Protein AF-A0A838I528-F1 (afdb_monomer_lite)

Sequence (674 aa):
MKCHPDISERGFSVDWLVEEWTGPGVLPQIETSTITGFEDCVAADIVSLEPGLARIKLVVSDEAGTPVLKHQFLSIWMSLNTPAIDEVGQADPTGNTRLGDPPGDGIFDAGDLNGRIQVKVTGSFPHPLGPGGSFTLPTAWPDLAAALADDSDSNPDNNAARWDIHDDTTKVEGHPLGSACPTEKKSTTQDAVDNCTGGGDGGGFSRIFGDVVPFPVRGPFDPLQTSTLLADGRLNADDAPMPAARVDVSIAANKGGTDLGGVGSLEKADKTSVYSRNTLGTQLAHNYYAPFYATYIPATTRGPFTSGIDGPAQGNNFRGFLVNGLYDYWDIAEVLRTAVPVDTTCLRRKDETPQYRQTPDGWQSVVVYTDEHGEAQVEYNPGTGAYYNSLGIRNANGGCDLEDVDVLGTSDITATARYPYQPVSDTAKVSPSLIKTVKSLFTKYLVIYPKGPGDANSNARIVVAHAQDVDGSAFVNERVCFNVDSKADGVFGYSGQLTPTFSVNGTPAPPKGRNDVCQYTDSNGNAAVEVLNSDPEKINVIADFDPEGLLRSIDVDFGVAAPVPPTPPLPGKSPTPTDASTEAPPVQAAGDSKKKTIKVKASIRTAKLVKRGGKVYLVVRVNWKGHRYATLRAKLLGSRGRKLSTLTKKVRTNRTVKLRVSKKVKQARISLVR

Foldseek 3Di:
DDFDQVQQPADKDKDKDFPDKQWPDDDWDWPVVQFDDDHRDTDTDTDDLTWIKTWMWMFMAHPVRHTPDIDTDIDTDFFKDFKAKFWDACPDQLRDPQAQHNVRQQEHFAQGTWIKMKIFIKTKGADCQDDVRIDIALACLLVVLQVPQDDPDPDPDDSSLVLQFFFDLHAFPWQDAPWQQPPDDTGRRFAQWFLRQFDALQGFITAPDDHTQDTGQADDDWPLRPSNRHGRSDRGSLSQQDAWWKKKKFWDDAPDALAFGQAFAKAFDQPLLSQFPVSHSGRHGRGHHGGGQKHAVVNCLVDDRTDGHDDDCCDPPDRFFLDGTIDGARPFSDQPDWDDWDFDLAFPFVPDPTDGAIAHGYGGITMGIADRSSMHMIITNRHRHTNVVSVVAADPLSHGDCAVFFWRHKIWMKMWIDHRGDDHPNDIHIHHTDMHTYTFLWDWAKDKAQPDDDDVSLQKIKIKIAGAGRQLFAPFQFKKKKDKPPQWPDKEWDWADRDPPDTWHWAFDDHPDPRIGITTGHRQNMTIMMIGDPDQAWMKMWIQSPGRRDIYIDTDGSVDDGDHDDHDDGRRDRDDDDDPDDDDDDDDDDDDDDDDDPQFDKDWPDWDWDDDPNWIKTKTAIADPPDQKFWKKKQFAAPVRHTPDIDIDIDGHPDIDIHTDDPRGDDIDMDTDD

Structure (mmCIF, N/CA/C/O backbone):
data_AF-A0A838I528-F1
#
_entry.id   AF-A0A838I528-F1
#
loop_
_atom_site.group_PDB
_atom_site.id
_atom_site.type_symbol
_atom_site.label_atom_id
_atom_site.label_alt_id
_atom_site.label_comp_id
_atom_site.label_asym_id
_atom_site.label_entity_id
_atom_site.label_seq_id
_atom_site.pdbx_PDB_ins_code
_atom_site.Cartn_x
_atom_site.Cartn_y
_atom_site.Cartn_z
_atom_site.occupancy
_atom_site.B_iso_or_equiv
_atom_site.auth_seq_id
_atom_site.auth_comp_id
_atom_site.auth_asym_id
_atom_site.auth_atom_id
_atom_site.pdbx_PDB_model_num
ATOM 1 N N . MET A 1 1 ? 13.485 -4.015 -33.662 1.00 85.69 1 MET A N 1
ATOM 2 C CA . MET A 1 1 ? 12.807 -3.946 -34.979 1.00 85.69 1 MET A CA 1
ATOM 3 C C . MET A 1 1 ? 13.165 -2.647 -35.685 1.00 85.69 1 MET A C 1
ATOM 5 O O . MET A 1 1 ? 13.414 -1.658 -35.005 1.00 85.69 1 MET A O 1
ATOM 9 N N . LYS A 1 2 ? 13.194 -2.637 -37.022 1.00 87.12 2 LYS A N 1
ATOM 10 C CA . LYS A 1 2 ? 13.292 -1.425 -37.847 1.00 87.12 2 LYS A CA 1
ATOM 11 C C . LYS A 1 2 ? 12.429 -1.559 -39.099 1.00 87.12 2 LYS A C 1
ATOM 13 O O . LYS A 1 2 ? 12.439 -2.619 -39.715 1.00 87.12 2 LYS A O 1
ATOM 18 N N . CYS A 1 3 ? 11.763 -0.473 -39.479 1.00 84.50 3 CYS A N 1
ATOM 19 C CA . CYS A 1 3 ? 11.007 -0.367 -40.724 1.00 84.50 3 CYS A CA 1
ATOM 20 C C . CYS A 1 3 ? 11.653 0.648 -41.668 1.00 84.50 3 CYS A C 1
ATOM 22 O O . CYS A 1 3 ? 12.234 1.641 -41.208 1.00 84.50 3 CYS A O 1
ATOM 24 N N . HIS A 1 4 ? 11.597 0.370 -42.967 1.00 84.06 4 HIS A N 1
ATOM 25 C CA . HIS A 1 4 ? 12.105 1.219 -44.033 1.00 84.06 4 HIS A CA 1
ATOM 26 C C . HIS A 1 4 ? 11.440 0.849 -45.371 1.00 84.06 4 HIS A C 1
ATOM 28 O O . HIS A 1 4 ? 11.494 -0.325 -45.737 1.00 84.06 4 HIS A O 1
ATOM 34 N N . PRO A 1 5 ? 10.915 1.815 -46.152 1.00 82.06 5 PRO A N 1
ATOM 35 C CA . PRO A 1 5 ? 10.196 1.540 -47.402 1.00 82.06 5 PRO A CA 1
ATOM 36 C C . PRO A 1 5 ? 10.934 0.595 -48.365 1.00 82.06 5 PRO A C 1
ATOM 38 O O . PRO A 1 5 ? 10.334 -0.335 -48.902 1.00 82.06 5 PRO A O 1
ATOM 41 N N . ASP A 1 6 ? 12.253 0.768 -48.497 1.00 79.88 6 ASP A N 1
ATOM 42 C CA . ASP A 1 6 ? 13.116 -0.044 -49.372 1.00 79.88 6 ASP A CA 1
ATOM 43 C C . ASP A 1 6 ? 13.181 -1.544 -49.008 1.00 79.88 6 ASP A C 1
ATOM 45 O O . ASP A 1 6 ? 13.686 -2.341 -49.798 1.00 79.88 6 ASP A O 1
ATOM 49 N N . ILE A 1 7 ? 12.677 -1.957 -47.837 1.00 79.50 7 ILE A N 1
ATOM 50 C CA . ILE A 1 7 ? 12.571 -3.372 -47.437 1.00 79.50 7 ILE A CA 1
ATOM 51 C C . ILE A 1 7 ? 11.446 -4.081 -48.214 1.00 79.50 7 ILE A C 1
ATOM 53 O O . ILE A 1 7 ? 11.559 -5.265 -48.516 1.00 79.50 7 ILE A O 1
ATOM 57 N N . SER A 1 8 ? 10.379 -3.365 -48.583 1.00 67.44 8 SER A N 1
ATOM 58 C CA . SER A 1 8 ? 9.148 -3.958 -49.134 1.00 67.44 8 SER A CA 1
ATOM 59 C C . SER A 1 8 ? 9.204 -4.338 -50.621 1.00 67.44 8 SER A C 1
ATOM 61 O O . SER A 1 8 ? 8.317 -5.036 -51.115 1.00 67.44 8 SER A O 1
ATOM 63 N N . GLU A 1 9 ? 10.229 -3.900 -51.358 1.00 60.03 9 GLU A N 1
ATOM 64 C CA . GLU A 1 9 ? 10.220 -3.953 -52.826 1.00 60.03 9 GLU A CA 1
ATOM 65 C C . GLU A 1 9 ? 10.927 -5.182 -53.442 1.00 60.03 9 GLU A C 1
ATOM 67 O O . GLU A 1 9 ? 10.837 -5.371 -54.659 1.00 60.03 9 GLU A O 1
ATOM 72 N N . ARG A 1 10 ? 11.656 -6.013 -52.670 1.00 57.47 10 ARG A N 1
ATOM 73 C CA . ARG A 1 10 ? 12.548 -7.079 -53.203 1.00 57.47 10 ARG A CA 1
ATOM 74 C C . ARG A 1 10 ? 12.736 -8.262 -52.245 1.00 57.47 10 ARG A C 1
ATOM 76 O O . ARG A 1 10 ? 12.453 -8.144 -51.060 1.00 57.47 10 ARG A O 1
ATOM 83 N N . GLY A 1 11 ? 13.274 -9.390 -52.727 1.00 71.25 11 GLY A N 1
ATOM 84 C CA . GLY A 1 11 ? 13.908 -10.364 -51.837 1.00 71.25 11 GLY A CA 1
ATOM 85 C C . GLY A 1 11 ? 15.082 -9.707 -51.104 1.00 71.25 11 GLY A C 1
ATOM 86 O O . GLY A 1 11 ? 15.917 -9.050 -51.727 1.00 71.25 11 GLY A O 1
ATOM 87 N N . PHE A 1 12 ? 15.141 -9.841 -49.781 1.00 81.69 12 PHE A N 1
ATOM 88 C CA . PHE A 1 12 ? 16.189 -9.226 -48.968 1.00 81.69 12 PHE A CA 1
ATOM 89 C C . PHE A 1 12 ? 16.847 -10.242 -48.037 1.00 81.69 12 PHE A C 1
ATOM 91 O O . PHE A 1 12 ? 16.226 -11.214 -47.604 1.00 81.69 12 PHE A O 1
ATOM 98 N N . SER A 1 13 ? 18.116 -10.001 -47.713 1.00 88.00 13 SER A N 1
ATOM 99 C CA . SER A 1 13 ? 18.818 -10.688 -46.629 1.00 88.00 13 SER A CA 1
ATOM 100 C C . SER A 1 13 ? 18.965 -9.752 -45.436 1.00 88.00 13 SER A C 1
ATOM 102 O O . SER A 1 13 ? 19.269 -8.569 -45.606 1.00 88.00 13 SER A O 1
ATOM 104 N N . VAL A 1 14 ? 18.769 -10.283 -44.230 1.00 89.19 14 VAL A N 1
ATOM 105 C CA . VAL A 1 14 ? 18.858 -9.527 -42.977 1.00 89.19 14 VAL A CA 1
ATOM 106 C C . VAL A 1 14 ? 19.983 -10.096 -42.132 1.00 89.19 14 VAL A C 1
ATOM 108 O O . VAL A 1 14 ? 19.934 -11.264 -41.755 1.00 89.19 14 VAL A O 1
ATOM 111 N N . ASP A 1 15 ? 20.942 -9.247 -41.784 1.00 91.75 15 ASP A N 1
ATOM 112 C CA . ASP A 1 15 ? 22.019 -9.574 -40.861 1.00 91.75 15 ASP A CA 1
ATOM 113 C C . ASP A 1 15 ? 21.902 -8.720 -39.598 1.00 91.75 15 ASP A C 1
ATOM 115 O O . ASP A 1 15 ? 21.806 -7.491 -39.651 1.00 91.75 15 ASP A O 1
ATOM 119 N N . TRP A 1 16 ? 21.955 -9.389 -38.450 1.00 92.69 16 TRP A N 1
ATOM 120 C CA . TRP A 1 16 ? 22.055 -8.769 -37.134 1.00 92.69 16 TRP A CA 1
ATOM 121 C C . TRP A 1 16 ? 23.432 -9.087 -36.554 1.00 92.69 16 TRP A C 1
ATOM 123 O O . TRP A 1 16 ? 23.874 -10.235 -36.573 1.00 92.69 16 TRP A O 1
ATOM 133 N N . LEU A 1 17 ? 24.128 -8.069 -36.055 1.00 93.75 17 LEU A N 1
ATOM 134 C CA . LEU A 1 17 ? 25.502 -8.176 -35.574 1.00 93.75 17 LEU A CA 1
ATOM 135 C C . LEU A 1 17 ? 25.638 -7.455 -34.236 1.00 93.75 17 LEU A C 1
ATOM 137 O O . LEU A 1 17 ? 25.233 -6.304 -34.110 1.00 93.75 17 LEU A O 1
ATOM 141 N N . VAL A 1 18 ? 26.259 -8.099 -33.252 1.00 94.25 18 VAL A N 1
ATOM 142 C CA . VAL A 1 18 ? 26.712 -7.421 -32.030 1.00 94.25 18 VAL A CA 1
ATOM 143 C C . VAL A 1 18 ? 28.105 -6.859 -32.306 1.00 94.25 18 VAL A C 1
ATOM 145 O O . VAL A 1 18 ? 29.051 -7.622 -32.487 1.00 94.25 18 VAL A O 1
ATOM 148 N N . GLU A 1 19 ? 28.228 -5.535 -32.389 1.00 93.50 19 GLU A N 1
ATOM 149 C CA . GLU A 1 19 ? 29.495 -4.864 -32.715 1.00 93.50 19 GLU A CA 1
ATOM 150 C C . GLU A 1 19 ? 30.356 -4.630 -31.481 1.00 93.50 19 GLU A C 1
ATOM 152 O O . GLU A 1 19 ? 31.573 -4.796 -31.513 1.00 93.50 19 GLU A O 1
ATOM 157 N N . GLU A 1 20 ? 29.703 -4.235 -30.393 1.00 92.69 20 GLU A N 1
ATOM 158 C CA . GLU A 1 20 ? 30.331 -3.890 -29.127 1.00 92.69 20 GLU A CA 1
ATOM 159 C C . GLU A 1 20 ? 29.500 -4.487 -27.995 1.00 92.69 20 GLU A C 1
ATOM 161 O O . GLU A 1 20 ? 28.270 -4.516 -28.071 1.00 92.69 20 GLU A O 1
ATOM 166 N N . TRP A 1 21 ? 30.179 -4.955 -26.949 1.00 95.44 21 TRP A N 1
ATOM 167 C CA . TRP A 1 21 ? 29.567 -5.514 -25.748 1.00 95.44 21 TRP A CA 1
ATOM 168 C C . TRP A 1 21 ? 30.375 -5.105 -24.525 1.00 95.44 21 TRP A C 1
ATOM 170 O O . TRP A 1 21 ? 31.595 -5.276 -24.500 1.00 95.44 21 TRP A O 1
ATOM 180 N N . THR A 1 22 ? 29.698 -4.568 -23.513 1.00 95.19 22 THR A N 1
ATOM 181 C CA . THR A 1 22 ? 30.344 -4.166 -22.253 1.00 95.19 22 THR A CA 1
ATOM 182 C C . THR A 1 22 ? 30.137 -5.151 -21.115 1.00 95.19 22 THR A C 1
ATOM 184 O O . THR A 1 22 ? 30.763 -5.002 -20.064 1.00 95.19 22 THR A O 1
ATOM 187 N N . GLY A 1 23 ? 29.260 -6.137 -21.300 1.00 90.56 23 GLY A N 1
ATOM 188 C CA . GLY A 1 23 ? 29.041 -7.171 -20.305 1.00 90.56 23 GLY A CA 1
ATOM 189 C C . GLY A 1 23 ? 30.208 -8.149 -20.202 1.00 90.56 23 GLY A C 1
ATOM 190 O O . GLY A 1 23 ? 31.109 -8.173 -21.048 1.00 90.56 23 GLY A O 1
ATOM 191 N N . PRO A 1 24 ? 30.213 -8.967 -19.144 1.00 86.25 24 PRO A N 1
ATOM 192 C CA . PRO A 1 24 ? 31.158 -10.055 -19.043 1.00 86.25 24 PRO A CA 1
ATOM 193 C C . PRO A 1 24 ? 30.837 -11.145 -20.086 1.00 86.25 24 PRO A C 1
ATOM 195 O O . PRO A 1 24 ? 29.828 -11.105 -20.795 1.00 86.25 24 PRO A O 1
ATOM 198 N N . GLY A 1 25 ? 31.755 -12.105 -20.208 1.00 86.31 25 GLY A N 1
ATOM 199 C CA . GLY A 1 25 ? 31.441 -13.417 -20.766 1.00 86.31 25 GLY A CA 1
ATOM 200 C C . GLY A 1 25 ? 30.911 -13.430 -22.203 1.00 86.31 25 GLY A C 1
ATOM 201 O O . GLY A 1 25 ? 31.607 -13.047 -23.146 1.00 86.31 25 GLY A O 1
ATOM 202 N N . VAL A 1 26 ? 29.727 -14.023 -22.363 1.00 86.50 26 VAL A N 1
ATOM 203 C CA . VAL A 1 26 ? 29.138 -14.391 -23.659 1.00 86.50 26 VAL A CA 1
ATOM 204 C C . VAL A 1 26 ? 28.408 -13.199 -24.273 1.00 86.50 26 VAL A C 1
ATOM 206 O O . VAL A 1 26 ? 27.596 -12.556 -23.616 1.00 86.50 26 VAL A O 1
ATOM 209 N N . LEU A 1 27 ? 28.667 -12.939 -25.559 1.00 92.75 27 LEU A N 1
ATOM 210 C CA . LEU A 1 27 ? 27.949 -11.917 -26.322 1.00 92.75 27 LEU A CA 1
ATOM 211 C C . LEU A 1 27 ? 26.439 -12.219 -26.362 1.00 92.75 27 LEU A C 1
ATOM 213 O O . LEU A 1 27 ? 26.073 -13.396 -26.492 1.00 92.75 27 LEU A O 1
ATOM 217 N N . PRO A 1 28 ? 25.573 -11.188 -26.348 1.00 94.38 28 PRO A N 1
ATOM 218 C CA . PRO A 1 28 ? 24.152 -11.352 -26.619 1.00 94.38 28 PRO A CA 1
ATOM 219 C C . PRO A 1 28 ? 23.913 -12.181 -27.882 1.00 94.38 28 PRO A C 1
ATOM 221 O O . PRO A 1 28 ? 24.623 -12.051 -28.882 1.00 94.38 28 PRO A O 1
ATOM 224 N N . GLN A 1 29 ? 22.927 -13.066 -27.815 1.00 93.19 29 GLN A N 1
ATOM 225 C CA . GLN A 1 29 ? 22.591 -13.999 -28.879 1.00 93.19 29 GLN A CA 1
ATOM 226 C C . GLN A 1 29 ? 21.348 -13.507 -29.608 1.00 93.19 29 GLN A C 1
ATOM 228 O O . GLN A 1 29 ? 20.358 -13.135 -28.980 1.00 93.19 29 GLN A O 1
ATOM 233 N N . ILE A 1 30 ? 21.396 -13.539 -30.936 1.00 91.44 30 ILE A N 1
ATOM 234 C CA . ILE A 1 30 ? 20.212 -13.340 -31.770 1.00 91.44 30 ILE A CA 1
ATOM 235 C C . ILE A 1 30 ? 19.473 -14.670 -31.831 1.00 91.44 30 ILE A C 1
ATOM 237 O O . ILE A 1 30 ? 20.043 -15.690 -32.234 1.00 91.44 30 ILE A O 1
ATOM 241 N N . GLU A 1 31 ? 18.199 -14.670 -31.467 1.00 89.38 31 GLU A N 1
ATOM 242 C CA . GLU A 1 31 ? 17.355 -15.842 -31.636 1.00 89.38 31 GLU A CA 1
ATOM 243 C C . GLU A 1 31 ? 16.974 -15.962 -33.112 1.00 89.38 31 GLU A C 1
ATOM 245 O O . GLU A 1 31 ? 15.981 -15.427 -33.574 1.00 89.38 31 GLU A O 1
ATOM 250 N N . THR A 1 32 ? 17.797 -16.646 -33.905 1.00 85.81 32 THR A N 1
ATOM 251 C CA . THR A 1 32 ? 17.633 -16.685 -35.376 1.00 85.81 32 THR A CA 1
ATOM 252 C C . THR A 1 32 ? 16.236 -17.102 -35.862 1.00 85.81 32 THR A C 1
ATOM 254 O O . THR A 1 32 ? 15.811 -16.669 -36.929 1.00 85.81 32 THR A O 1
ATOM 257 N N . SER A 1 33 ? 15.496 -17.896 -35.081 1.00 83.62 33 SER A N 1
ATOM 258 C CA . SER A 1 33 ? 14.114 -18.293 -35.376 1.00 83.62 33 SER A CA 1
ATOM 259 C C . SER A 1 33 ? 13.075 -17.182 -35.199 1.00 83.62 33 SER A C 1
ATOM 261 O O . SER A 1 33 ? 11.949 -17.350 -35.657 1.00 83.62 33 SER A O 1
ATOM 263 N N . THR A 1 34 ? 13.421 -16.083 -34.530 1.00 82.31 34 THR A N 1
ATOM 264 C CA . THR A 1 34 ? 12.554 -14.914 -34.317 1.00 82.31 34 THR A CA 1
ATOM 265 C C . THR A 1 34 ? 12.844 -13.799 -35.320 1.00 82.31 34 THR A C 1
ATOM 267 O O . THR A 1 34 ? 12.177 -12.768 -35.307 1.00 82.31 34 THR A O 1
ATOM 270 N N . ILE A 1 35 ? 13.805 -14.002 -36.236 1.00 83.69 35 ILE A N 1
ATOM 271 C CA . ILE A 1 35 ? 14.028 -13.075 -37.343 1.00 83.69 35 ILE A CA 1
ATOM 272 C C . ILE A 1 35 ? 12.815 -13.139 -38.270 1.00 83.69 35 ILE A C 1
ATOM 274 O O . ILE A 1 35 ? 12.599 -14.123 -38.979 1.00 83.69 35 ILE A O 1
ATOM 278 N N . THR A 1 36 ? 12.039 -12.063 -38.286 1.00 79.25 36 THR A N 1
ATOM 279 C CA . THR A 1 36 ? 10.861 -11.935 -39.143 1.00 79.25 36 THR A CA 1
ATOM 280 C C . THR A 1 36 ? 10.977 -10.695 -40.010 1.00 79.25 36 THR A C 1
ATOM 282 O O . THR A 1 36 ? 11.292 -9.613 -39.511 1.00 79.25 36 THR A O 1
ATOM 285 N N . GLY A 1 37 ? 10.680 -10.857 -41.298 1.00 74.38 37 GLY A N 1
ATOM 286 C CA . GLY A 1 37 ? 10.384 -9.760 -42.208 1.00 74.38 37 GLY A CA 1
ATOM 287 C C . GLY A 1 37 ? 8.887 -9.733 -42.496 1.00 74.38 37 GLY A C 1
ATOM 288 O O . GLY A 1 37 ? 8.319 -10.763 -42.859 1.00 74.38 37 GLY A O 1
ATOM 289 N N . PHE A 1 38 ? 8.245 -8.587 -42.320 1.00 72.56 38 PHE A N 1
ATOM 290 C CA . PHE A 1 38 ? 6.850 -8.380 -42.704 1.00 72.56 38 PHE A CA 1
ATOM 291 C C . PHE A 1 38 ? 6.709 -6.966 -43.257 1.00 72.56 38 PHE A C 1
ATOM 293 O O . PHE A 1 38 ? 7.245 -6.022 -42.686 1.00 72.56 38 PHE A O 1
ATOM 300 N N . GLU A 1 39 ? 6.007 -6.844 -44.382 1.00 76.25 39 GLU A N 1
ATOM 301 C CA . GLU A 1 39 ? 5.843 -5.574 -45.098 1.00 76.25 39 GLU A CA 1
ATOM 302 C C . GLU A 1 39 ? 7.197 -4.888 -45.368 1.00 76.25 39 GLU A C 1
ATOM 304 O O . GLU A 1 39 ? 8.024 -5.427 -46.102 1.00 76.25 39 GLU A O 1
ATOM 309 N N . ASP A 1 40 ? 7.427 -3.720 -44.777 1.00 84.25 40 ASP A N 1
ATOM 310 C CA . ASP A 1 40 ? 8.632 -2.905 -44.874 1.00 84.25 40 ASP A CA 1
ATOM 311 C C . ASP A 1 40 ? 9.484 -2.961 -43.589 1.00 84.25 40 ASP A C 1
ATOM 313 O O . ASP A 1 40 ? 10.322 -2.090 -43.360 1.00 84.25 40 ASP A O 1
ATOM 317 N N . CYS A 1 41 ? 9.298 -3.978 -42.741 1.00 85.00 41 CYS A N 1
ATOM 318 C CA . CYS A 1 41 ? 9.949 -4.102 -41.439 1.00 85.00 41 CYS A CA 1
ATOM 319 C C . CYS A 1 41 ? 10.735 -5.396 -41.260 1.00 85.00 41 CYS A C 1
ATOM 321 O O . CYS A 1 41 ? 10.387 -6.461 -41.771 1.00 85.00 41 CYS A O 1
ATOM 323 N N . VAL A 1 42 ? 11.770 -5.305 -40.426 1.00 88.44 42 VAL A N 1
ATOM 324 C CA . VAL A 1 42 ? 12.545 -6.439 -39.926 1.00 88.44 42 VAL A CA 1
ATOM 325 C C . VAL A 1 42 ? 12.627 -6.399 -38.401 1.00 88.44 42 VAL A C 1
ATOM 327 O O . VAL A 1 42 ? 12.906 -5.361 -37.787 1.00 88.44 42 VAL A O 1
ATOM 330 N N . ALA A 1 43 ? 12.392 -7.542 -37.770 1.00 88.50 43 ALA A N 1
ATOM 331 C CA . ALA A 1 43 ? 12.456 -7.732 -36.325 1.00 88.50 43 ALA A CA 1
ATOM 332 C C . ALA A 1 43 ? 13.285 -8.971 -35.981 1.00 88.50 43 ALA A C 1
ATOM 334 O O . ALA A 1 43 ? 13.450 -9.856 -36.818 1.00 88.50 43 ALA A O 1
ATOM 335 N N . ALA A 1 44 ? 13.831 -8.987 -34.769 1.00 89.81 44 ALA A N 1
ATOM 336 C CA . ALA A 1 44 ? 14.534 -10.115 -34.181 1.00 89.81 44 ALA A CA 1
ATOM 337 C C . ALA A 1 44 ? 14.544 -9.943 -32.660 1.00 89.81 44 ALA A C 1
ATOM 339 O O . ALA A 1 44 ? 14.677 -8.811 -32.179 1.00 89.81 44 ALA A O 1
ATOM 340 N N . ASP A 1 45 ? 14.483 -11.060 -31.942 1.00 89.69 45 ASP A N 1
ATOM 341 C CA . ASP A 1 45 ? 14.723 -11.100 -30.504 1.00 89.69 45 ASP A CA 1
ATOM 342 C C . ASP A 1 45 ? 16.207 -11.306 -30.233 1.00 89.69 45 ASP A C 1
ATOM 344 O O . ASP A 1 45 ? 16.889 -12.124 -30.862 1.00 89.69 45 ASP A O 1
ATOM 348 N N . ILE A 1 46 ? 16.717 -10.528 -29.283 1.00 91.75 46 ILE A N 1
ATOM 349 C CA . ILE A 1 46 ? 18.111 -10.581 -28.862 1.00 91.75 46 ILE A CA 1
ATOM 350 C C . ILE A 1 46 ? 18.122 -10.766 -27.355 1.00 91.75 46 ILE A C 1
ATOM 352 O O . ILE A 1 46 ? 17.539 -9.980 -26.606 1.00 91.75 46 ILE A O 1
ATOM 356 N N . VAL A 1 47 ? 18.801 -11.815 -26.911 1.00 90.62 47 VAL A N 1
ATOM 357 C CA . VAL A 1 47 ? 18.827 -12.227 -25.512 1.00 90.62 47 VAL A CA 1
ATOM 358 C C . VAL A 1 47 ? 20.242 -12.167 -24.963 1.00 90.62 47 VAL A C 1
ATOM 360 O O . VAL A 1 47 ? 21.214 -12.491 -25.644 1.00 90.62 47 VAL A O 1
ATOM 363 N N . SER A 1 48 ? 20.359 -11.782 -23.697 1.00 90.75 48 SER A N 1
ATOM 364 C CA . SER A 1 48 ? 21.605 -11.874 -22.945 1.00 90.75 48 SER A CA 1
ATOM 365 C C . SER A 1 48 ? 21.357 -12.583 -21.621 1.00 90.75 48 SER A C 1
ATOM 367 O O . SER A 1 48 ? 20.343 -12.353 -20.962 1.00 90.75 48 SER A O 1
ATOM 369 N N . LEU A 1 49 ? 22.303 -13.436 -21.227 1.00 87.69 49 LEU A N 1
ATOM 370 C CA . LEU A 1 49 ? 22.329 -14.069 -19.904 1.00 87.69 49 LEU A CA 1
ATOM 371 C C . LEU A 1 49 ? 23.115 -13.246 -18.878 1.00 87.69 49 LEU A C 1
ATOM 373 O O . LEU A 1 49 ? 23.122 -13.587 -17.695 1.00 87.69 49 LEU A O 1
ATOM 377 N N . GLU A 1 50 ? 23.795 -12.193 -19.329 1.00 90.31 50 GLU A N 1
ATOM 378 C CA . GLU A 1 50 ? 24.650 -11.345 -18.508 1.00 90.31 50 GLU A CA 1
ATOM 379 C C . GLU A 1 50 ? 24.285 -9.864 -18.696 1.00 90.31 50 GLU A C 1
ATOM 381 O O . GLU A 1 50 ? 23.879 -9.460 -19.793 1.00 90.31 50 GLU A O 1
ATOM 386 N N . PRO A 1 51 ? 24.407 -9.034 -17.646 1.00 93.38 51 PRO A N 1
ATOM 387 C CA . PRO A 1 51 ? 24.148 -7.608 -17.761 1.00 93.38 51 PRO A CA 1
ATOM 388 C C . PRO A 1 51 ? 25.238 -6.922 -18.590 1.00 93.38 51 PRO A C 1
ATOM 390 O O . PRO A 1 51 ? 26.419 -7.261 -18.498 1.00 93.38 51 PRO A O 1
ATOM 393 N N . GLY A 1 52 ? 24.858 -5.901 -19.345 1.00 95.38 52 GLY A N 1
ATOM 394 C CA . GLY A 1 52 ? 25.764 -5.113 -20.172 1.00 95.38 52 GLY A CA 1
ATOM 395 C C . GLY A 1 52 ? 25.012 -4.284 -21.202 1.00 95.38 52 GLY A C 1
ATOM 396 O O . GLY A 1 52 ? 23.792 -4.382 -21.340 1.00 95.38 52 GLY A O 1
ATOM 397 N N . LEU A 1 53 ? 25.765 -3.475 -21.934 1.00 96.06 53 LEU A N 1
ATOM 398 C CA . LEU A 1 53 ? 25.282 -2.682 -23.052 1.00 96.06 53 LEU A CA 1
ATOM 399 C C . LEU A 1 53 ? 25.872 -3.236 -24.346 1.00 96.06 53 LEU A C 1
ATOM 401 O O . LEU A 1 53 ? 27.076 -3.496 -24.426 1.00 96.06 53 LEU A O 1
ATOM 405 N N . ALA A 1 54 ? 25.020 -3.406 -25.355 1.00 95.69 54 ALA A N 1
ATOM 406 C CA . ALA A 1 54 ? 25.423 -3.807 -26.693 1.00 95.69 54 ALA A CA 1
ATOM 407 C C . ALA A 1 54 ? 25.115 -2.718 -27.720 1.00 95.69 54 ALA A C 1
ATOM 409 O O . ALA A 1 54 ? 24.021 -2.147 -27.718 1.00 95.69 54 ALA A O 1
ATOM 410 N N . ARG A 1 55 ? 26.051 -2.515 -28.653 1.00 94.31 55 ARG A N 1
ATOM 411 C CA . ARG A 1 55 ? 25.773 -1.851 -29.930 1.00 94.31 55 ARG A CA 1
ATOM 412 C C . ARG A 1 55 ? 25.429 -2.926 -30.951 1.00 94.31 55 ARG A C 1
ATOM 414 O O . ARG A 1 55 ? 26.286 -3.726 -31.327 1.00 94.31 55 ARG A O 1
ATOM 421 N N . ILE A 1 56 ? 24.175 -2.959 -31.382 1.00 94.81 56 ILE A N 1
ATOM 422 C CA . ILE A 1 56 ? 23.676 -3.954 -32.333 1.00 94.81 56 ILE A CA 1
ATOM 423 C C . ILE A 1 56 ? 23.496 -3.295 -33.689 1.00 94.81 56 ILE A C 1
ATOM 425 O O . ILE A 1 56 ? 22.753 -2.325 -33.817 1.00 94.81 56 ILE A O 1
ATOM 429 N N . LYS A 1 57 ? 24.134 -3.842 -34.716 1.00 94.88 57 LYS A N 1
ATOM 430 C CA . LYS A 1 57 ? 23.983 -3.407 -36.098 1.00 94.88 57 LYS A CA 1
ATOM 431 C C . LYS A 1 57 ? 23.014 -4.313 -36.843 1.00 94.88 57 LYS A C 1
ATOM 433 O O . LYS A 1 57 ? 23.179 -5.527 -36.868 1.00 94.88 57 LYS A O 1
ATOM 438 N N . LEU A 1 58 ? 22.048 -3.685 -37.493 1.00 93.56 58 LEU A N 1
ATOM 439 C CA . LEU A 1 58 ? 21.198 -4.272 -38.514 1.00 93.56 58 LEU A CA 1
ATOM 440 C C . LEU A 1 58 ? 21.741 -3.888 -39.889 1.00 93.56 58 LEU A C 1
ATOM 442 O O . LEU A 1 58 ? 22.010 -2.710 -40.142 1.00 93.56 58 LEU A O 1
ATOM 446 N N . VAL A 1 59 ? 21.859 -4.869 -40.778 1.00 93.88 59 VAL A N 1
ATOM 447 C CA . VAL A 1 59 ? 22.129 -4.674 -42.202 1.00 93.88 59 VAL A CA 1
ATOM 448 C C . VAL A 1 59 ? 21.040 -5.386 -42.990 1.00 93.88 59 VAL A C 1
ATOM 450 O O . VAL A 1 59 ? 20.837 -6.585 -42.823 1.00 93.88 59 VAL A O 1
ATOM 453 N N . VAL A 1 60 ? 20.344 -4.649 -43.849 1.00 91.19 60 VAL A N 1
ATOM 454 C CA . VAL A 1 60 ? 19.442 -5.237 -44.843 1.00 91.19 60 VAL A CA 1
ATOM 455 C C . VAL A 1 60 ? 20.079 -5.047 -46.206 1.00 91.19 60 VAL A C 1
ATOM 457 O O . VAL A 1 60 ? 20.478 -3.929 -46.544 1.00 91.19 60 VAL A O 1
ATOM 460 N N . SER A 1 61 ? 20.177 -6.128 -46.970 1.00 90.88 61 SER A N 1
ATOM 461 C CA . SER A 1 61 ? 20.737 -6.124 -48.320 1.00 90.88 61 SER A CA 1
ATOM 462 C C . SER A 1 61 ? 19.711 -6.618 -49.330 1.00 90.88 61 SER A C 1
ATOM 464 O O . SER A 1 61 ? 18.880 -7.466 -49.007 1.00 90.88 61 SER A O 1
ATOM 466 N N . ASP A 1 62 ? 19.775 -6.092 -50.550 1.00 87.75 62 ASP A N 1
ATOM 467 C CA . ASP A 1 62 ? 18.965 -6.579 -51.668 1.00 87.75 62 ASP A CA 1
ATOM 468 C C . ASP A 1 62 ? 19.446 -7.952 -52.183 1.00 87.75 62 ASP A C 1
ATOM 470 O O . ASP A 1 62 ? 20.449 -8.497 -51.720 1.00 87.75 62 ASP A O 1
ATOM 474 N N . GLU A 1 63 ? 18.750 -8.520 -53.174 1.00 85.69 63 GLU A N 1
ATOM 475 C CA . GLU A 1 63 ? 19.107 -9.814 -53.787 1.00 85.69 63 GLU A CA 1
ATOM 476 C C . GLU A 1 63 ? 20.529 -9.854 -54.376 1.00 85.69 63 GLU A C 1
ATOM 478 O O . GLU A 1 63 ? 21.117 -10.930 -54.502 1.00 85.69 63 GLU A O 1
ATOM 483 N N . ALA A 1 64 ? 21.098 -8.698 -54.734 1.00 87.94 64 ALA A N 1
ATOM 484 C CA . ALA A 1 64 ? 22.469 -8.589 -55.228 1.00 87.94 64 ALA A CA 1
ATOM 485 C C . ALA A 1 64 ? 23.508 -8.535 -54.090 1.00 87.94 64 ALA A C 1
ATOM 487 O O . ALA A 1 64 ? 24.709 -8.464 -54.360 1.00 87.94 64 ALA A O 1
ATOM 488 N N . GLY A 1 65 ? 23.067 -8.569 -52.828 1.00 87.62 65 GLY A N 1
ATOM 489 C CA . GLY A 1 65 ? 23.908 -8.435 -51.642 1.00 87.62 65 GLY A CA 1
ATOM 490 C C . GLY A 1 65 ? 24.344 -6.996 -51.363 1.00 87.62 65 GLY A C 1
ATOM 491 O O . GLY A 1 65 ? 25.281 -6.783 -50.592 1.00 87.62 65 GLY A O 1
ATOM 492 N N . THR A 1 66 ? 23.704 -6.000 -51.983 1.00 89.56 66 THR A N 1
ATOM 493 C CA . THR A 1 66 ? 24.012 -4.584 -51.755 1.00 89.56 66 THR A CA 1
ATOM 494 C C . THR A 1 66 ? 23.260 -4.095 -50.519 1.00 89.56 66 THR A C 1
ATOM 496 O O . THR A 1 66 ? 22.034 -4.196 -50.502 1.00 89.56 66 THR A O 1
ATOM 499 N N . PRO A 1 67 ? 23.937 -3.534 -49.497 1.00 90.06 67 PRO A N 1
ATOM 500 C CA . PRO A 1 67 ? 23.253 -2.984 -48.332 1.00 90.06 67 PRO A CA 1
ATOM 501 C C . PRO A 1 67 ? 22.330 -1.826 -48.726 1.00 90.06 67 PRO A C 1
ATOM 503 O O . PRO A 1 67 ? 22.806 -0.803 -49.219 1.00 90.06 67 PRO A O 1
ATOM 506 N N . VAL A 1 68 ? 21.034 -1.980 -48.470 1.00 88.38 68 VAL A N 1
ATOM 507 C CA . VAL A 1 68 ? 19.998 -0.956 -48.686 1.00 88.38 68 VAL A CA 1
ATOM 508 C C . VAL A 1 68 ? 19.634 -0.228 -47.392 1.00 88.38 68 VAL A C 1
ATOM 510 O O . VAL A 1 68 ? 19.252 0.934 -47.426 1.00 88.38 68 VAL A O 1
ATOM 513 N N . LEU A 1 69 ? 19.833 -0.867 -46.233 1.00 89.94 69 LEU A N 1
ATOM 514 C CA . LEU A 1 69 ? 19.637 -0.254 -44.920 1.00 89.94 69 LEU A CA 1
ATOM 515 C C . LEU A 1 69 ? 20.749 -0.674 -43.962 1.00 89.94 69 LEU A C 1
ATOM 517 O O . LEU A 1 69 ? 21.109 -1.849 -43.876 1.00 89.94 69 LEU A O 1
ATOM 521 N N . LYS A 1 70 ? 21.249 0.287 -43.183 1.00 91.38 70 LYS A N 1
ATOM 522 C CA . LYS A 1 70 ? 22.046 0.026 -41.982 1.00 91.38 70 LYS A CA 1
ATOM 523 C C . LYS A 1 70 ? 21.479 0.809 -40.813 1.00 91.38 70 LYS A C 1
ATOM 525 O O . LYS A 1 70 ? 21.173 1.989 -40.951 1.00 91.38 70 LYS A O 1
ATOM 530 N N . HIS A 1 71 ? 21.370 0.163 -39.663 1.00 89.88 71 HIS A N 1
ATOM 531 C CA . HIS A 1 71 ? 20.912 0.809 -38.439 1.00 89.88 71 HIS A CA 1
ATOM 532 C C . HIS A 1 71 ? 21.698 0.291 -37.237 1.00 89.88 71 HIS A C 1
ATOM 534 O O . HIS A 1 71 ? 22.077 -0.878 -37.214 1.00 89.88 71 HIS A O 1
ATOM 540 N N . GLN A 1 72 ? 21.955 1.154 -36.257 1.00 90.56 72 GLN A N 1
ATOM 541 C CA . GLN A 1 72 ? 22.589 0.785 -34.994 1.00 90.56 72 GLN A CA 1
ATOM 542 C C . GLN A 1 72 ? 21.603 1.010 -33.851 1.00 90.56 72 GLN A C 1
ATOM 544 O O . GLN A 1 72 ? 21.031 2.089 -33.731 1.00 90.56 72 GLN A O 1
ATOM 549 N N . PHE A 1 73 ? 21.437 -0.006 -33.014 1.00 90.69 73 PHE A N 1
ATOM 550 C CA . PHE A 1 73 ? 20.674 0.045 -31.777 1.00 90.69 73 PHE A CA 1
ATOM 551 C C . PHE A 1 73 ? 21.629 0.049 -30.589 1.00 90.69 73 PHE A C 1
ATOM 553 O O . PHE A 1 73 ? 22.662 -0.627 -30.613 1.00 90.69 73 PHE A O 1
ATOM 560 N N . LEU A 1 74 ? 21.234 0.744 -29.527 1.00 91.25 74 LEU A N 1
ATOM 561 C CA . LEU A 1 74 ? 21.779 0.531 -28.194 1.00 91.25 74 LEU A CA 1
ATOM 562 C C . LEU A 1 74 ? 20.768 -0.297 -27.407 1.00 91.25 74 LEU A C 1
ATOM 564 O O . LEU A 1 74 ? 19.593 0.055 -27.349 1.00 91.25 74 LEU A O 1
ATOM 568 N N . SER A 1 75 ? 21.222 -1.407 -26.832 1.00 92.12 75 SER A N 1
ATOM 569 C CA . SER A 1 75 ? 20.393 -2.273 -25.993 1.00 92.12 75 SER A CA 1
ATOM 570 C C . SER A 1 75 ? 21.105 -2.556 -24.682 1.00 92.12 75 SER A C 1
ATOM 572 O O . SER A 1 75 ? 22.309 -2.820 -24.671 1.00 92.12 75 SER A O 1
ATOM 574 N N . ILE A 1 76 ? 20.358 -2.498 -23.583 1.00 93.50 76 ILE A N 1
ATOM 575 C CA . ILE A 1 76 ? 20.874 -2.669 -22.229 1.00 93.50 76 ILE A CA 1
ATOM 576 C C . ILE A 1 76 ? 20.160 -3.851 -21.581 1.00 93.50 76 ILE A C 1
ATOM 578 O O . ILE A 1 76 ? 18.935 -3.891 -21.511 1.00 93.50 76 ILE A O 1
ATOM 582 N N . TRP A 1 77 ? 20.943 -4.782 -21.043 1.00 93.00 77 TRP A N 1
ATOM 583 C CA . TRP A 1 77 ? 20.476 -5.804 -20.112 1.00 93.00 77 TRP A CA 1
ATOM 584 C C . TRP A 1 77 ? 21.023 -5.461 -18.732 1.00 93.00 77 TRP A C 1
ATOM 586 O O . TRP A 1 77 ? 22.215 -5.194 -18.579 1.00 93.00 77 TRP A O 1
ATOM 596 N N . MET A 1 78 ? 20.160 -5.449 -17.722 1.00 93.19 78 MET A N 1
ATOM 597 C CA . MET A 1 78 ? 20.511 -4.986 -16.380 1.00 93.19 78 MET A CA 1
ATOM 598 C C . MET A 1 78 ? 20.254 -6.069 -15.358 1.00 93.19 78 MET A C 1
ATOM 600 O O . MET A 1 78 ? 19.153 -6.601 -15.325 1.00 93.19 78 MET A O 1
ATOM 604 N N . SER A 1 79 ? 21.195 -6.303 -14.449 1.00 93.94 79 SER A N 1
ATOM 605 C CA . SER A 1 79 ? 20.893 -7.067 -13.241 1.00 93.94 79 SER A CA 1
ATOM 606 C C . SER A 1 79 ? 19.975 -6.247 -12.350 1.00 93.94 79 SER A C 1
ATOM 608 O O . SER A 1 79 ? 20.229 -5.059 -12.130 1.00 93.94 79 SER A O 1
ATOM 610 N N . LEU A 1 80 ? 18.933 -6.880 -11.814 1.00 95.00 80 LEU A N 1
ATOM 611 C CA . LEU A 1 80 ? 18.036 -6.204 -10.886 1.00 95.00 80 LEU A CA 1
ATOM 612 C C . LEU A 1 80 ? 18.765 -5.974 -9.563 1.00 95.00 80 LEU A C 1
ATOM 614 O O . LEU A 1 80 ? 19.434 -6.867 -9.033 1.00 95.00 80 LEU A O 1
ATOM 618 N N . ASN A 1 81 ? 18.606 -4.785 -9.000 1.00 96.94 81 ASN A N 1
ATOM 619 C CA . ASN A 1 81 ? 19.067 -4.487 -7.653 1.00 96.94 81 ASN A CA 1
ATOM 620 C C . ASN A 1 81 ? 18.014 -4.881 -6.616 1.00 96.94 81 ASN A C 1
ATOM 622 O O . ASN A 1 81 ? 16.865 -5.195 -6.934 1.00 96.94 81 ASN A O 1
ATOM 626 N N . THR A 1 82 ? 18.412 -4.866 -5.344 1.00 97.81 82 THR A N 1
ATOM 627 C CA . THR A 1 82 ? 17.467 -5.037 -4.237 1.00 97.81 82 THR A CA 1
ATOM 628 C C . THR A 1 82 ? 16.399 -3.945 -4.296 1.00 97.81 82 THR A C 1
ATOM 630 O O . THR A 1 82 ? 16.769 -2.771 -4.218 1.00 97.81 82 THR A O 1
ATOM 633 N N . PRO A 1 83 ? 15.105 -4.302 -4.408 1.00 98.19 83 PRO A N 1
ATOM 634 C CA . PRO A 1 83 ? 14.047 -3.308 -4.446 1.00 98.19 83 PRO A CA 1
ATOM 635 C C . PRO A 1 83 ? 13.985 -2.539 -3.126 1.00 98.19 83 PRO A C 1
ATOM 637 O O . PRO A 1 83 ? 14.108 -3.127 -2.043 1.00 98.19 83 PRO A O 1
ATOM 640 N N . ALA A 1 84 ? 13.778 -1.230 -3.226 1.00 98.00 84 ALA A N 1
ATOM 641 C CA . ALA A 1 84 ? 13.370 -0.411 -2.093 1.00 98.00 84 ALA A CA 1
ATOM 642 C C . ALA A 1 84 ? 11.859 -0.567 -1.894 1.00 98.00 84 ALA A C 1
ATOM 644 O O . ALA A 1 84 ? 11.122 -0.713 -2.869 1.00 98.00 84 ALA A O 1
ATOM 645 N N . ILE A 1 85 ? 11.419 -0.577 -0.639 1.00 97.88 85 ILE A N 1
ATOM 646 C CA . ILE A 1 85 ? 10.008 -0.661 -0.270 1.00 97.88 85 ILE A CA 1
ATOM 647 C C . ILE A 1 85 ? 9.749 0.327 0.858 1.00 97.88 85 ILE A C 1
ATOM 649 O O . ILE A 1 85 ? 10.440 0.291 1.876 1.00 97.88 85 ILE A O 1
ATOM 653 N N . ASP A 1 86 ? 8.747 1.176 0.682 1.00 95.38 86 ASP A N 1
ATOM 654 C CA . ASP A 1 86 ? 8.427 2.248 1.616 1.00 95.38 86 ASP A CA 1
ATOM 655 C C . ASP A 1 86 ? 6.907 2.418 1.742 1.00 95.38 86 ASP A C 1
ATOM 657 O O . ASP A 1 86 ? 6.144 2.055 0.843 1.00 95.38 86 ASP A O 1
ATOM 661 N N . GLU A 1 87 ? 6.462 2.949 2.885 1.00 94.88 87 GLU A N 1
ATOM 662 C CA . GLU A 1 87 ? 5.092 3.448 3.013 1.00 94.88 87 GLU A CA 1
ATOM 663 C C . GLU A 1 87 ? 5.030 4.889 2.551 1.00 94.88 87 GLU A C 1
ATOM 665 O O . GLU A 1 87 ? 5.813 5.734 2.995 1.00 94.88 87 GLU A O 1
ATOM 670 N N . VAL A 1 88 ? 4.059 5.175 1.697 1.00 91.88 88 VAL A N 1
ATOM 671 C CA . VAL A 1 88 ? 3.879 6.517 1.185 1.00 91.88 88 VAL A CA 1
ATOM 672 C C . VAL A 1 88 ? 3.076 7.352 2.176 1.00 91.88 88 VAL A C 1
ATOM 674 O O . VAL A 1 88 ? 1.907 7.081 2.426 1.00 91.88 88 VAL A O 1
ATOM 677 N N . GLY A 1 89 ? 3.711 8.390 2.721 1.00 89.50 89 GLY A N 1
ATOM 678 C CA . GLY A 1 89 ? 3.059 9.394 3.564 1.00 89.50 89 GLY A CA 1
ATOM 679 C C . GLY A 1 89 ? 2.589 10.623 2.778 1.00 89.50 89 GLY A C 1
ATOM 680 O O . GLY A 1 89 ? 2.890 10.806 1.604 1.00 89.50 89 GLY A O 1
ATOM 681 N N . GLN A 1 90 ? 1.911 11.549 3.453 1.00 83.56 90 GLN A N 1
ATOM 682 C CA . GLN A 1 90 ? 1.375 12.787 2.869 1.00 83.56 90 GLN A CA 1
ATOM 683 C C . GLN A 1 90 ? 2.460 13.751 2.353 1.00 83.56 90 GLN A C 1
ATOM 685 O O . GLN A 1 90 ? 2.173 14.633 1.546 1.00 83.56 90 GLN A O 1
ATOM 690 N N . ALA A 1 91 ? 3.700 13.611 2.832 1.00 77.69 91 ALA A N 1
ATOM 691 C CA . ALA A 1 91 ? 4.841 14.384 2.340 1.00 77.69 91 ALA A CA 1
ATOM 692 C C . ALA A 1 91 ? 5.298 13.956 0.934 1.00 77.69 91 ALA A C 1
ATOM 694 O O . ALA A 1 91 ? 6.127 14.639 0.336 1.00 77.69 91 ALA A O 1
ATOM 695 N N . ASP A 1 92 ? 4.781 12.839 0.426 1.00 80.94 92 ASP A N 1
ATOM 696 C CA . ASP A 1 92 ? 5.077 12.357 -0.910 1.00 80.94 92 ASP A CA 1
ATOM 697 C C . ASP A 1 92 ? 4.510 13.296 -1.993 1.00 80.94 92 ASP A C 1
ATOM 699 O O . ASP A 1 92 ? 3.365 13.756 -1.878 1.00 80.94 92 ASP A O 1
ATOM 703 N N . PRO A 1 93 ? 5.283 13.596 -3.054 1.00 67.75 93 PRO A N 1
ATOM 704 C CA . PRO A 1 93 ? 4.886 14.547 -4.092 1.00 67.75 93 PRO A CA 1
ATOM 705 C C . PRO A 1 93 ? 3.613 14.140 -4.847 1.00 67.75 93 PRO A C 1
ATOM 707 O O . PRO A 1 93 ? 2.877 15.018 -5.312 1.00 67.75 93 PRO A O 1
ATOM 710 N N . THR A 1 94 ? 3.269 12.848 -4.895 1.00 68.25 94 THR A N 1
ATOM 711 C CA . THR A 1 94 ? 2.011 12.378 -5.500 1.00 68.25 94 THR A CA 1
ATOM 712 C C . THR A 1 94 ? 0.781 12.826 -4.697 1.00 68.25 94 THR A C 1
ATOM 714 O O . THR A 1 94 ? -0.316 12.937 -5.239 1.00 68.25 94 THR A O 1
ATOM 717 N N . GLY A 1 95 ? 0.954 13.266 -3.440 1.00 53.91 95 GLY A N 1
ATOM 718 C CA . GLY A 1 95 ? 0.029 14.129 -2.694 1.00 53.91 95 GLY A CA 1
ATOM 719 C C . GLY A 1 95 ? -1.402 13.611 -2.532 1.00 53.91 95 GLY A C 1
ATOM 720 O O . GLY A 1 95 ? -2.329 14.422 -2.471 1.00 53.91 95 GLY A O 1
ATOM 721 N N . ASN A 1 96 ? -1.601 12.292 -2.457 1.00 62.97 96 ASN A N 1
ATOM 722 C CA . ASN A 1 96 ? -2.903 11.745 -2.085 1.00 62.97 96 ASN A CA 1
ATOM 723 C C . ASN A 1 96 ? -3.231 12.137 -0.635 1.00 62.97 96 ASN A C 1
ATOM 725 O O . ASN A 1 96 ? -2.500 11.808 0.296 1.00 62.97 96 ASN A O 1
ATOM 729 N N . THR A 1 97 ? -4.332 12.861 -0.440 1.00 59.09 97 THR A N 1
ATOM 730 C CA . THR A 1 97 ? -4.785 13.293 0.895 1.00 59.09 97 THR A CA 1
ATOM 731 C C . THR A 1 97 ? -5.634 12.242 1.609 1.00 59.09 97 THR A C 1
ATOM 733 O O . THR A 1 97 ? -5.917 12.395 2.794 1.00 59.09 97 THR A O 1
ATOM 736 N N . ARG A 1 98 ? -6.032 11.173 0.912 1.00 71.31 98 ARG A N 1
ATOM 737 C CA . ARG A 1 98 ? -6.834 10.058 1.430 1.00 71.31 98 ARG A CA 1
ATOM 738 C C . ARG A 1 98 ? -5.974 8.824 1.701 1.00 71.31 98 ARG A C 1
ATOM 740 O O . ARG A 1 98 ? -6.327 7.722 1.303 1.00 71.31 98 ARG A O 1
ATOM 747 N N . LEU A 1 99 ? -4.837 9.029 2.354 1.00 84.38 99 LEU A N 1
ATOM 748 C CA . LEU A 1 99 ? -3.986 7.946 2.837 1.00 84.38 99 LEU A CA 1
ATOM 749 C C . LEU A 1 99 ? -4.458 7.494 4.221 1.00 84.38 99 LEU A C 1
ATOM 751 O O . LEU A 1 99 ? -4.743 8.334 5.075 1.00 84.38 99 LEU A O 1
ATOM 755 N N . GLY A 1 100 ? -4.493 6.182 4.442 1.00 88.69 100 GLY A N 1
ATOM 756 C CA . GLY A 1 100 ? -4.690 5.575 5.761 1.00 88.69 100 GLY A CA 1
ATOM 757 C C . GLY A 1 100 ? -3.564 5.852 6.750 1.00 88.69 100 GLY A C 1
ATOM 758 O O . GLY A 1 100 ? -3.779 5.781 7.951 1.00 88.69 100 GLY A O 1
ATOM 759 N N . ASP A 1 101 ? -2.388 6.232 6.251 1.00 91.38 101 ASP A N 1
ATOM 760 C CA . ASP A 1 101 ? -1.225 6.597 7.058 1.00 91.38 101 ASP A CA 1
ATOM 761 C C . ASP A 1 101 ? -0.582 7.892 6.531 1.00 91.38 101 ASP A C 1
ATOM 763 O O . ASP A 1 101 ? 0.437 7.873 5.839 1.00 91.38 101 ASP A O 1
ATOM 767 N N . PRO A 1 102 ? -1.172 9.067 6.828 1.00 90.31 102 PRO A N 1
ATOM 768 C CA . PRO A 1 102 ? -0.594 10.346 6.424 1.00 90.31 102 PRO A CA 1
ATOM 769 C C . PRO A 1 102 ? 0.849 10.578 6.924 1.00 90.31 102 PRO A C 1
ATOM 771 O O . PRO A 1 102 ? 1.623 11.204 6.198 1.00 90.31 102 PRO A O 1
ATOM 774 N N . PRO A 1 103 ? 1.259 10.121 8.127 1.00 91.12 103 PRO A N 1
ATOM 775 C CA . PRO A 1 103 ? 2.660 10.174 8.549 1.00 91.12 103 PRO A CA 1
ATOM 776 C C . PRO A 1 103 ? 3.623 9.304 7.726 1.00 91.12 103 PRO A C 1
ATOM 778 O O . PRO A 1 103 ? 4.806 9.647 7.663 1.00 91.12 103 PRO A O 1
ATOM 781 N N . GLY A 1 104 ? 3.146 8.213 7.125 1.00 91.62 104 GLY A N 1
ATOM 782 C CA . GLY A 1 104 ? 3.966 7.205 6.449 1.00 91.62 104 GLY A CA 1
ATOM 783 C C . GLY A 1 104 ? 4.815 6.372 7.417 1.00 91.62 104 GLY A C 1
ATOM 784 O O . GLY A 1 104 ? 5.929 5.974 7.078 1.00 91.62 104 GLY A O 1
ATOM 785 N N . ASP A 1 105 ? 4.359 6.174 8.659 1.00 93.50 105 ASP A N 1
ATOM 786 C CA . ASP A 1 105 ? 5.119 5.477 9.709 1.00 93.50 105 ASP A CA 1
ATOM 787 C C . ASP A 1 105 ? 4.758 3.988 9.878 1.00 93.50 105 ASP A C 1
ATOM 789 O O . ASP A 1 105 ? 5.358 3.279 10.695 1.00 93.50 105 ASP A O 1
ATOM 793 N N . GLY A 1 106 ? 3.826 3.494 9.065 1.00 95.06 106 GLY A N 1
ATOM 794 C CA . GLY A 1 106 ? 3.320 2.132 9.055 1.00 95.06 106 GLY A CA 1
ATOM 795 C C . GLY A 1 106 ? 2.304 1.836 10.158 1.00 95.06 106 GLY A C 1
ATOM 796 O O . GLY A 1 106 ? 2.060 0.655 10.421 1.00 95.06 106 GLY A O 1
ATOM 797 N N . ILE A 1 107 ? 1.743 2.840 10.836 1.00 96.69 107 ILE A N 1
ATOM 798 C CA . ILE A 1 107 ? 0.803 2.657 11.948 1.00 96.69 107 ILE A CA 1
ATOM 799 C C . ILE A 1 107 ? -0.615 3.042 11.520 1.00 96.69 107 ILE A C 1
ATOM 801 O O . ILE A 1 107 ? -0.884 4.186 11.183 1.00 96.69 107 ILE A O 1
ATOM 805 N N . PHE A 1 108 ? -1.531 2.085 11.640 1.00 96.81 108 PHE A N 1
ATOM 806 C CA . PHE A 1 108 ? -2.938 2.210 11.263 1.00 96.81 108 PHE A CA 1
ATOM 807 C C . PHE A 1 108 ? -3.820 1.896 12.463 1.00 96.81 108 PHE A C 1
ATOM 809 O O . PHE A 1 108 ? -3.463 1.029 13.270 1.00 96.81 108 PHE A O 1
ATOM 816 N N . ASP A 1 109 ? -4.983 2.522 12.560 1.00 95.81 109 ASP A N 1
ATOM 817 C CA . ASP A 1 109 ? -6.080 1.991 13.358 1.00 95.81 109 ASP A CA 1
ATOM 818 C C . ASP A 1 109 ? -6.842 0.932 12.531 1.00 95.81 109 ASP A C 1
ATOM 820 O O . ASP A 1 109 ? -6.799 0.902 11.297 1.00 95.81 109 ASP A O 1
ATOM 824 N N . ALA A 1 110 ? -7.485 -0.030 13.197 1.00 96.38 110 ALA A N 1
ATOM 825 C CA . ALA A 1 110 ? -8.293 -1.028 12.496 1.00 96.38 110 ALA A CA 1
ATOM 826 C C . ALA A 1 110 ? -9.417 -0.340 11.701 1.00 96.38 110 ALA A C 1
ATOM 828 O O . ALA A 1 110 ? -10.046 0.591 12.185 1.00 96.38 110 ALA A O 1
ATOM 829 N N . GLY A 1 111 ? -9.688 -0.816 10.488 1.00 93.56 111 GLY A N 1
ATOM 830 C CA . GLY A 1 111 ? -10.730 -0.255 9.623 1.00 93.56 111 GLY A CA 1
ATOM 831 C C . GLY A 1 111 ? -10.440 1.145 9.066 1.00 93.56 111 GLY A C 1
ATOM 832 O O . GLY A 1 111 ? -11.331 1.714 8.435 1.00 93.56 111 GLY A O 1
ATOM 833 N N . ASP A 1 112 ? -9.232 1.686 9.266 1.00 92.25 112 ASP A N 1
ATOM 834 C CA . ASP A 1 112 ? -8.789 2.908 8.594 1.00 92.25 112 ASP A CA 1
ATOM 835 C C . ASP A 1 112 ? -8.795 2.757 7.065 1.00 92.25 112 ASP A C 1
ATOM 837 O O . ASP A 1 112 ? -8.912 1.661 6.509 1.00 92.25 112 ASP A O 1
ATOM 841 N N . LEU A 1 113 ? -8.640 3.893 6.379 1.00 93.44 113 LEU A N 1
ATOM 842 C CA . LEU A 1 113 ? -8.384 3.916 4.941 1.00 93.44 113 LEU A CA 1
ATOM 843 C C . LEU A 1 113 ? -7.130 3.100 4.590 1.00 93.44 113 LEU A C 1
ATOM 845 O O . LEU A 1 113 ? -6.273 2.826 5.432 1.00 93.44 113 LEU A O 1
ATOM 849 N N . ASN A 1 114 ? -6.999 2.759 3.314 1.00 94.88 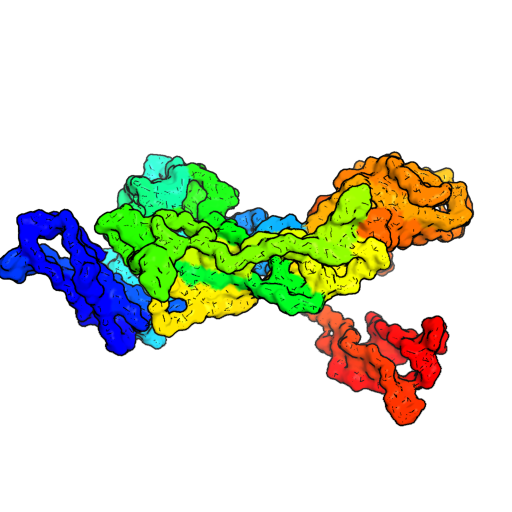114 ASN A N 1
ATOM 850 C CA . ASN A 1 114 ? -5.846 2.017 2.837 1.00 94.88 114 ASN A CA 1
ATOM 851 C C . ASN A 1 114 ? -4.560 2.854 2.938 1.00 94.88 114 ASN A C 1
ATOM 853 O O . ASN A 1 114 ? -4.520 4.036 2.584 1.00 94.88 114 ASN A O 1
ATOM 857 N N . GLY A 1 115 ? -3.494 2.219 3.417 1.00 94.69 115 GLY A N 1
ATOM 858 C CA . GLY A 1 115 ? -2.122 2.675 3.220 1.00 94.69 115 GLY A CA 1
ATOM 859 C C . GLY A 1 115 ? -1.655 2.402 1.797 1.00 94.69 115 GLY A C 1
ATOM 860 O O . GLY A 1 115 ? -2.317 1.683 1.043 1.00 94.69 115 GLY A O 1
ATOM 861 N N . ARG A 1 116 ? -0.495 2.937 1.429 1.00 93.94 116 ARG A N 1
ATOM 862 C CA . ARG A 1 116 ? 0.053 2.767 0.085 1.00 93.94 116 ARG A CA 1
ATOM 863 C C . ARG A 1 116 ? 1.525 2.407 0.124 1.00 93.94 116 ARG A C 1
ATOM 865 O O . ARG A 1 116 ? 2.362 3.177 0.583 1.00 93.94 116 ARG A O 1
ATOM 872 N N . ILE A 1 117 ? 1.826 1.237 -0.419 1.00 96.75 117 ILE A N 1
ATOM 873 C CA . ILE A 1 117 ? 3.163 0.664 -0.459 1.00 96.75 117 ILE A CA 1
ATOM 874 C C . ILE A 1 117 ? 3.768 0.981 -1.819 1.00 96.75 117 ILE A C 1
ATOM 876 O O . ILE A 1 117 ? 3.244 0.538 -2.842 1.00 96.75 117 ILE A O 1
ATOM 880 N N . GLN A 1 118 ? 4.890 1.694 -1.821 1.00 95.94 118 GLN A N 1
ATOM 881 C CA . GLN A 1 118 ? 5.678 1.958 -3.020 1.00 95.94 118 GLN A CA 1
ATOM 882 C C . GLN A 1 118 ? 6.884 1.024 -3.062 1.00 95.94 118 GLN A C 1
ATOM 884 O O . GLN A 1 118 ? 7.587 0.840 -2.066 1.00 95.94 118 GLN A O 1
ATOM 889 N N . VAL A 1 119 ? 7.125 0.442 -4.232 1.00 98.00 119 VAL A N 1
ATOM 890 C CA . VAL A 1 119 ? 8.288 -0.389 -4.527 1.00 98.00 119 VAL A CA 1
ATOM 891 C C . VAL A 1 119 ? 9.065 0.251 -5.667 1.00 98.00 119 VAL A C 1
ATOM 893 O O . VAL A 1 119 ? 8.516 0.455 -6.745 1.00 98.00 119 VAL A O 1
ATOM 896 N N . LYS A 1 120 ? 10.357 0.516 -5.453 1.00 96.94 120 LYS A N 1
ATOM 897 C CA . LYS A 1 120 ? 11.262 1.008 -6.503 1.00 96.94 120 LYS A CA 1
ATOM 898 C C . LYS A 1 120 ? 12.286 -0.053 -6.871 1.00 96.94 120 LYS A C 1
ATOM 900 O O . LYS A 1 120 ? 13.031 -0.540 -6.014 1.00 96.94 120 LYS A O 1
ATOM 905 N N . VAL A 1 121 ? 12.331 -0.401 -8.152 1.00 97.50 121 VAL A N 1
ATOM 906 C CA . VAL A 1 121 ? 13.254 -1.377 -8.731 1.00 97.50 121 VAL A CA 1
ATOM 907 C C . VAL A 1 121 ? 14.253 -0.640 -9.612 1.00 97.50 121 VAL A C 1
ATOM 909 O O . VAL A 1 121 ? 13.885 0.038 -10.563 1.00 97.50 121 VAL A O 1
ATOM 912 N N . THR A 1 122 ? 15.537 -0.802 -9.308 1.00 97.56 122 THR A N 1
ATOM 913 C CA . THR A 1 122 ? 16.629 -0.267 -10.129 1.00 97.56 122 THR A CA 1
ATOM 914 C C . THR A 1 122 ? 17.398 -1.401 -10.789 1.00 97.56 122 THR A C 1
ATOM 916 O O . THR A 1 122 ? 17.351 -2.550 -10.336 1.00 97.56 122 THR A O 1
ATOM 919 N N . GLY A 1 123 ? 18.118 -1.078 -11.858 1.00 96.12 123 GLY A N 1
ATOM 920 C CA . GLY A 1 123 ? 18.954 -2.029 -12.582 1.00 96.12 123 GLY A CA 1
ATOM 921 C C . GLY A 1 123 ? 20.368 -1.501 -12.757 1.00 96.12 123 GLY A C 1
ATOM 922 O O . GLY A 1 123 ? 20.565 -0.301 -12.938 1.00 96.12 123 GLY A O 1
ATOM 923 N N . SER A 1 124 ? 21.358 -2.390 -12.717 1.00 96.12 124 SER A N 1
ATOM 924 C CA . SER A 1 124 ? 22.757 -2.031 -12.960 1.00 96.12 124 SER A CA 1
ATOM 925 C C . SER A 1 124 ? 23.366 -2.867 -14.077 1.00 96.12 124 SER A C 1
ATOM 927 O O . SER A 1 124 ? 23.053 -4.050 -14.238 1.00 96.12 124 SER A O 1
ATOM 929 N N . PHE A 1 125 ? 24.274 -2.255 -14.833 1.00 95.94 125 PHE A N 1
ATOM 930 C CA . PHE A 1 125 ? 25.028 -2.925 -15.887 1.00 95.94 125 PHE A CA 1
ATOM 931 C C . PHE A 1 125 ? 26.465 -2.386 -15.983 1.00 95.94 125 PHE A C 1
ATOM 933 O O . PHE A 1 125 ? 26.697 -1.193 -15.747 1.00 95.94 125 PHE A O 1
ATOM 940 N N . PRO A 1 126 ? 27.445 -3.243 -16.323 1.00 95.94 126 PRO A N 1
ATOM 941 C CA . PRO A 1 126 ? 28.839 -2.840 -16.456 1.00 95.94 126 PRO A CA 1
ATOM 942 C C . PRO A 1 126 ? 29.063 -1.971 -17.698 1.00 95.94 126 PRO A C 1
ATOM 944 O O . PRO A 1 126 ? 28.564 -2.267 -18.786 1.00 95.94 126 PRO A O 1
ATOM 947 N N . HIS A 1 127 ? 29.862 -0.915 -17.547 1.00 95.62 127 HIS A N 1
ATOM 948 C CA . HIS A 1 127 ? 30.310 -0.065 -18.647 1.00 95.62 127 HIS A CA 1
ATOM 949 C C . HIS A 1 127 ? 31.601 0.685 -18.261 1.00 95.62 127 HIS A C 1
ATOM 951 O O . HIS A 1 127 ? 31.639 1.283 -17.184 1.00 95.62 127 HIS A O 1
ATOM 957 N N . PRO A 1 128 ? 32.643 0.741 -19.118 1.00 93.56 128 PRO A N 1
ATOM 958 C CA . PRO A 1 128 ? 33.917 1.394 -18.782 1.00 93.56 128 PRO A CA 1
ATOM 959 C C . PRO A 1 128 ? 33.809 2.884 -18.426 1.00 93.56 128 PRO A C 1
ATOM 961 O O . PRO A 1 128 ? 34.607 3.385 -17.640 1.00 93.56 128 PRO A O 1
ATOM 964 N N . LEU A 1 129 ? 32.828 3.582 -19.006 1.00 93.50 129 LEU A N 1
ATOM 965 C CA . LEU A 1 129 ? 32.556 5.002 -18.734 1.00 93.50 129 LEU A CA 1
ATOM 966 C C . LEU A 1 129 ? 31.691 5.236 -17.484 1.00 93.50 129 LEU A C 1
ATOM 968 O O . LEU A 1 129 ? 31.530 6.377 -17.064 1.00 93.50 129 LEU A O 1
ATOM 972 N N . GLY A 1 130 ? 31.127 4.178 -16.896 1.00 92.19 130 GLY A N 1
ATOM 973 C CA . GLY A 1 130 ? 30.279 4.290 -15.716 1.00 92.19 130 GLY A CA 1
ATOM 974 C C . GLY A 1 130 ? 31.087 4.554 -14.440 1.00 92.19 130 GLY A C 1
ATOM 975 O O . GLY A 1 130 ? 32.221 4.072 -14.315 1.00 92.19 130 GLY A O 1
ATOM 976 N N . PRO A 1 131 ? 30.527 5.265 -13.446 1.00 88.75 131 PRO A N 1
ATOM 977 C CA . PRO A 1 131 ? 31.146 5.403 -12.132 1.00 88.75 131 PRO A CA 1
ATOM 978 C C . PRO A 1 131 ? 31.463 4.034 -11.512 1.00 88.75 131 PRO A C 1
ATOM 980 O O . PRO A 1 131 ? 30.589 3.193 -11.323 1.00 88.75 131 PRO A O 1
ATOM 983 N N . GLY A 1 132 ? 32.739 3.777 -11.208 1.00 90.75 132 GLY A N 1
ATOM 984 C CA . GLY A 1 132 ? 33.166 2.466 -10.701 1.00 90.75 132 GLY A CA 1
ATOM 985 C C . GLY A 1 132 ? 33.043 1.321 -11.718 1.00 90.75 132 GLY A C 1
ATOM 986 O O . GLY A 1 132 ? 33.051 0.160 -11.316 1.00 90.75 132 GLY A O 1
ATOM 987 N N . GLY A 1 133 ? 32.941 1.633 -13.015 1.00 94.88 133 GLY A N 1
ATOM 988 C CA . GLY A 1 133 ? 32.812 0.659 -14.100 1.00 94.88 133 GLY A CA 1
ATOM 989 C C . GLY A 1 133 ? 31.388 0.145 -14.328 1.00 94.88 133 GLY A C 1
ATOM 990 O O . GLY A 1 133 ? 31.219 -0.894 -14.964 1.00 94.88 133 GLY A O 1
ATOM 991 N N . SER A 1 134 ? 30.366 0.827 -13.803 1.00 96.31 134 SER A N 1
ATOM 992 C CA . SER A 1 134 ? 28.959 0.434 -13.932 1.00 96.31 134 SER A CA 1
ATOM 993 C C . SER A 1 134 ? 28.049 1.657 -13.973 1.00 96.31 134 SER A C 1
ATOM 995 O O . SER A 1 134 ? 28.333 2.669 -13.338 1.00 96.31 134 SER A O 1
ATOM 997 N N . PHE A 1 135 ? 26.917 1.542 -14.661 1.00 97.56 135 PHE A N 1
ATOM 998 C CA . PHE A 1 135 ? 25.790 2.465 -14.522 1.00 97.56 135 PHE A CA 1
ATOM 999 C C . PHE A 1 135 ? 24.668 1.810 -13.715 1.00 97.56 135 PHE A C 1
ATOM 1001 O O . PHE A 1 135 ? 24.577 0.581 -13.655 1.00 97.56 135 PHE A O 1
ATOM 1008 N N . THR A 1 136 ? 23.839 2.632 -13.069 1.00 97.31 136 THR A N 1
ATOM 1009 C CA . THR A 1 136 ? 22.623 2.199 -12.364 1.00 97.31 136 THR A CA 1
ATOM 1010 C C . THR A 1 136 ? 21.462 3.084 -12.790 1.00 97.31 136 THR A C 1
ATOM 1012 O O . THR A 1 136 ? 21.506 4.293 -12.572 1.00 97.31 136 THR A O 1
ATOM 1015 N N . LEU A 1 137 ? 20.445 2.489 -13.405 1.00 96.38 137 LEU A N 1
ATOM 1016 C CA . LEU A 1 137 ? 19.253 3.180 -13.891 1.00 96.38 137 LEU A CA 1
ATOM 1017 C C . LEU A 1 137 ? 18.110 3.069 -12.869 1.00 96.38 137 LEU A C 1
ATOM 1019 O O . LEU A 1 137 ? 18.026 2.049 -12.171 1.00 96.38 137 LEU A O 1
ATOM 1023 N N . PRO A 1 138 ? 17.258 4.103 -12.745 1.00 95.44 138 PRO A N 1
ATOM 1024 C CA . PRO A 1 138 ? 17.170 5.284 -13.622 1.00 95.44 138 PRO A CA 1
ATOM 1025 C C . PRO A 1 138 ? 18.211 6.391 -13.355 1.00 95.44 138 PRO A C 1
ATOM 1027 O O . PRO A 1 138 ? 18.576 7.138 -14.253 1.00 95.44 138 PRO A O 1
ATOM 1030 N N . THR A 1 139 ? 18.770 6.472 -12.144 1.00 95.38 139 THR A N 1
ATOM 1031 C CA . THR A 1 139 ? 19.543 7.643 -11.674 1.00 95.38 139 THR A CA 1
ATOM 1032 C C . THR A 1 139 ? 20.715 8.067 -12.565 1.00 95.38 139 THR A C 1
ATOM 1034 O O . THR A 1 139 ? 21.002 9.256 -12.660 1.00 95.38 139 THR A O 1
ATOM 1037 N N . ALA A 1 140 ? 21.413 7.123 -13.197 1.00 96.50 140 ALA A N 1
ATOM 1038 C CA . ALA A 1 140 ? 22.582 7.424 -14.020 1.00 96.50 140 ALA A CA 1
ATOM 1039 C C . ALA A 1 140 ? 22.258 7.701 -15.501 1.00 96.50 140 ALA A C 1
ATOM 1041 O O . ALA A 1 140 ? 23.177 7.756 -16.317 1.00 96.50 140 ALA A O 1
ATOM 1042 N N . TRP A 1 141 ? 20.980 7.851 -15.863 1.00 95.50 141 TRP A N 1
ATOM 1043 C CA . TRP A 1 141 ? 20.561 8.104 -17.242 1.00 95.50 141 TRP A CA 1
ATOM 1044 C C . TRP A 1 141 ? 21.188 9.363 -17.863 1.00 95.50 141 TRP A C 1
ATOM 1046 O O . TRP A 1 141 ? 21.747 9.242 -18.956 1.00 95.50 141 TRP A O 1
ATOM 1056 N N . PRO A 1 142 ? 21.248 10.525 -17.179 1.00 94.44 142 PRO A N 1
ATOM 1057 C CA . PRO A 1 142 ? 21.891 11.711 -17.749 1.00 94.44 142 PRO A CA 1
ATOM 1058 C C . PRO A 1 142 ? 23.387 11.516 -18.018 1.00 94.44 142 PRO A C 1
ATOM 1060 O O . PRO A 1 142 ? 23.898 11.954 -19.048 1.00 94.44 142 PRO A O 1
ATOM 1063 N N . ASP A 1 143 ? 24.089 10.815 -17.121 1.00 94.88 143 ASP A N 1
ATOM 1064 C CA . ASP A 1 143 ? 25.515 10.511 -17.282 1.00 94.88 143 ASP A CA 1
ATOM 1065 C C . ASP A 1 143 ? 25.750 9.541 -18.449 1.00 94.88 143 ASP A C 1
ATOM 1067 O O . ASP A 1 143 ? 26.715 9.683 -19.202 1.00 94.88 143 ASP A O 1
ATOM 1071 N N . LEU A 1 144 ? 24.857 8.562 -18.619 1.00 95.19 144 LEU A N 1
ATOM 1072 C CA . LEU A 1 144 ? 24.890 7.620 -19.735 1.00 95.19 144 LEU A CA 1
ATOM 1073 C C . LEU A 1 144 ? 24.663 8.336 -21.072 1.00 95.19 144 LEU A C 1
ATOM 1075 O O . LEU A 1 144 ? 25.434 8.130 -22.010 1.00 95.19 144 LEU A O 1
ATOM 1079 N N . ALA A 1 145 ? 23.652 9.202 -21.144 1.00 93.69 145 ALA A N 1
ATOM 1080 C CA . ALA A 1 145 ? 23.359 10.014 -22.318 1.00 93.69 145 ALA A CA 1
ATOM 1081 C C . ALA A 1 145 ? 24.535 10.940 -22.660 1.00 93.69 145 ALA A C 1
ATOM 1083 O O . ALA A 1 145 ? 24.977 10.976 -23.804 1.00 93.69 145 ALA A O 1
ATOM 1084 N N . ALA A 1 146 ? 25.123 11.622 -21.673 1.00 91.56 146 ALA A N 1
ATOM 1085 C CA . ALA A 1 146 ? 26.309 12.455 -21.881 1.00 91.56 146 ALA A CA 1
ATOM 1086 C C . ALA A 1 146 ? 27.521 11.664 -22.403 1.00 91.56 146 ALA A C 1
ATOM 1088 O O . ALA A 1 146 ? 28.351 12.211 -23.129 1.00 91.56 146 ALA A O 1
ATOM 1089 N N . ALA A 1 147 ? 27.635 10.387 -22.032 1.00 90.75 147 ALA A N 1
ATOM 1090 C CA . ALA A 1 147 ? 28.735 9.526 -22.444 1.00 90.75 147 ALA A CA 1
ATOM 1091 C C . ALA A 1 147 ? 28.547 8.905 -23.838 1.00 90.75 147 ALA A C 1
ATOM 1093 O O . ALA A 1 147 ? 29.547 8.640 -24.507 1.00 90.75 147 ALA A O 1
ATOM 1094 N N . LEU A 1 148 ? 27.305 8.624 -24.251 1.00 90.75 148 LEU A N 1
ATOM 1095 C CA . LEU A 1 148 ? 27.009 7.795 -25.428 1.00 90.75 148 LEU A CA 1
ATOM 1096 C C . LEU A 1 148 ? 26.194 8.483 -26.525 1.00 90.75 148 LEU A C 1
ATOM 1098 O O . LEU A 1 148 ? 26.132 7.944 -27.631 1.00 90.75 148 LEU A O 1
ATOM 1102 N N . ALA A 1 149 ? 25.556 9.623 -26.250 1.00 88.94 149 ALA A N 1
ATOM 1103 C CA . ALA A 1 149 ? 24.778 10.328 -27.257 1.00 88.94 149 ALA A CA 1
ATOM 1104 C C . ALA A 1 149 ? 25.706 10.914 -28.328 1.00 88.94 149 ALA A C 1
ATOM 1106 O O . ALA A 1 149 ? 26.414 11.897 -28.104 1.00 88.94 149 ALA A O 1
ATOM 1107 N N . ASP A 1 150 ? 25.673 10.301 -29.505 1.00 82.06 150 ASP A N 1
ATOM 1108 C CA . ASP A 1 150 ? 26.449 10.695 -30.673 1.00 82.06 150 ASP A CA 1
ATOM 1109 C C . ASP A 1 150 ? 25.511 10.897 -31.868 1.00 82.06 150 ASP A C 1
ATOM 1111 O O . ASP A 1 150 ? 24.521 10.176 -32.022 1.00 82.06 150 ASP A O 1
ATOM 1115 N N . ASP A 1 151 ? 25.813 11.892 -32.695 1.00 73.75 151 ASP A N 1
ATOM 1116 C CA . ASP A 1 151 ? 25.074 12.210 -33.915 1.00 73.75 151 ASP A CA 1
ATOM 1117 C C . ASP A 1 151 ? 26.078 12.587 -35.005 1.00 73.75 151 ASP A C 1
ATOM 1119 O O . ASP A 1 151 ? 26.984 13.393 -34.792 1.00 73.75 151 ASP A O 1
ATOM 1123 N N . SER A 1 152 ? 25.923 11.979 -36.179 1.00 69.00 152 SER A N 1
ATOM 1124 C CA . SER A 1 152 ? 26.745 12.271 -37.349 1.00 69.00 152 SER A CA 1
ATOM 1125 C C . SER A 1 152 ? 26.375 13.589 -38.031 1.00 69.00 152 SER A C 1
ATOM 1127 O O . SER A 1 152 ? 27.162 14.086 -38.842 1.00 69.00 152 SER A O 1
ATOM 1129 N N . ASP A 1 153 ? 25.200 14.147 -37.736 1.00 68.00 153 ASP A N 1
ATOM 1130 C CA . ASP A 1 153 ? 24.767 15.426 -38.283 1.00 68.00 153 ASP A CA 1
ATOM 1131 C C . ASP A 1 153 ? 25.423 16.596 -37.537 1.00 68.00 153 ASP A C 1
ATOM 1133 O O . ASP A 1 153 ? 25.586 16.588 -36.317 1.00 68.00 153 ASP A O 1
ATOM 1137 N N . SER A 1 154 ? 25.803 17.646 -38.275 1.00 55.84 154 SER A N 1
ATOM 1138 C CA . SER A 1 154 ? 26.352 18.875 -37.696 1.00 55.84 154 SER A CA 1
ATOM 1139 C C . SER A 1 154 ? 25.255 19.639 -36.949 1.00 55.84 154 SER A C 1
ATOM 1141 O O . SER A 1 154 ? 24.671 20.583 -37.486 1.00 55.84 154 SER A O 1
ATOM 1143 N N . ASN A 1 155 ? 24.945 19.213 -35.731 1.00 57.59 155 ASN A N 1
ATOM 1144 C CA . ASN A 1 155 ? 23.952 19.851 -34.886 1.00 57.59 155 ASN A CA 1
ATOM 1145 C C . ASN A 1 155 ? 24.634 20.820 -33.900 1.00 57.59 155 ASN A C 1
ATOM 1147 O O . ASN A 1 155 ? 25.562 20.411 -33.202 1.00 57.59 155 ASN A O 1
ATOM 1151 N N . PRO A 1 156 ? 24.216 22.097 -33.816 1.00 55.69 156 PRO A N 1
ATOM 1152 C CA . PRO A 1 156 ? 24.716 23.023 -32.796 1.00 55.69 156 PRO A CA 1
ATOM 1153 C C . PRO A 1 156 ? 24.264 22.696 -31.358 1.00 55.69 156 PRO A C 1
ATOM 1155 O O . PRO A 1 156 ? 24.788 23.311 -30.427 1.00 55.69 156 PRO A O 1
ATOM 1158 N N . ASP A 1 157 ? 23.324 21.765 -31.164 1.00 63.88 157 ASP A N 1
ATOM 1159 C CA . ASP A 1 157 ? 22.727 21.463 -29.855 1.00 63.88 157 ASP A CA 1
ATOM 1160 C C . ASP A 1 157 ? 23.381 20.276 -29.117 1.00 63.88 157 ASP A C 1
ATOM 1162 O O . ASP A 1 157 ? 24.105 19.462 -29.686 1.00 63.88 157 ASP A O 1
ATOM 1166 N N . ASN A 1 158 ? 23.101 20.164 -27.813 1.00 79.69 158 ASN A N 1
ATOM 1167 C CA . ASN A 1 158 ? 23.586 19.084 -26.950 1.00 79.69 158 ASN A CA 1
ATOM 1168 C C . ASN A 1 158 ? 22.935 17.733 -27.316 1.00 79.69 158 ASN A C 1
ATOM 1170 O O . ASN A 1 158 ? 21.771 17.511 -26.987 1.00 79.69 158 ASN A O 1
ATOM 1174 N N . ASN A 1 159 ? 23.689 16.811 -27.928 1.00 85.56 159 ASN A N 1
ATOM 1175 C CA . ASN A 1 159 ? 23.202 15.477 -28.317 1.00 85.56 159 ASN A CA 1
ATOM 1176 C C . ASN A 1 159 ? 22.569 14.688 -27.160 1.00 85.56 159 ASN A C 1
ATOM 1178 O O . ASN A 1 159 ? 21.585 13.983 -27.378 1.00 85.56 159 ASN A O 1
ATOM 1182 N N . ALA A 1 160 ? 23.076 14.839 -25.931 1.00 89.25 160 ALA A N 1
ATOM 1183 C CA . ALA A 1 160 ? 22.520 14.162 -24.760 1.00 89.25 160 ALA A CA 1
ATOM 1184 C C . ALA A 1 160 ? 21.077 14.595 -24.469 1.00 89.25 160 ALA A C 1
ATOM 1186 O O . ALA A 1 160 ? 20.266 13.776 -24.057 1.00 89.25 160 ALA A O 1
ATOM 1187 N N . ALA A 1 161 ? 20.721 15.851 -24.755 1.00 86.44 161 ALA A N 1
ATOM 1188 C CA . ALA A 1 161 ? 19.365 16.356 -24.547 1.00 86.44 161 ALA A CA 1
ATOM 1189 C C . ALA A 1 161 ? 18.322 15.693 -25.466 1.00 86.44 161 ALA A C 1
ATOM 1191 O O . ALA A 1 161 ? 17.136 15.889 -25.265 1.00 86.44 161 ALA A O 1
ATOM 1192 N N . ARG A 1 162 ? 18.728 14.890 -26.459 1.00 84.81 162 ARG A N 1
ATOM 1193 C CA . ARG A 1 162 ? 17.799 14.071 -27.257 1.00 84.81 162 ARG A CA 1
ATOM 1194 C C . ARG A 1 162 ? 17.381 12.769 -26.567 1.00 84.81 162 ARG A C 1
ATOM 1196 O O . ARG A 1 162 ? 16.586 12.023 -27.128 1.00 84.81 162 ARG A O 1
ATOM 1203 N N . TRP A 1 163 ? 17.970 12.467 -25.411 1.00 89.69 163 TRP A N 1
ATOM 1204 C CA . TRP A 1 163 ? 17.597 11.339 -24.553 1.00 89.69 163 TRP A CA 1
ATOM 1205 C C . TRP A 1 163 ? 16.618 11.754 -23.445 1.00 89.69 163 TRP A C 1
ATOM 1207 O O . TRP A 1 163 ? 16.294 10.930 -22.597 1.00 89.69 163 TRP A O 1
ATOM 1217 N N . ASP A 1 164 ? 16.167 13.009 -23.469 1.00 89.38 164 ASP A N 1
ATOM 1218 C CA . ASP A 1 164 ? 14.945 13.468 -22.811 1.00 89.38 164 ASP A CA 1
ATOM 1219 C C . ASP A 1 164 ? 13.763 12.893 -23.604 1.00 89.38 164 ASP A C 1
ATOM 1221 O O . ASP A 1 164 ? 13.527 13.263 -24.763 1.00 89.38 164 ASP A O 1
ATOM 1225 N N . ILE A 1 165 ? 13.136 11.864 -23.043 1.00 86.88 165 ILE A N 1
ATOM 1226 C CA . ILE A 1 165 ? 12.130 11.047 -23.726 1.00 86.88 165 ILE A CA 1
ATOM 1227 C C . ILE A 1 165 ? 10.841 10.893 -22.927 1.00 86.88 165 ILE A C 1
ATOM 1229 O O . ILE A 1 165 ? 9.824 10.518 -23.527 1.00 86.88 165 ILE A O 1
ATOM 1233 N N . HIS A 1 166 ? 10.873 11.169 -21.624 1.00 85.50 166 HIS A N 1
ATOM 1234 C CA . HIS A 1 166 ? 9.742 11.071 -20.711 1.00 85.50 166 HIS A CA 1
ATOM 1235 C C . HIS A 1 166 ? 9.587 12.356 -19.915 1.00 85.50 166 HIS A C 1
ATOM 1237 O O . HIS A 1 166 ? 10.392 13.273 -19.991 1.00 85.50 166 HIS A O 1
ATOM 1243 N N . ASP A 1 167 ? 8.493 12.390 -19.177 1.00 82.94 167 ASP A N 1
ATOM 1244 C CA . ASP A 1 167 ? 8.240 13.410 -18.186 1.00 82.94 167 ASP A CA 1
ATOM 1245 C C . ASP A 1 167 ? 8.586 12.889 -16.793 1.00 82.94 167 ASP A C 1
ATOM 1247 O O . ASP A 1 167 ? 8.669 11.671 -16.556 1.00 82.94 167 ASP A O 1
ATOM 1251 N N . ASP A 1 168 ? 8.802 13.827 -15.883 1.00 80.69 168 ASP A N 1
ATOM 1252 C CA . ASP A 1 168 ? 9.083 13.533 -14.496 1.00 80.69 168 ASP A CA 1
ATOM 1253 C C . ASP A 1 168 ? 7.801 13.215 -13.700 1.00 80.69 168 ASP A C 1
ATOM 1255 O O . ASP A 1 168 ? 6.719 12.950 -14.228 1.00 80.69 168 ASP A O 1
ATOM 1259 N N . THR A 1 169 ? 7.938 13.097 -12.381 1.00 78.44 169 THR A N 1
ATOM 1260 C CA . THR A 1 169 ? 6.806 12.791 -11.484 1.00 78.44 169 THR A CA 1
ATOM 1261 C C . THR A 1 169 ? 6.254 14.027 -10.776 1.00 78.44 169 THR A C 1
ATOM 1263 O O . THR A 1 169 ? 5.441 13.920 -9.841 1.00 78.44 169 THR A O 1
ATOM 1266 N N . THR A 1 170 ? 6.718 15.215 -11.152 1.00 80.12 170 THR A N 1
ATOM 1267 C CA . THR A 1 170 ? 6.332 16.462 -10.513 1.00 80.12 170 THR A CA 1
ATOM 1268 C C . THR A 1 170 ? 4.986 16.942 -11.035 1.00 80.12 170 THR A C 1
ATOM 1270 O O . THR A 1 170 ? 4.530 16.632 -12.120 1.00 80.12 170 THR A O 1
ATOM 1273 N N . LYS A 1 171 ? 4.260 17.677 -10.190 1.00 74.50 171 LYS A N 1
ATOM 1274 C CA . LYS A 1 171 ? 2.922 18.156 -10.561 1.00 74.50 171 LYS A CA 1
ATOM 1275 C C . LYS A 1 171 ? 2.975 19.406 -11.430 1.00 74.50 171 LYS A C 1
ATOM 1277 O O . LYS A 1 171 ? 1.942 19.793 -11.974 1.00 74.50 171 LYS A O 1
ATOM 1282 N N . VAL A 1 172 ? 4.062 20.168 -11.380 1.00 74.81 172 VAL A N 1
ATOM 1283 C CA . VAL A 1 172 ? 4.111 21.512 -11.958 1.00 74.81 172 VAL A CA 1
ATOM 1284 C C . VAL A 1 172 ? 5.538 21.828 -12.384 1.00 74.81 172 VAL A C 1
ATOM 1286 O O . VAL A 1 172 ? 6.330 22.354 -11.602 1.00 74.81 172 VAL A O 1
ATOM 1289 N N . GLU A 1 173 ? 5.786 21.597 -13.661 1.00 69.38 173 GLU A N 1
ATOM 1290 C CA . GLU A 1 173 ? 6.999 21.981 -14.384 1.00 69.38 173 GLU A CA 1
ATOM 1291 C C . GLU A 1 173 ? 6.901 23.373 -15.036 1.00 69.38 173 GLU A C 1
ATOM 1293 O O . GLU A 1 173 ? 7.890 24.101 -15.180 1.00 69.38 173 GLU A O 1
ATOM 1298 N N . GLY A 1 174 ? 5.676 23.777 -15.382 1.00 67.50 174 GLY A N 1
ATOM 1299 C CA . GLY A 1 174 ? 5.360 24.981 -16.136 1.00 67.50 174 GLY A CA 1
ATOM 1300 C C . GLY A 1 174 ? 5.299 24.737 -17.645 1.00 67.50 174 GLY A C 1
ATOM 1301 O O . GLY A 1 174 ? 6.323 24.684 -18.317 1.00 67.50 174 GLY A O 1
ATOM 1302 N N . HIS A 1 175 ? 4.083 24.730 -18.187 1.00 67.94 175 HIS A N 1
ATOM 1303 C CA . HIS A 1 175 ? 3.784 24.728 -19.619 1.00 67.94 175 HIS A CA 1
ATOM 1304 C C . HIS A 1 175 ? 4.550 25.830 -20.401 1.00 67.94 175 HIS A C 1
ATOM 1306 O O . HIS A 1 175 ? 4.247 27.032 -20.264 1.00 67.94 175 HIS A O 1
ATOM 1312 N N . PRO A 1 176 ? 5.533 25.479 -21.258 1.00 64.81 176 PRO A N 1
ATOM 1313 C CA . PRO A 1 176 ? 6.288 26.457 -22.041 1.00 64.81 176 PRO A CA 1
ATOM 1314 C C . PRO A 1 176 ? 5.452 27.064 -23.182 1.00 64.81 176 PRO A C 1
ATOM 1316 O O . PRO A 1 176 ? 4.476 26.487 -23.657 1.00 64.81 176 PRO A O 1
ATOM 1319 N N . LEU A 1 177 ? 5.859 28.244 -23.679 1.00 55.34 177 LEU A N 1
ATOM 1320 C CA . LEU A 1 177 ? 5.309 28.783 -24.933 1.00 55.34 177 LEU A CA 1
ATOM 1321 C C . LEU A 1 177 ? 5.666 27.829 -26.077 1.00 55.34 177 LEU A C 1
ATOM 1323 O O . LEU A 1 177 ? 6.846 27.668 -26.366 1.00 55.34 177 LEU A O 1
ATOM 1327 N N . GLY A 1 178 ? 4.659 27.253 -26.736 1.00 54.81 178 GLY A N 1
ATOM 1328 C CA . GLY A 1 178 ? 4.863 26.305 -27.835 1.00 54.81 178 GLY A CA 1
ATOM 1329 C C . GLY A 1 178 ? 4.717 24.834 -27.447 1.00 54.81 178 GLY A C 1
ATOM 1330 O O . GLY A 1 178 ? 4.855 23.990 -28.325 1.00 54.81 178 GLY A O 1
ATOM 1331 N N . SER A 1 179 ? 4.379 24.517 -26.189 1.00 62.34 179 SER A N 1
ATOM 1332 C CA . SER A 1 179 ? 3.871 23.184 -25.853 1.00 62.34 179 SER A CA 1
ATOM 1333 C C . SER A 1 179 ? 2.688 22.842 -26.752 1.00 62.34 179 SER A C 1
ATOM 1335 O O . SER A 1 179 ? 1.834 23.700 -26.992 1.00 62.34 179 SER A O 1
ATOM 1337 N N . ALA A 1 180 ? 2.597 21.597 -27.197 1.00 63.16 180 ALA A N 1
ATOM 1338 C CA . ALA A 1 180 ? 1.649 21.210 -28.230 1.00 63.16 180 ALA A CA 1
ATOM 1339 C C . ALA A 1 180 ? 0.147 21.342 -27.837 1.00 63.16 180 ALA A C 1
ATOM 1341 O O . ALA A 1 180 ? -0.720 21.159 -28.686 1.00 63.16 180 ALA A O 1
ATOM 1342 N N . CYS A 1 181 ? -0.211 21.717 -26.599 1.00 67.88 181 CYS A N 1
ATOM 1343 C CA . CYS A 1 181 ? -1.611 21.906 -26.202 1.00 67.88 181 CYS A CA 1
ATOM 1344 C C . CYS A 1 181 ? -2.350 22.964 -27.063 1.00 67.88 181 CYS A C 1
ATOM 1346 O O . CYS A 1 181 ? -1.985 24.143 -27.056 1.00 67.88 181 CYS A O 1
ATOM 1348 N N . PRO A 1 182 ? -3.469 22.605 -27.723 1.00 60.59 182 PRO A N 1
ATOM 1349 C CA . PRO A 1 182 ? -4.177 23.495 -28.650 1.00 60.59 182 PRO A CA 1
ATOM 1350 C C . PRO A 1 182 ? -4.905 24.674 -27.979 1.00 60.59 182 PRO A C 1
ATOM 1352 O O . PRO A 1 182 ? -5.313 25.611 -28.667 1.00 60.59 182 PRO A O 1
ATOM 1355 N N . THR A 1 183 ? -5.097 24.642 -26.657 1.00 61.09 183 THR A N 1
ATOM 1356 C CA . THR A 1 183 ? -5.888 25.632 -25.902 1.00 61.09 183 THR A CA 1
ATOM 1357 C C . THR A 1 183 ? -5.067 26.540 -24.983 1.00 61.09 183 THR A C 1
ATOM 1359 O O . THR A 1 183 ? -5.633 27.453 -24.380 1.00 61.09 183 THR A O 1
ATOM 1362 N N . GLU A 1 184 ? -3.753 26.339 -24.874 1.00 56.66 184 GLU A N 1
ATOM 1363 C CA . GLU A 1 184 ? -2.963 26.873 -23.759 1.00 56.66 184 GLU A CA 1
ATOM 1364 C C . GLU A 1 184 ? -2.047 28.046 -24.145 1.00 56.66 184 GLU A C 1
ATOM 1366 O O . GLU A 1 184 ? -1.370 28.058 -25.174 1.00 56.66 184 GLU A O 1
ATOM 1371 N N . LYS A 1 185 ? -2.009 29.055 -23.266 1.00 56.69 185 LYS A N 1
ATOM 1372 C CA . LYS A 1 185 ? -0.947 30.072 -23.191 1.00 56.69 185 LYS A CA 1
ATOM 1373 C C . LYS A 1 185 ? 0.050 29.609 -22.128 1.00 56.69 185 LYS A C 1
ATOM 1375 O O . LYS A 1 185 ? -0.365 28.934 -21.198 1.00 56.69 185 LYS A O 1
ATOM 1380 N N . LYS A 1 186 ? 1.316 30.045 -22.214 1.00 58.78 186 LYS A N 1
ATOM 1381 C CA . LYS A 1 186 ? 2.355 29.805 -21.189 1.00 58.78 186 LYS A CA 1
ATOM 1382 C C . LYS A 1 186 ? 1.774 29.795 -19.773 1.00 58.78 186 LYS A C 1
ATOM 1384 O O . LYS A 1 186 ? 1.210 30.811 -19.352 1.00 58.78 186 LYS A O 1
ATOM 1389 N N . SER A 1 187 ? 1.972 28.708 -19.043 1.00 65.88 187 SER A N 1
ATOM 1390 C CA . SER A 1 187 ? 1.444 28.535 -17.695 1.00 65.88 187 SER A CA 1
ATOM 1391 C C . SER A 1 187 ? 2.543 28.059 -16.762 1.00 65.88 187 SER A C 1
ATOM 1393 O O . SER A 1 187 ? 3.412 27.294 -17.147 1.00 65.88 187 SER A O 1
ATOM 1395 N N . THR A 1 188 ? 2.542 28.549 -15.528 1.00 64.88 188 THR A N 1
ATOM 1396 C CA . THR A 1 188 ? 3.485 28.114 -14.482 1.00 64.88 188 THR A CA 1
ATOM 1397 C C . THR A 1 188 ? 2.807 27.218 -13.451 1.00 64.88 188 THR A C 1
ATOM 1399 O O . THR A 1 188 ? 3.374 26.977 -12.393 1.00 64.88 188 THR A O 1
ATOM 1402 N N . THR A 1 189 ? 1.552 26.831 -13.691 1.00 66.38 189 THR A N 1
ATOM 1403 C CA . THR A 1 189 ? 0.724 26.043 -12.762 1.00 66.38 189 THR A CA 1
ATOM 1404 C C . THR A 1 189 ? 0.302 24.698 -13.338 1.00 66.38 189 THR A C 1
ATOM 1406 O O . THR A 1 189 ? -0.373 23.935 -12.653 1.00 66.38 189 THR A O 1
ATOM 1409 N N . GLN A 1 190 ? 0.666 24.434 -14.588 1.00 71.75 190 GLN A N 1
ATOM 1410 C CA . GLN A 1 190 ? 0.435 23.171 -15.274 1.00 71.75 190 GLN A CA 1
ATOM 1411 C C . GLN A 1 190 ? 1.766 22.524 -15.619 1.00 71.75 190 GLN A C 1
ATOM 1413 O O . GLN A 1 190 ? 2.811 23.183 -15.562 1.00 71.75 190 GLN A O 1
ATOM 1418 N N . ASP A 1 191 ? 1.694 21.237 -15.915 1.00 73.75 191 ASP A N 1
ATOM 1419 C CA . ASP A 1 191 ? 2.868 20.439 -16.199 1.00 73.75 191 ASP A CA 1
ATOM 1420 C C . ASP A 1 191 ? 3.365 20.670 -17.634 1.00 73.75 191 ASP A C 1
ATOM 1422 O O . ASP A 1 191 ? 2.642 21.246 -18.441 1.00 73.75 191 ASP A O 1
ATOM 1426 N N . ALA A 1 192 ? 4.608 20.319 -17.949 1.00 79.25 192 ALA A N 1
ATOM 1427 C CA . ALA A 1 192 ? 5.097 20.349 -19.321 1.00 79.25 192 ALA A CA 1
ATOM 1428 C C . ALA A 1 192 ? 4.439 19.233 -20.152 1.00 79.25 192 ALA A C 1
ATOM 1430 O O . ALA A 1 192 ? 4.138 19.443 -21.339 1.00 79.25 192 ALA A O 1
ATOM 1431 N N . VAL A 1 193 ? 4.144 18.095 -19.519 1.00 85.31 193 VAL A N 1
ATOM 1432 C CA . VAL A 1 193 ? 3.515 16.913 -20.110 1.00 85.31 193 VAL A CA 1
ATOM 1433 C C . VAL A 1 193 ? 2.264 16.557 -19.309 1.00 85.31 193 VAL A C 1
ATOM 1435 O O . VAL A 1 193 ? 2.268 15.859 -18.304 1.00 85.31 193 VAL A O 1
ATOM 1438 N N . ASP A 1 194 ? 1.117 17.020 -19.790 1.00 84.94 194 ASP A N 1
ATOM 1439 C CA . ASP A 1 194 ? -0.172 16.655 -19.221 1.00 84.94 194 ASP A CA 1
ATOM 1440 C C . ASP A 1 194 ? -1.199 16.340 -20.305 1.00 84.94 194 ASP A C 1
ATOM 1442 O O . ASP A 1 194 ? -0.963 16.507 -21.504 1.00 84.94 194 ASP A O 1
ATOM 1446 N N . ASN A 1 195 ? -2.367 15.853 -19.889 1.00 84.88 195 ASN A N 1
ATOM 1447 C CA . ASN A 1 195 ? -3.432 15.468 -20.811 1.00 84.88 195 ASN A CA 1
ATOM 1448 C C . ASN A 1 195 ? -4.164 16.653 -21.483 1.00 84.88 195 ASN A C 1
ATOM 1450 O O . ASN A 1 195 ? -5.267 16.438 -21.985 1.00 84.88 195 ASN A O 1
ATOM 1454 N N . CYS A 1 196 ? -3.620 17.881 -21.494 1.00 80.31 196 CYS A N 1
ATOM 1455 C CA . CYS A 1 196 ? -4.110 19.094 -22.171 1.00 80.31 196 CYS A CA 1
ATOM 1456 C C . CYS A 1 196 ? -5.640 19.274 -22.155 1.00 80.31 196 CYS A C 1
ATOM 1458 O O . CYS A 1 196 ? -6.233 19.931 -21.310 1.00 80.31 196 CYS A O 1
ATOM 1460 N N . THR A 1 197 ? -6.317 18.677 -23.137 1.00 80.31 197 THR A N 1
ATOM 1461 C CA . THR A 1 197 ? -7.757 18.773 -23.388 1.00 80.31 197 THR A CA 1
ATOM 1462 C C . THR A 1 197 ? -8.608 17.856 -22.506 1.00 80.31 197 THR A C 1
ATOM 1464 O O . THR A 1 197 ? -9.833 17.849 -22.629 1.00 80.31 197 THR A O 1
ATOM 1467 N N . GLY A 1 198 ? -7.978 17.070 -21.638 1.00 82.88 198 GLY A N 1
ATOM 1468 C CA . GLY A 1 198 ? -8.600 15.978 -20.905 1.00 82.88 198 GLY A CA 1
ATOM 1469 C C . GLY A 1 198 ? -8.610 14.688 -21.719 1.00 82.88 198 GLY A C 1
ATOM 1470 O O . GLY A 1 198 ? -8.033 14.596 -22.804 1.00 82.88 198 GLY A O 1
ATOM 1471 N N . GLY A 1 199 ? -9.305 13.687 -21.191 1.00 81.19 199 GLY A N 1
ATOM 1472 C CA . GLY A 1 199 ? -9.311 12.326 -21.725 1.00 81.19 199 GLY A CA 1
ATOM 1473 C C . GLY A 1 199 ? -8.797 11.317 -20.704 1.00 81.19 199 GLY A C 1
ATOM 1474 O O . GLY A 1 199 ? -8.282 11.695 -19.654 1.00 81.19 199 GLY A O 1
ATOM 1475 N N . GLY A 1 200 ? -9.023 10.036 -21.000 1.00 81.88 200 GLY A N 1
ATOM 1476 C CA . GLY A 1 200 ? -8.565 8.914 -20.180 1.00 81.88 200 GLY A CA 1
ATOM 1477 C C . GLY A 1 200 ? -7.083 8.597 -20.348 1.00 81.88 200 GLY A C 1
ATOM 1478 O O . GLY A 1 200 ? -6.342 9.329 -20.991 1.00 81.88 200 GLY A O 1
ATOM 1479 N N . ASP A 1 201 ? -6.696 7.451 -19.818 1.00 81.06 201 ASP A N 1
ATOM 1480 C CA . ASP A 1 201 ? -5.325 6.950 -19.638 1.00 81.06 201 ASP A CA 1
ATOM 1481 C C . ASP A 1 201 ? -4.535 6.765 -20.943 1.00 81.06 201 ASP A C 1
ATOM 1483 O O . ASP A 1 201 ? -3.311 6.724 -20.948 1.00 81.06 201 ASP A O 1
ATOM 1487 N N . GLY A 1 202 ? -5.240 6.684 -22.074 1.00 79.06 202 GLY A N 1
ATOM 1488 C CA . GLY A 1 202 ? -4.663 6.709 -23.422 1.00 79.06 202 GLY A CA 1
ATOM 1489 C C . GLY A 1 202 ? -4.795 8.069 -24.104 1.00 79.06 202 GLY A C 1
ATOM 1490 O O . GLY A 1 202 ? -4.883 8.113 -25.329 1.00 79.06 202 GLY A O 1
ATOM 1491 N N . GLY A 1 203 ? -4.927 9.142 -23.326 1.00 77.81 203 GLY A N 1
ATOM 1492 C CA . GLY A 1 203 ? -5.147 10.510 -23.772 1.00 77.81 203 GLY A CA 1
ATOM 1493 C C . GLY A 1 203 ? -4.015 11.055 -24.644 1.00 77.81 203 GLY A C 1
ATOM 1494 O O . GLY A 1 203 ? -2.949 10.457 -24.728 1.00 77.81 203 GLY A O 1
ATOM 1495 N N . GLY A 1 204 ? -4.236 12.188 -25.308 1.00 80.62 204 GLY A N 1
ATOM 1496 C CA . GLY A 1 204 ? -3.167 12.949 -25.944 1.00 80.62 204 GLY A CA 1
ATOM 1497 C C . GLY A 1 204 ? -2.463 13.777 -24.878 1.00 80.62 204 GLY A C 1
ATOM 1498 O O . GLY A 1 204 ? -3.136 14.495 -24.140 1.00 80.62 204 GLY A O 1
ATOM 1499 N N . PHE A 1 205 ? -1.139 13.666 -24.807 1.00 84.31 205 PHE A N 1
ATOM 1500 C CA . PHE A 1 205 ? -0.312 14.419 -23.866 1.00 84.31 205 PHE A CA 1
ATOM 1501 C C . PHE A 1 205 ? 0.456 15.534 -24.582 1.00 84.31 205 PHE A C 1
ATOM 1503 O O . PHE A 1 205 ? 0.805 15.399 -25.765 1.00 84.31 205 PHE A O 1
ATOM 1510 N N . SER A 1 206 ? 0.702 16.645 -23.884 1.00 81.94 206 SER A N 1
ATOM 1511 C CA . SER A 1 206 ? 1.681 17.645 -24.319 1.00 81.94 206 SER A CA 1
ATOM 1512 C C . SER A 1 206 ? 3.109 17.122 -24.231 1.00 81.94 206 SER A C 1
ATOM 1514 O O . SER A 1 206 ? 3.378 16.073 -23.661 1.00 81.94 206 SER A O 1
ATOM 1516 N N . ARG A 1 207 ? 4.021 17.875 -24.848 1.00 81.62 207 ARG A N 1
ATOM 1517 C CA . ARG A 1 207 ? 5.475 17.719 -24.777 1.00 81.62 207 ARG A CA 1
ATOM 1518 C C . ARG A 1 207 ? 6.156 19.006 -25.222 1.00 81.62 207 ARG A C 1
ATOM 1520 O O . ARG A 1 207 ? 5.525 19.836 -25.892 1.00 81.62 207 ARG A O 1
ATOM 1527 N N . ILE A 1 208 ? 7.427 19.167 -24.861 1.00 77.62 208 ILE A N 1
ATOM 1528 C CA . ILE A 1 208 ? 8.257 20.308 -25.270 1.00 77.62 208 ILE A CA 1
ATOM 1529 C C . ILE A 1 208 ? 8.757 20.152 -26.708 1.00 77.62 208 ILE A C 1
ATOM 1531 O O . ILE A 1 208 ? 8.778 21.130 -27.458 1.00 77.62 208 ILE A O 1
ATOM 1535 N N . PHE A 1 209 ? 9.120 18.934 -27.113 1.00 73.06 209 PHE A N 1
ATOM 1536 C CA . PHE A 1 209 ? 9.618 18.641 -28.456 1.00 73.06 209 PHE A CA 1
ATOM 1537 C C . PHE A 1 209 ? 8.700 17.655 -29.192 1.00 73.06 209 PHE A C 1
ATOM 1539 O O . PHE A 1 209 ? 8.329 16.618 -28.650 1.00 73.06 209 PHE A O 1
ATOM 1546 N N . GLY A 1 210 ? 8.365 17.962 -30.451 1.00 63.25 210 GLY A N 1
ATOM 1547 C CA . GLY A 1 210 ? 7.455 17.172 -31.295 1.00 63.25 210 GLY A CA 1
ATOM 1548 C C . GLY A 1 210 ? 5.992 17.646 -31.264 1.00 63.25 210 GLY A C 1
ATOM 1549 O O . GLY A 1 210 ? 5.563 18.321 -30.334 1.00 63.25 210 GLY A O 1
ATOM 1550 N N . ASP A 1 211 ? 5.211 17.296 -32.294 1.00 61.28 211 ASP A N 1
ATOM 1551 C CA . ASP A 1 211 ? 3.786 17.679 -32.424 1.00 61.28 211 ASP A CA 1
ATOM 1552 C C . ASP A 1 211 ? 2.898 17.026 -31.345 1.00 61.28 211 ASP A C 1
ATOM 1554 O O . ASP A 1 211 ? 3.338 16.086 -30.694 1.00 61.28 211 ASP A O 1
ATOM 1558 N N . VAL A 1 212 ? 1.632 17.433 -31.158 1.00 60.94 212 VAL A N 1
ATOM 1559 C CA . VAL A 1 212 ? 0.710 16.664 -30.286 1.00 60.94 212 VAL A CA 1
ATOM 1560 C C . VAL A 1 212 ? 0.658 15.231 -30.782 1.00 60.94 212 VAL A C 1
ATOM 1562 O O . VAL A 1 212 ? 0.423 14.984 -31.966 1.00 60.94 212 VAL A O 1
ATOM 1565 N N . VAL A 1 213 ? 0.841 14.283 -29.874 1.00 63.62 213 VAL A N 1
ATOM 1566 C CA . VAL A 1 213 ? 0.665 12.878 -30.200 1.00 63.62 213 VAL A CA 1
ATOM 1567 C C . VAL A 1 213 ? -0.823 12.598 -30.443 1.00 63.62 213 VAL A C 1
ATOM 1569 O O . VAL A 1 213 ? -1.626 12.762 -29.520 1.00 63.62 213 VAL A O 1
ATOM 1572 N N . PRO A 1 214 ? -1.232 12.133 -31.639 1.00 61.12 214 PRO A N 1
ATOM 1573 C CA . PRO A 1 214 ? -2.567 11.583 -31.800 1.00 61.12 214 PRO A CA 1
ATOM 1574 C C . PRO A 1 214 ? -2.695 10.305 -30.955 1.00 61.12 214 PRO A C 1
ATOM 1576 O O . PRO A 1 214 ? -1.832 9.431 -30.988 1.00 61.12 214 PRO A O 1
ATOM 1579 N N . PHE A 1 215 ? -3.778 10.234 -30.182 1.00 67.00 215 PHE A N 1
ATOM 1580 C CA . PHE A 1 215 ? -4.160 9.133 -29.294 1.00 67.00 215 PHE A CA 1
ATOM 1581 C C . PHE A 1 215 ? -3.954 7.734 -29.936 1.00 67.00 215 PHE A C 1
ATOM 1583 O O . PHE A 1 215 ? -4.264 7.579 -31.121 1.00 67.00 215 PHE A O 1
ATOM 1590 N N . PRO A 1 216 ? -3.565 6.682 -29.178 1.00 77.56 216 PRO A N 1
ATOM 1591 C CA . PRO A 1 216 ? -3.334 6.661 -27.732 1.00 77.56 216 PRO A CA 1
ATOM 1592 C C . PRO A 1 216 ? -1.853 6.701 -27.304 1.00 77.56 216 PRO A C 1
ATOM 1594 O O . PRO A 1 216 ? -1.018 5.975 -27.844 1.00 77.56 216 PRO A O 1
ATOM 1597 N N . VAL A 1 217 ? -1.552 7.473 -26.253 1.00 84.56 217 VAL A N 1
ATOM 1598 C CA . VAL A 1 217 ? -0.242 7.499 -25.575 1.00 84.56 217 VAL A CA 1
ATOM 1599 C C . VAL A 1 217 ? -0.141 6.288 -24.639 1.00 84.56 217 VAL A C 1
ATOM 1601 O O . VAL A 1 217 ? -0.853 6.204 -23.643 1.00 84.56 217 VAL A O 1
ATOM 1604 N N . ARG A 1 218 ? 0.688 5.300 -24.995 1.00 87.69 218 ARG A N 1
ATOM 1605 C CA . ARG A 1 218 ? 0.868 4.041 -24.243 1.00 87.69 218 ARG A CA 1
ATOM 1606 C C . ARG A 1 218 ? 2.341 3.699 -24.158 1.00 87.69 218 ARG A C 1
ATOM 1608 O O . ARG A 1 218 ? 2.991 3.644 -25.201 1.00 87.69 218 ARG A O 1
ATOM 1615 N N . GLY A 1 219 ? 2.817 3.491 -22.938 1.00 86.00 219 GLY A N 1
ATOM 1616 C CA . GLY A 1 219 ? 4.232 3.407 -22.614 1.00 86.00 219 GLY A CA 1
ATOM 1617 C C . GLY A 1 219 ? 4.809 1.998 -22.697 1.00 86.00 219 GLY A C 1
ATOM 1618 O O . GLY A 1 219 ? 4.108 1.066 -23.105 1.00 86.00 219 GLY A O 1
ATOM 1619 N N . PRO A 1 220 ? 6.070 1.828 -22.262 1.00 86.06 220 PRO A N 1
ATOM 1620 C CA . PRO A 1 220 ? 7.042 2.913 -22.083 1.00 86.06 220 PRO A CA 1
ATOM 1621 C C . PRO A 1 220 ? 7.444 3.506 -23.451 1.00 86.06 220 PRO A C 1
ATOM 1623 O O . PRO A 1 220 ? 6.770 3.281 -24.459 1.00 86.06 220 PRO A O 1
ATOM 1626 N N . PHE A 1 221 ? 8.530 4.284 -23.505 1.00 87.19 221 PHE A N 1
ATOM 1627 C CA . PHE A 1 221 ? 9.055 4.790 -24.777 1.00 87.19 221 PHE A CA 1
ATOM 1628 C C . PHE A 1 221 ? 9.373 3.645 -25.750 1.00 87.19 221 PHE A C 1
ATOM 1630 O O . PHE A 1 221 ? 10.117 2.722 -25.424 1.00 87.19 221 PHE A O 1
ATOM 1637 N N . ASP A 1 222 ? 8.836 3.750 -26.961 1.00 85.62 222 ASP A N 1
ATOM 1638 C CA . ASP A 1 222 ? 9.145 2.924 -28.114 1.00 85.62 222 ASP A CA 1
ATOM 1639 C C . ASP A 1 222 ? 9.617 3.842 -29.260 1.00 85.62 222 ASP A C 1
ATOM 1641 O O . ASP A 1 222 ? 8.829 4.635 -29.782 1.00 85.62 222 ASP A O 1
ATOM 1645 N N . PRO A 1 223 ? 10.883 3.748 -29.705 1.00 78.94 223 PRO A N 1
ATOM 1646 C CA . PRO A 1 223 ? 11.420 4.592 -30.773 1.00 78.94 223 PRO A CA 1
ATOM 1647 C C . PRO A 1 223 ? 10.707 4.432 -32.127 1.00 78.94 223 PRO A C 1
ATOM 1649 O O . PRO A 1 223 ? 10.888 5.271 -33.010 1.00 78.94 223 PRO A O 1
ATOM 1652 N N . LEU A 1 224 ? 9.912 3.374 -32.327 1.00 79.44 224 LEU A N 1
ATOM 1653 C CA . LEU A 1 224 ? 9.071 3.210 -33.521 1.00 79.44 224 LEU A CA 1
ATOM 1654 C C . LEU A 1 224 ? 7.718 3.921 -33.399 1.00 79.44 224 LEU A C 1
ATOM 1656 O O . LEU A 1 224 ? 7.006 4.071 -34.390 1.00 79.44 224 LEU A O 1
ATOM 1660 N N . GLN A 1 225 ? 7.363 4.374 -32.200 1.00 81.69 225 GLN A N 1
ATOM 1661 C CA . GLN A 1 225 ? 6.086 4.988 -31.883 1.00 81.69 225 GLN A CA 1
ATOM 1662 C C . GLN A 1 225 ? 6.340 6.407 -31.382 1.00 81.69 225 GLN A C 1
ATOM 1664 O O . GLN A 1 225 ? 6.475 6.656 -30.191 1.00 81.69 225 GLN A O 1
ATOM 1669 N N . THR A 1 226 ? 6.315 7.391 -32.283 1.00 78.44 226 THR A N 1
ATOM 1670 C CA . THR A 1 226 ? 6.477 8.810 -31.903 1.00 78.44 226 THR A CA 1
ATOM 1671 C C . THR A 1 226 ? 5.454 9.273 -30.862 1.00 78.44 226 THR A C 1
ATOM 1673 O O . THR A 1 226 ? 5.657 10.302 -30.220 1.00 78.44 226 THR A O 1
ATOM 1676 N N . SER A 1 227 ? 4.377 8.504 -30.662 1.00 81.12 227 SER A N 1
ATOM 1677 C CA . SER A 1 227 ? 3.389 8.694 -29.609 1.00 81.12 227 SER A CA 1
ATOM 1678 C C . SER A 1 227 ? 3.905 8.531 -28.180 1.00 81.12 227 SER A C 1
ATOM 1680 O O . SER A 1 227 ? 3.229 8.924 -27.238 1.00 81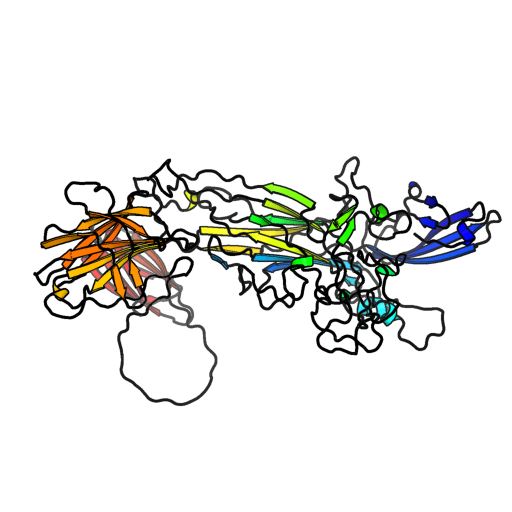.12 227 SER A O 1
ATOM 1682 N N . THR A 1 228 ? 5.055 7.889 -28.006 1.00 85.81 228 THR A N 1
ATOM 1683 C CA . THR A 1 228 ? 5.630 7.580 -26.693 1.00 85.81 228 THR A CA 1
ATOM 1684 C C . THR A 1 228 ? 6.836 8.453 -26.363 1.00 85.81 228 THR A C 1
ATOM 1686 O O . THR A 1 228 ? 7.525 8.181 -25.392 1.00 85.81 228 THR A O 1
ATOM 1689 N N . LEU A 1 229 ? 7.136 9.454 -27.194 1.00 86.81 229 LEU A N 1
ATOM 1690 C CA . LEU A 1 229 ? 8.142 10.471 -26.902 1.00 86.81 229 LEU A CA 1
ATOM 1691 C C . LEU A 1 229 ? 7.445 11.633 -26.193 1.00 86.81 229 LEU A C 1
ATOM 1693 O O . LEU A 1 229 ? 6.700 12.370 -26.839 1.00 86.81 229 LEU A O 1
ATOM 1697 N N . LEU A 1 230 ? 7.658 11.782 -24.893 1.00 86.75 230 LEU A N 1
ATOM 1698 C CA . LEU A 1 230 ? 6.966 12.744 -24.036 1.00 86.75 230 LEU A CA 1
ATOM 1699 C C . LEU A 1 230 ? 7.977 13.619 -23.292 1.00 86.75 230 LEU A C 1
ATOM 1701 O O . LEU A 1 230 ? 7.993 13.628 -22.076 1.00 86.75 230 LEU A O 1
ATOM 1705 N N . ALA A 1 231 ? 8.831 14.313 -24.039 1.00 86.56 231 ALA A N 1
ATOM 1706 C CA . ALA A 1 231 ? 9.908 15.116 -23.469 1.00 86.56 231 ALA A CA 1
ATOM 1707 C C . ALA A 1 231 ? 9.397 16.345 -22.692 1.00 86.56 231 ALA A C 1
ATOM 1709 O O . ALA A 1 231 ? 8.596 17.128 -23.232 1.00 86.56 231 ALA A O 1
ATOM 1710 N N . ASP A 1 232 ? 9.929 16.555 -21.489 1.00 84.31 232 ASP A N 1
ATOM 1711 C CA . ASP A 1 232 ? 9.648 17.683 -20.586 1.00 84.31 232 ASP A CA 1
ATOM 1712 C C . ASP A 1 232 ? 10.698 18.814 -20.683 1.00 84.31 232 ASP A C 1
ATOM 1714 O O . ASP A 1 232 ? 10.582 19.859 -20.034 1.00 84.31 232 ASP A O 1
ATOM 1718 N N . GLY A 1 233 ? 11.716 18.644 -21.534 1.00 83.31 233 GLY A N 1
ATOM 1719 C CA . GLY A 1 233 ? 12.828 19.577 -21.723 1.00 83.31 233 GLY A CA 1
ATOM 1720 C C . GLY A 1 233 ? 13.990 19.395 -20.750 1.00 83.31 233 GLY A C 1
ATOM 1721 O O . GLY A 1 233 ? 14.895 20.244 -20.737 1.00 83.31 233 GLY A O 1
ATOM 1722 N N . ARG A 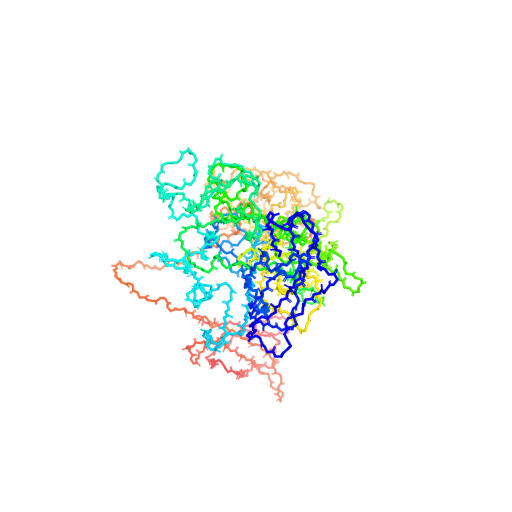1 234 ? 13.978 18.358 -19.910 1.00 86.81 234 ARG A N 1
ATOM 1723 C CA . ARG A 1 234 ? 14.937 18.131 -18.832 1.00 86.81 234 ARG A CA 1
ATOM 1724 C C . ARG A 1 234 ? 15.409 16.687 -18.802 1.00 86.81 234 ARG A C 1
ATOM 1726 O O . ARG A 1 234 ? 14.905 15.873 -18.048 1.00 86.81 234 ARG A O 1
ATOM 1733 N N . LEU A 1 235 ? 16.562 16.451 -19.422 1.00 90.12 235 LEU A N 1
ATOM 1734 C CA . LEU A 1 235 ? 17.281 15.189 -19.263 1.00 90.12 235 LEU A CA 1
ATOM 1735 C C . LEU A 1 235 ? 17.613 14.887 -17.786 1.00 90.12 235 LEU A C 1
ATOM 1737 O O . LEU A 1 235 ? 18.534 15.481 -17.205 1.00 90.12 235 LEU A O 1
ATOM 1741 N N . ASN A 1 236 ? 16.901 13.932 -17.198 1.00 92.50 236 ASN A N 1
ATOM 1742 C CA . ASN A 1 236 ? 17.015 13.533 -15.805 1.00 92.50 236 ASN A CA 1
ATOM 1743 C C . ASN A 1 236 ? 16.866 12.002 -15.630 1.00 92.50 236 ASN A C 1
ATOM 1745 O O . ASN A 1 236 ? 17.134 11.236 -16.551 1.00 92.50 236 ASN A O 1
ATOM 1749 N N . ALA A 1 237 ? 16.615 11.525 -14.409 1.00 92.94 237 ALA A N 1
ATOM 1750 C CA . ALA A 1 237 ? 16.498 10.089 -14.147 1.00 92.94 237 ALA A CA 1
ATOM 1751 C C . ALA A 1 237 ? 15.181 9.510 -14.688 1.00 92.94 237 ALA A C 1
ATOM 1753 O O . ALA A 1 237 ? 15.163 8.369 -15.142 1.00 92.94 237 ALA A O 1
ATOM 1754 N N . ASP A 1 238 ? 14.107 10.292 -14.655 1.00 90.06 238 ASP A N 1
ATOM 1755 C CA . ASP A 1 238 ? 12.758 9.861 -15.013 1.00 90.06 238 ASP A CA 1
ATOM 1756 C C . ASP A 1 238 ? 12.598 9.626 -16.530 1.00 90.06 238 ASP A C 1
ATOM 1758 O O . ASP A 1 238 ? 11.677 8.939 -16.948 1.00 90.06 238 ASP A O 1
ATOM 1762 N N . ASP A 1 239 ? 13.578 10.064 -17.330 1.00 91.19 239 ASP A N 1
ATOM 1763 C CA . ASP A 1 239 ? 13.747 9.744 -18.755 1.00 91.19 239 ASP A CA 1
ATOM 1764 C C . ASP A 1 239 ? 14.270 8.340 -19.052 1.00 91.19 239 ASP A C 1
ATOM 1766 O O . ASP A 1 239 ? 14.338 7.922 -20.211 1.00 91.19 239 ASP A O 1
ATOM 1770 N N . ALA A 1 240 ? 14.746 7.612 -18.044 1.00 92.00 240 ALA A N 1
ATOM 1771 C CA . ALA A 1 240 ? 15.282 6.286 -18.287 1.00 92.00 240 ALA A CA 1
ATOM 1772 C C . ALA A 1 240 ? 14.141 5.351 -18.724 1.00 92.00 240 ALA A C 1
ATOM 1774 O O . ALA A 1 240 ? 13.213 5.139 -17.948 1.00 92.00 240 ALA A O 1
ATOM 1775 N N . PRO A 1 241 ? 14.216 4.692 -19.895 1.00 87.88 241 PRO A N 1
ATOM 1776 C CA . PRO A 1 241 ? 13.193 3.749 -20.320 1.00 87.88 241 PRO A CA 1
ATOM 1777 C C . PRO A 1 241 ? 13.329 2.449 -19.520 1.00 87.88 241 PRO A C 1
ATOM 1779 O O . PRO A 1 241 ? 13.978 1.491 -19.957 1.00 87.88 241 PRO A O 1
ATOM 1782 N N . MET A 1 242 ? 12.748 2.410 -18.318 1.00 91.69 242 MET A N 1
ATOM 1783 C CA . MET A 1 242 ? 12.836 1.241 -17.452 1.00 91.69 242 MET A CA 1
ATOM 1784 C C . MET A 1 242 ? 11.926 0.122 -17.979 1.00 91.69 242 MET A C 1
ATOM 1786 O O . MET A 1 242 ? 10.750 0.349 -18.275 1.00 91.69 242 MET A O 1
ATOM 1790 N N . PRO A 1 243 ? 12.437 -1.116 -18.105 1.00 88.81 243 PRO A N 1
ATOM 1791 C CA . PRO A 1 243 ? 11.613 -2.250 -18.490 1.00 88.81 243 PRO A CA 1
ATOM 1792 C C . PRO A 1 243 ? 10.692 -2.669 -17.338 1.00 88.81 243 PRO A C 1
ATOM 1794 O O . PRO A 1 243 ? 11.062 -2.584 -16.167 1.00 88.81 243 PRO A O 1
ATOM 1797 N N . ALA A 1 244 ? 9.530 -3.224 -17.682 1.00 91.38 244 ALA A N 1
ATOM 1798 C CA . ALA A 1 244 ? 8.580 -3.765 -16.715 1.00 91.38 244 ALA A CA 1
ATOM 1799 C C . ALA A 1 244 ? 9.177 -4.962 -15.949 1.00 91.38 244 ALA A C 1
ATOM 1801 O O . ALA A 1 244 ? 9.210 -6.092 -16.443 1.00 91.38 244 ALA A O 1
ATOM 1802 N N . ALA A 1 245 ? 9.643 -4.739 -14.723 1.00 94.25 245 ALA A N 1
ATOM 1803 C CA . ALA A 1 245 ? 10.051 -5.795 -13.810 1.00 94.25 245 ALA A CA 1
ATOM 1804 C C . ALA A 1 245 ? 8.823 -6.385 -13.110 1.00 94.25 245 ALA A C 1
ATOM 1806 O O . ALA A 1 245 ? 7.879 -5.675 -12.769 1.00 94.25 245 ALA A O 1
ATOM 1807 N N . ARG A 1 246 ? 8.838 -7.695 -12.855 1.00 95.44 246 ARG A N 1
ATOM 1808 C CA . ARG A 1 246 ? 7.801 -8.346 -12.051 1.00 95.44 246 ARG A CA 1
ATOM 1809 C C . ARG A 1 246 ? 8.102 -8.128 -10.572 1.00 95.44 246 ARG A C 1
ATOM 1811 O O . ARG A 1 246 ? 9.203 -8.453 -10.124 1.00 95.44 246 ARG A O 1
ATOM 1818 N N . VAL A 1 247 ? 7.111 -7.684 -9.807 1.00 98.31 247 VAL A N 1
ATOM 1819 C CA . VAL A 1 247 ? 7.216 -7.484 -8.359 1.00 98.31 247 VAL A CA 1
ATOM 1820 C C . VAL A 1 247 ? 6.159 -8.319 -7.642 1.00 98.31 247 VAL A C 1
ATOM 1822 O O . VAL A 1 247 ? 4.963 -8.080 -7.786 1.00 98.31 247 VAL A O 1
ATOM 1825 N N . ASP A 1 248 ? 6.605 -9.287 -6.838 1.00 98.25 248 ASP A N 1
ATOM 1826 C CA . ASP A 1 248 ? 5.728 -10.035 -5.933 1.00 98.25 248 ASP A CA 1
ATOM 1827 C C . ASP A 1 248 ? 5.693 -9.323 -4.566 1.00 98.25 248 ASP A C 1
ATOM 1829 O O . ASP A 1 248 ? 6.673 -9.388 -3.816 1.00 98.25 248 ASP A O 1
ATOM 1833 N N . VAL A 1 249 ? 4.585 -8.667 -4.213 1.00 98.81 249 VAL A N 1
ATOM 1834 C CA . VAL A 1 249 ? 4.401 -8.027 -2.895 1.00 98.81 249 VAL A CA 1
ATOM 1835 C C . VAL A 1 249 ? 3.668 -8.990 -1.973 1.00 98.81 249 VAL A C 1
ATOM 1837 O O . VAL A 1 249 ? 2.625 -9.525 -2.337 1.00 98.81 249 VAL A O 1
ATOM 1840 N N . SER A 1 250 ? 4.227 -9.272 -0.795 1.00 98.75 250 SER A N 1
ATOM 1841 C CA . SER A 1 250 ? 3.718 -10.315 0.103 1.00 98.75 250 SER A CA 1
ATOM 1842 C C . SER A 1 250 ? 3.750 -9.906 1.568 1.00 98.75 250 SER A C 1
ATOM 1844 O O . SER A 1 250 ? 4.796 -9.519 2.085 1.00 98.75 250 SER A O 1
ATOM 1846 N N . ILE A 1 251 ? 2.627 -10.108 2.257 1.00 98.69 251 ILE A N 1
ATOM 1847 C CA . ILE A 1 251 ? 2.522 -10.071 3.720 1.00 98.69 251 ILE A CA 1
ATOM 1848 C C . ILE A 1 251 ? 3.048 -11.407 4.279 1.00 98.69 251 ILE A C 1
ATOM 1850 O O . ILE A 1 251 ? 2.763 -12.468 3.733 1.00 98.69 251 ILE A O 1
ATOM 1854 N N . ALA A 1 252 ? 3.821 -11.437 5.360 1.00 98.06 252 ALA A N 1
ATOM 1855 C CA . ALA A 1 252 ? 4.250 -12.695 5.972 1.00 98.06 252 ALA A CA 1
ATOM 1856 C C . ALA A 1 252 ? 3.058 -13.441 6.600 1.00 98.06 252 ALA A C 1
ATOM 1858 O O . ALA A 1 252 ? 2.228 -12.849 7.285 1.00 98.06 252 ALA A O 1
ATOM 1859 N N . ALA A 1 253 ? 2.984 -14.761 6.399 1.00 95.81 253 ALA A N 1
ATOM 1860 C CA . ALA A 1 253 ? 1.921 -15.572 6.992 1.00 95.81 253 ALA A CA 1
ATOM 1861 C C . ALA A 1 253 ? 2.056 -15.659 8.521 1.00 95.81 253 ALA A C 1
ATOM 1863 O O . ALA A 1 253 ? 3.168 -15.779 9.047 1.00 95.81 253 ALA A O 1
ATOM 1864 N N . ASN A 1 254 ? 0.916 -15.695 9.214 1.00 95.69 254 ASN A N 1
ATOM 1865 C CA . ASN A 1 254 ? 0.867 -15.966 10.645 1.00 95.69 254 ASN A CA 1
ATOM 1866 C C . ASN A 1 254 ? 1.384 -17.376 10.959 1.00 95.69 254 ASN A C 1
ATOM 1868 O O . ASN A 1 254 ? 1.004 -18.357 10.316 1.00 95.69 254 ASN A O 1
ATOM 1872 N N . LYS A 1 255 ? 2.235 -17.491 11.977 1.00 95.00 255 LYS A N 1
ATOM 1873 C CA . LYS A 1 255 ? 2.864 -18.753 12.400 1.00 95.00 255 LYS A CA 1
ATOM 1874 C C . LYS A 1 255 ? 2.063 -19.495 13.476 1.00 95.00 255 LYS A C 1
ATOM 1876 O O . LYS A 1 255 ? 2.499 -20.547 13.945 1.00 95.00 255 LYS A O 1
ATOM 1881 N N . GLY A 1 256 ? 0.907 -18.966 13.873 1.00 91.62 256 GLY A N 1
ATOM 1882 C CA . GLY A 1 256 ? 0.068 -19.479 14.949 1.00 91.62 256 GLY A CA 1
ATOM 1883 C C . GLY A 1 256 ? 0.628 -19.211 16.349 1.00 91.62 256 GLY A C 1
ATOM 1884 O O . GLY A 1 256 ? 1.642 -18.539 16.551 1.00 91.62 256 GLY A O 1
ATOM 1885 N N . GLY A 1 257 ? -0.046 -19.761 17.360 1.00 90.88 257 GLY A N 1
ATOM 1886 C CA . GLY A 1 257 ? 0.361 -19.611 18.757 1.00 90.88 257 GLY A CA 1
ATOM 1887 C C . GLY A 1 257 ? 0.144 -18.187 19.267 1.00 90.88 257 GLY A C 1
ATOM 1888 O O . GLY A 1 257 ? -0.992 -17.762 19.401 1.00 90.88 257 GLY A O 1
ATOM 1889 N N . THR A 1 258 ? 1.226 -17.479 19.599 1.00 92.62 258 THR A N 1
ATOM 1890 C CA . THR A 1 258 ? 1.187 -16.079 20.071 1.00 92.62 258 THR A CA 1
ATOM 1891 C C . THR A 1 258 ? 1.623 -15.087 18.993 1.00 92.62 258 THR A C 1
ATOM 1893 O O . THR A 1 258 ? 1.940 -13.942 19.310 1.00 92.62 258 THR A O 1
ATOM 1896 N N . ASP A 1 259 ? 1.751 -15.537 17.744 1.00 94.44 259 ASP A N 1
ATOM 1897 C CA . ASP A 1 259 ? 2.106 -14.671 16.627 1.00 94.44 259 ASP A CA 1
ATOM 1898 C C . ASP A 1 259 ? 0.930 -13.754 16.273 1.00 94.44 259 ASP A C 1
ATOM 1900 O O . ASP A 1 259 ? -0.202 -14.220 16.099 1.00 94.44 259 ASP A O 1
ATOM 1904 N N . LEU A 1 260 ? 1.214 -12.456 16.172 1.00 94.25 260 LEU A N 1
ATOM 1905 C CA . LEU A 1 260 ? 0.270 -11.421 15.740 1.00 94.25 260 LEU A CA 1
ATOM 1906 C C . LEU A 1 260 ? 0.549 -10.962 14.297 1.00 94.25 260 LEU A C 1
ATOM 1908 O O . LEU A 1 260 ? -0.053 -9.999 13.831 1.00 94.25 260 LEU A O 1
ATOM 1912 N N . GLY A 1 261 ? 1.486 -11.628 13.614 1.00 96.38 261 GLY A N 1
ATOM 1913 C CA . GLY A 1 261 ? 1.870 -11.383 12.231 1.00 96.38 261 GLY A CA 1
ATOM 1914 C C . GLY A 1 261 ? 0.757 -11.685 11.226 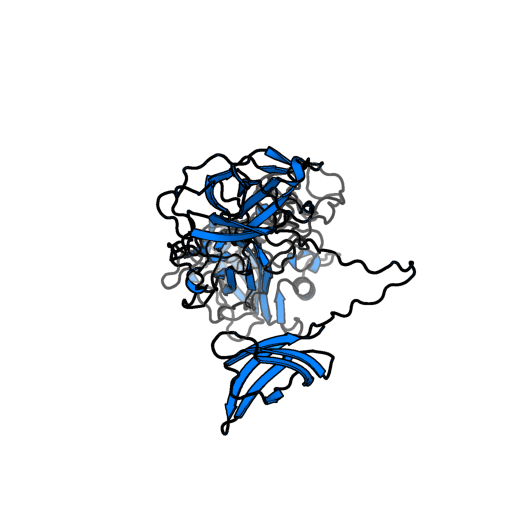1.00 96.38 261 GLY A C 1
ATOM 1915 O O . GLY A 1 261 ? -0.016 -12.618 11.432 1.00 96.38 261 GLY A O 1
ATOM 1916 N N . GLY A 1 262 ? 0.730 -10.951 10.115 1.00 96.62 262 GLY A N 1
ATOM 1917 C CA . GLY A 1 262 ? -0.070 -11.259 8.926 1.00 96.62 262 GLY A CA 1
ATOM 1918 C C . GLY A 1 262 ? -1.468 -10.647 8.903 1.00 96.62 262 GLY A C 1
ATOM 1919 O O . GLY A 1 262 ? -2.377 -11.279 8.369 1.00 96.62 262 GLY A O 1
ATOM 1920 N N . VAL A 1 263 ? -1.661 -9.496 9.557 1.00 97.62 263 VAL A N 1
ATOM 1921 C CA . VAL A 1 263 ? -2.937 -8.758 9.552 1.00 97.62 263 VAL A CA 1
ATOM 1922 C C . VAL A 1 263 ? -3.104 -7.902 8.289 1.00 97.62 263 VAL A C 1
ATOM 1924 O O . VAL A 1 263 ? -2.151 -7.687 7.540 1.00 97.62 263 VAL A O 1
ATOM 1927 N N . GLY A 1 264 ? -4.322 -7.423 8.043 1.00 97.69 264 GLY A N 1
ATOM 1928 C CA . GLY A 1 264 ? -4.639 -6.639 6.849 1.00 97.69 264 GLY A CA 1
ATOM 1929 C C . GLY A 1 264 ? -4.566 -7.436 5.543 1.00 97.69 264 GLY A C 1
ATOM 1930 O O . GLY A 1 264 ? -4.456 -8.666 5.547 1.00 97.69 264 GLY A O 1
ATOM 1931 N N . SER A 1 265 ? -4.648 -6.729 4.421 1.00 98.38 265 SER A N 1
ATOM 1932 C CA . SER A 1 265 ? -4.591 -7.293 3.070 1.00 98.38 265 SER A CA 1
ATOM 1933 C C . SER A 1 265 ? -4.016 -6.307 2.055 1.00 98.38 265 SER A C 1
ATOM 1935 O O . SER A 1 265 ? -3.787 -5.142 2.373 1.00 98.38 265 SER A O 1
ATOM 1937 N N . LEU A 1 266 ? -3.724 -6.807 0.857 1.00 98.62 266 LEU A N 1
ATOM 1938 C CA . LEU A 1 266 ? -3.225 -6.038 -0.277 1.00 98.62 266 LEU A CA 1
ATOM 1939 C C . LEU A 1 266 ? -4.354 -5.783 -1.279 1.00 98.62 266 LEU A C 1
ATOM 1941 O O . LEU A 1 266 ? -5.153 -6.680 -1.547 1.00 98.62 266 LEU A O 1
ATOM 1945 N N . GLU A 1 267 ? -4.373 -4.596 -1.873 1.00 97.31 267 GLU A N 1
ATOM 1946 C CA . GLU A 1 267 ? -5.348 -4.176 -2.886 1.00 97.31 267 GLU A CA 1
ATOM 1947 C C . GLU A 1 267 ? -4.640 -3.482 -4.069 1.00 97.31 267 GLU A C 1
ATOM 1949 O O . GLU A 1 267 ? -3.444 -3.175 -4.001 1.00 97.31 267 GLU A O 1
ATOM 1954 N N . LYS A 1 268 ? -5.356 -3.273 -5.185 1.00 95.50 268 LYS A N 1
ATOM 1955 C CA . LYS A 1 268 ? -4.829 -2.530 -6.346 1.00 95.50 268 LYS A CA 1
ATOM 1956 C C . LYS A 1 268 ? -4.539 -1.088 -5.919 1.00 95.50 268 LYS A C 1
ATOM 1958 O O . LYS A 1 268 ? -5.425 -0.436 -5.381 1.00 95.50 268 LYS A O 1
ATOM 1963 N N . ALA A 1 269 ? -3.352 -0.580 -6.246 1.00 93.38 269 ALA A N 1
ATOM 1964 C CA . ALA A 1 269 ? -3.137 0.858 -6.361 1.00 93.38 269 ALA A CA 1
ATOM 1965 C C . ALA A 1 269 ? -3.322 1.245 -7.830 1.00 93.38 269 ALA A C 1
ATOM 1967 O O . ALA A 1 269 ? -2.714 0.640 -8.702 1.00 93.38 269 ALA A O 1
ATOM 1968 N N . ASP A 1 270 ? -4.177 2.216 -8.120 1.00 90.69 270 ASP A N 1
ATOM 1969 C CA . ASP A 1 270 ? -4.425 2.661 -9.492 1.00 90.69 270 ASP A CA 1
ATOM 1970 C C . ASP A 1 270 ? -3.509 3.843 -9.841 1.00 90.69 270 ASP A C 1
ATOM 1972 O O . ASP A 1 270 ? -3.629 4.910 -9.224 1.00 90.69 270 ASP A O 1
ATOM 1976 N N . LYS A 1 271 ? -2.608 3.671 -10.826 1.00 92.00 271 LYS A N 1
ATOM 1977 C CA . LYS A 1 271 ? -1.682 4.731 -11.266 1.00 92.00 271 LYS A CA 1
ATOM 1978 C C . LYS A 1 271 ? -2.440 5.983 -11.696 1.00 92.00 271 LYS A C 1
ATOM 1980 O O . LYS A 1 271 ? -2.034 7.088 -11.335 1.00 92.00 271 LYS A O 1
ATOM 1985 N N . THR A 1 272 ? -3.586 5.827 -12.355 1.00 89.62 272 THR A N 1
ATOM 1986 C CA . THR A 1 272 ? -4.451 6.929 -12.798 1.00 89.62 272 THR A CA 1
ATOM 1987 C C . THR A 1 272 ? -4.992 7.722 -11.620 1.00 89.62 272 THR A C 1
ATOM 1989 O O . THR A 1 272 ? -5.079 8.951 -11.661 1.00 89.62 272 THR A O 1
ATOM 1992 N N . SER A 1 273 ? -5.300 7.046 -10.518 1.00 89.06 273 SER A N 1
ATOM 1993 C CA . SER A 1 273 ? -5.722 7.708 -9.287 1.00 89.06 273 SER A CA 1
ATOM 1994 C C . SER A 1 273 ? -4.546 8.370 -8.563 1.00 89.06 273 SER A C 1
ATOM 1996 O O . SER A 1 273 ? -4.667 9.525 -8.151 1.00 89.06 273 SER A O 1
ATOM 1998 N N . VAL A 1 274 ? -3.404 7.688 -8.446 1.00 89.56 274 VAL A N 1
ATOM 1999 C CA . VAL A 1 274 ? -2.210 8.172 -7.727 1.00 89.56 274 VAL A CA 1
ATOM 2000 C C . VAL A 1 274 ? -1.575 9.378 -8.418 1.00 89.56 274 VAL A C 1
ATOM 2002 O O . VAL A 1 274 ? -1.366 10.405 -7.772 1.00 89.56 274 VAL A O 1
ATOM 2005 N N . TYR A 1 275 ? -1.330 9.291 -9.723 1.00 88.88 275 TYR A N 1
ATOM 2006 C CA . TYR A 1 275 ? -0.772 10.368 -10.535 1.00 88.88 275 TYR A CA 1
ATOM 2007 C C . TYR A 1 275 ? -1.876 11.176 -11.214 1.00 88.88 275 TYR A C 1
ATOM 2009 O O . TYR A 1 275 ? -1.892 11.373 -12.425 1.00 88.88 275 TYR A O 1
ATOM 2017 N N . SER A 1 276 ? -2.819 11.675 -10.416 1.00 88.38 276 SER A N 1
ATOM 2018 C CA . SER A 1 276 ? -3.775 12.685 -10.864 1.00 88.38 276 SER A CA 1
ATOM 2019 C C . SER A 1 276 ? -3.840 13.850 -9.889 1.00 88.38 276 SER A C 1
ATOM 2021 O O . SER A 1 276 ? -3.773 13.669 -8.671 1.00 88.38 276 SER A O 1
ATOM 2023 N N . ARG A 1 277 ? -3.978 15.080 -10.396 1.00 86.38 277 ARG A N 1
ATOM 2024 C CA . ARG A 1 277 ? -3.967 16.292 -9.555 1.00 86.38 277 ARG A CA 1
ATOM 2025 C C . ARG A 1 277 ? -5.065 16.266 -8.501 1.00 86.38 277 ARG A C 1
ATOM 2027 O O . ARG A 1 277 ? -4.867 16.761 -7.393 1.00 86.38 277 ARG A O 1
ATOM 2034 N N . ASN A 1 278 ? -6.218 15.701 -8.845 1.00 85.06 278 ASN A N 1
ATOM 2035 C CA . ASN A 1 278 ? -7.342 15.565 -7.932 1.00 85.06 278 ASN A CA 1
ATOM 2036 C C . ASN A 1 278 ? -7.379 14.246 -7.160 1.00 85.06 278 ASN A C 1
ATOM 2038 O O . ASN A 1 278 ? -8.261 14.099 -6.317 1.00 85.06 278 ASN A O 1
ATOM 2042 N N . THR A 1 279 ? -6.450 13.319 -7.407 1.00 85.88 279 THR A N 1
ATOM 2043 C CA . THR A 1 279 ? -6.316 12.032 -6.700 1.00 85.88 279 THR A CA 1
ATOM 2044 C C . THR A 1 279 ? -7.513 11.086 -6.875 1.00 85.88 279 THR A C 1
ATOM 2046 O O . THR A 1 279 ? -7.741 10.196 -6.060 1.00 85.88 279 THR A O 1
ATOM 2049 N N . LEU A 1 280 ? -8.326 11.315 -7.911 1.00 87.12 280 LEU A N 1
ATOM 2050 C CA . LEU A 1 280 ? -9.552 10.561 -8.203 1.00 87.12 280 LEU A CA 1
ATOM 2051 C C . LEU A 1 280 ? -9.518 9.891 -9.580 1.00 87.12 280 LEU A C 1
ATOM 2053 O O . LEU A 1 280 ? -10.514 9.299 -9.985 1.00 87.12 280 LEU A O 1
ATOM 2057 N N . GLY A 1 281 ? -8.436 10.075 -10.340 1.00 88.06 281 GLY A N 1
ATOM 2058 C CA . GLY A 1 281 ? -8.311 9.494 -11.670 1.00 88.06 281 GLY A CA 1
ATOM 2059 C C . GLY A 1 281 ? -9.325 10.031 -12.678 1.00 88.06 281 GLY A C 1
ATOM 2060 O O . GLY A 1 281 ? -9.677 9.346 -13.631 1.00 88.06 281 GLY A O 1
ATOM 2061 N N . THR A 1 282 ? -9.840 11.251 -12.495 1.00 90.12 282 THR A N 1
ATOM 2062 C CA . THR A 1 282 ? -10.833 11.803 -13.430 1.00 90.12 282 THR A CA 1
ATOM 2063 C C . THR A 1 282 ? -10.193 12.288 -14.726 1.00 90.12 282 THR A C 1
ATOM 2065 O O . THR A 1 282 ? -9.149 12.932 -14.698 1.00 90.12 282 THR A O 1
ATOM 2068 N N . GLN A 1 283 ? -10.909 12.149 -15.835 1.00 90.69 283 GLN A N 1
ATOM 2069 C CA . GLN A 1 283 ? -10.461 12.518 -17.185 1.00 90.69 283 GLN A CA 1
ATOM 2070 C C . GLN A 1 283 ? -10.521 14.028 -17.487 1.00 90.69 283 GLN A C 1
ATOM 2072 O O . GLN A 1 283 ? -10.722 14.444 -18.630 1.00 90.69 283 GLN A O 1
ATOM 2077 N N . LEU A 1 284 ? -10.428 14.864 -16.450 1.00 89.69 284 LEU A N 1
ATOM 2078 C CA . LEU A 1 284 ? -10.454 16.315 -16.589 1.00 89.69 284 LEU A CA 1
ATOM 2079 C C . LEU A 1 284 ? -9.189 16.801 -17.307 1.00 89.69 284 LEU A C 1
ATOM 2081 O O . LEU A 1 284 ? -8.122 16.200 -17.184 1.00 89.69 284 LEU A O 1
ATOM 2085 N N . ALA A 1 285 ? -9.330 17.912 -18.027 1.00 86.75 285 ALA A N 1
ATOM 2086 C CA . ALA A 1 285 ? -8.213 18.635 -18.619 1.00 86.75 285 ALA A CA 1
ATOM 2087 C C . ALA A 1 285 ? -7.129 18.939 -17.579 1.00 86.75 285 ALA A C 1
ATOM 2089 O O . ALA A 1 285 ? -7.444 19.352 -16.458 1.00 86.75 285 ALA A O 1
ATOM 2090 N N . HIS A 1 286 ? -5.875 18.717 -17.970 1.00 85.06 286 HIS A N 1
ATOM 2091 C CA . HIS A 1 286 ? -4.668 18.875 -17.157 1.00 85.06 286 HIS A CA 1
ATOM 2092 C C . HIS A 1 286 ? -4.625 18.044 -15.864 1.00 85.06 286 HIS A C 1
ATOM 2094 O O . HIS A 1 286 ? -3.815 18.327 -14.986 1.00 85.06 286 HIS A O 1
ATOM 2100 N N . ASN A 1 287 ? -5.503 17.054 -15.667 1.00 87.38 287 ASN A N 1
ATOM 2101 C CA . ASN A 1 287 ? -5.540 16.299 -14.411 1.00 87.38 287 ASN A CA 1
ATOM 2102 C C . ASN A 1 287 ? -4.478 15.199 -14.339 1.00 87.38 287 ASN A C 1
ATOM 2104 O O . ASN A 1 287 ? -4.028 14.884 -13.239 1.00 87.38 287 ASN A O 1
ATOM 2108 N N . TYR A 1 288 ? -4.099 14.627 -15.478 1.00 88.75 288 TYR A N 1
ATOM 2109 C CA . TYR A 1 288 ? -3.041 13.623 -15.586 1.00 88.75 288 TYR A CA 1
ATOM 2110 C C . TYR A 1 288 ? -1.746 14.312 -15.964 1.00 88.75 288 TYR A C 1
ATOM 2112 O O . TYR A 1 288 ? -1.749 15.089 -16.912 1.00 88.75 288 TYR A O 1
ATOM 2120 N N . TYR A 1 289 ? -0.696 14.053 -15.197 1.00 84.56 289 TYR A N 1
ATOM 2121 C CA . TYR A 1 289 ? 0.572 14.782 -15.255 1.00 84.56 289 TYR A CA 1
ATOM 2122 C C . TYR A 1 289 ? 1.786 13.856 -15.161 1.00 84.56 289 TYR A C 1
ATOM 2124 O O . TYR A 1 289 ? 2.887 14.347 -15.071 1.00 84.56 289 TYR A O 1
ATOM 2132 N N . ALA A 1 290 ? 1.583 12.539 -15.070 1.00 82.81 290 ALA A N 1
ATOM 2133 C CA . ALA A 1 290 ? 2.675 11.594 -15.236 1.00 82.81 290 ALA A CA 1
ATOM 2134 C C . ALA A 1 290 ? 2.530 10.970 -16.626 1.00 82.81 290 ALA A C 1
ATOM 2136 O O . ALA A 1 290 ? 1.395 10.743 -17.076 1.00 82.81 290 ALA A O 1
ATOM 2137 N N . PRO A 1 291 ? 3.634 10.667 -17.314 1.00 73.88 291 PRO A N 1
ATOM 2138 C CA . PRO A 1 291 ? 3.566 9.943 -18.565 1.00 73.88 291 PRO A CA 1
ATOM 2139 C C . PRO A 1 291 ? 3.076 8.511 -18.298 1.00 73.88 291 PRO A C 1
ATOM 2141 O O . PRO A 1 291 ? 3.238 7.965 -17.218 1.00 73.88 291 PRO A O 1
ATOM 2144 N N . PHE A 1 292 ? 2.419 7.926 -19.298 1.00 88.12 292 PHE A N 1
ATOM 2145 C CA . PHE A 1 292 ? 1.945 6.536 -19.363 1.00 88.12 292 PHE A CA 1
ATOM 2146 C C . PHE A 1 292 ? 1.257 5.949 -18.123 1.00 88.12 292 PHE A C 1
ATOM 2148 O O . PHE A 1 292 ? 1.855 5.524 -17.140 1.00 88.12 292 PHE A O 1
ATOM 2155 N N . TYR A 1 293 ? -0.040 5.723 -18.279 1.00 91.69 293 TYR A N 1
ATOM 2156 C CA . TYR A 1 293 ? -0.845 4.985 -17.309 1.00 91.69 293 TYR A CA 1
ATOM 2157 C C . TYR A 1 293 ? -0.972 3.501 -17.666 1.00 91.69 293 TYR A C 1
ATOM 2159 O O . TYR A 1 293 ? -1.373 2.699 -16.838 1.00 91.69 293 TYR A O 1
ATOM 2167 N N . ALA A 1 294 ? -0.566 3.107 -18.877 1.00 92.62 294 ALA A N 1
ATOM 2168 C CA . ALA A 1 294 ? -0.609 1.724 -19.327 1.00 92.62 294 ALA A CA 1
ATOM 2169 C C . ALA A 1 294 ? 0.500 1.404 -20.339 1.00 92.62 294 ALA A C 1
ATOM 2171 O O . ALA A 1 294 ? 0.974 2.278 -21.074 1.00 92.62 294 ALA A O 1
ATOM 2172 N N . THR A 1 295 ? 0.838 0.120 -20.447 1.00 91.81 295 THR A N 1
ATOM 2173 C CA . THR A 1 295 ? 1.829 -0.429 -21.385 1.00 91.81 295 THR A CA 1
ATOM 2174 C C . THR A 1 295 ? 1.367 -1.754 -21.983 1.00 91.81 295 THR A C 1
ATOM 2176 O O . THR A 1 295 ? 0.454 -2.384 -21.467 1.00 91.81 295 THR A O 1
ATOM 2179 N N . TYR A 1 296 ? 1.973 -2.200 -23.080 1.00 92.12 296 TYR A N 1
ATOM 2180 C CA . TYR A 1 296 ? 1.744 -3.546 -23.602 1.00 92.12 296 TYR A CA 1
ATOM 2181 C C . TYR A 1 296 ? 2.790 -4.519 -23.063 1.00 92.12 296 TYR A C 1
ATOM 2183 O O . TYR A 1 296 ? 3.990 -4.291 -23.205 1.00 92.12 296 TYR A O 1
ATOM 2191 N N . ILE A 1 297 ? 2.327 -5.620 -22.473 1.00 92.56 297 ILE A N 1
ATOM 2192 C CA . ILE A 1 297 ? 3.170 -6.692 -21.941 1.00 92.56 297 ILE A CA 1
ATOM 2193 C C . ILE A 1 297 ? 2.674 -8.028 -22.519 1.00 92.56 297 ILE A C 1
ATOM 2195 O O . ILE A 1 297 ? 1.541 -8.424 -22.225 1.00 92.56 297 ILE A O 1
ATOM 2199 N N . PRO A 1 298 ? 3.492 -8.738 -23.322 1.00 91.12 298 PRO A N 1
ATOM 2200 C CA . PRO A 1 298 ? 4.746 -8.276 -23.941 1.00 91.12 298 PRO A CA 1
ATOM 2201 C C . PRO A 1 298 ? 4.521 -7.145 -24.960 1.00 91.12 298 PRO A C 1
ATOM 2203 O O . PRO A 1 298 ? 3.403 -6.968 -25.454 1.00 91.12 298 PRO A O 1
ATOM 2206 N N . ALA A 1 299 ? 5.579 -6.414 -25.324 1.00 89.12 299 ALA A N 1
ATOM 2207 C CA . ALA A 1 299 ? 5.491 -5.249 -26.212 1.00 89.12 299 ALA A CA 1
ATOM 2208 C C . ALA A 1 299 ? 4.800 -5.556 -27.557 1.00 89.12 299 ALA A C 1
ATOM 2210 O O . ALA A 1 299 ? 3.950 -4.786 -28.008 1.00 89.12 299 ALA A O 1
ATOM 2211 N N . THR A 1 300 ? 5.082 -6.717 -28.157 1.00 86.00 300 THR A N 1
ATOM 2212 C CA . THR A 1 300 ? 4.537 -7.130 -29.466 1.00 86.00 300 THR A CA 1
ATOM 2213 C C . THR A 1 300 ? 3.037 -7.405 -29.478 1.00 86.00 300 THR A C 1
ATOM 2215 O O . THR A 1 300 ? 2.431 -7.465 -30.549 1.00 86.00 300 THR A O 1
ATOM 2218 N N . THR A 1 301 ? 2.377 -7.474 -28.318 1.00 90.19 301 THR A N 1
ATOM 2219 C CA . THR A 1 301 ? 0.904 -7.544 -28.266 1.00 90.19 301 THR A CA 1
ATOM 2220 C C . THR A 1 301 ? 0.219 -6.267 -28.743 1.00 90.19 301 THR A C 1
ATOM 2222 O O . THR A 1 301 ? -0.966 -6.300 -29.076 1.00 90.19 301 THR A O 1
ATOM 2225 N N . ARG A 1 302 ? 0.948 -5.147 -28.826 1.00 87.38 302 ARG A N 1
ATOM 2226 C CA . ARG A 1 302 ? 0.464 -3.908 -29.448 1.00 87.38 302 ARG A CA 1
ATOM 2227 C C . ARG A 1 302 ? 0.300 -4.047 -30.961 1.00 87.38 302 ARG A C 1
ATOM 2229 O O . ARG A 1 302 ? -0.539 -3.357 -31.539 1.00 87.38 302 ARG A O 1
ATOM 2236 N N . GLY A 1 303 ? 1.084 -4.916 -31.594 1.00 83.19 303 GLY A N 1
ATOM 2237 C CA . GLY A 1 303 ? 1.065 -5.147 -33.030 1.00 83.19 303 GLY A CA 1
ATOM 2238 C C . GLY A 1 303 ? 2.466 -5.236 -33.635 1.00 83.19 303 GLY A C 1
ATOM 2239 O O . GLY A 1 303 ? 3.467 -5.207 -32.926 1.00 83.19 303 GLY A O 1
ATOM 2240 N N . PRO A 1 304 ? 2.549 -5.328 -34.969 1.00 70.75 304 PRO A N 1
ATOM 2241 C CA . PRO A 1 304 ? 3.795 -5.630 -35.657 1.00 70.75 304 PRO A CA 1
ATOM 2242 C C . PRO A 1 304 ? 4.806 -4.476 -35.655 1.00 70.75 304 PRO A C 1
ATOM 2244 O O . PRO A 1 304 ? 5.956 -4.725 -35.951 1.00 70.75 304 PRO A O 1
ATOM 2247 N N . PHE A 1 305 ? 4.443 -3.239 -35.301 1.00 79.19 305 PHE A N 1
ATOM 2248 C CA . PHE A 1 305 ? 5.329 -2.063 -35.395 1.00 79.19 305 PHE A CA 1
ATOM 2249 C C . PHE A 1 305 ? 5.876 -1.584 -34.043 1.00 79.19 305 PHE A C 1
ATOM 2251 O O . PHE A 1 305 ? 5.898 -0.380 -33.780 1.00 79.19 305 PHE A O 1
ATOM 2258 N N . THR A 1 306 ? 6.257 -2.502 -33.153 1.00 82.19 306 THR A N 1
ATOM 2259 C CA . THR A 1 306 ? 6.641 -2.152 -31.777 1.00 82.19 306 THR A CA 1
ATOM 2260 C C . THR A 1 306 ? 7.936 -2.760 -31.293 1.00 82.19 306 THR A C 1
ATOM 2262 O O . THR A 1 306 ? 8.226 -3.922 -31.557 1.00 82.19 306 THR A O 1
ATOM 2265 N N . SER A 1 307 ? 8.689 -2.001 -30.510 1.00 83.00 307 SER A N 1
ATOM 2266 C CA . SER A 1 307 ? 9.890 -2.479 -29.832 1.00 83.00 307 SER A CA 1
ATOM 2267 C C . SER A 1 307 ? 9.740 -2.427 -28.313 1.00 83.00 307 SER A C 1
ATOM 2269 O O . SER A 1 307 ? 8.883 -1.726 -27.784 1.00 83.00 307 SER A O 1
ATOM 2271 N N . GLY A 1 308 ? 10.553 -3.207 -27.604 1.00 86.38 308 GLY A N 1
ATOM 2272 C CA . GLY A 1 308 ? 10.540 -3.241 -26.147 1.00 86.38 308 GLY A CA 1
ATOM 2273 C C . GLY A 1 308 ? 10.831 -4.631 -25.609 1.00 86.38 308 GLY A C 1
ATOM 2274 O O . GLY A 1 308 ? 11.393 -5.480 -26.302 1.00 86.38 308 GLY A O 1
ATOM 2275 N N . ILE A 1 309 ? 10.445 -4.851 -24.355 1.00 87.31 309 ILE A N 1
ATOM 2276 C CA . ILE A 1 309 ? 10.559 -6.162 -23.732 1.00 87.31 309 ILE A CA 1
ATOM 2277 C C . ILE A 1 309 ? 9.544 -7.130 -24.349 1.00 87.31 309 ILE A C 1
ATOM 2279 O O . ILE A 1 309 ? 8.334 -6.895 -24.316 1.00 87.31 309 ILE A O 1
ATOM 2283 N N . ASP A 1 310 ? 10.056 -8.227 -24.899 1.00 87.44 310 ASP A N 1
ATOM 2284 C CA . ASP A 1 310 ? 9.258 -9.241 -25.576 1.00 87.44 310 ASP A CA 1
ATOM 2285 C C . ASP A 1 310 ? 9.517 -10.641 -25.010 1.00 87.44 310 ASP A C 1
ATOM 2287 O O . ASP A 1 310 ? 10.468 -10.875 -24.258 1.00 87.44 310 ASP A O 1
ATOM 2291 N N . GLY A 1 311 ? 8.610 -11.559 -25.317 1.00 85.31 311 GLY A N 1
ATOM 2292 C CA . GLY A 1 311 ? 8.632 -12.936 -24.857 1.00 85.31 311 GLY A CA 1
ATOM 2293 C C . GLY A 1 311 ? 7.229 -13.534 -24.805 1.00 85.31 311 GLY A C 1
ATOM 2294 O O . GLY A 1 311 ? 6.225 -12.833 -24.911 1.00 85.31 311 GLY A O 1
ATOM 2295 N N . PRO A 1 312 ? 7.114 -14.853 -24.613 1.00 84.00 312 PRO A N 1
ATOM 2296 C CA . PRO A 1 312 ? 5.818 -15.503 -24.647 1.00 84.00 312 PRO A CA 1
ATOM 2297 C C . PRO A 1 312 ? 4.968 -15.143 -23.420 1.00 84.00 312 PRO A C 1
ATOM 2299 O O . PRO A 1 312 ? 5.439 -15.156 -22.279 1.00 84.00 312 PRO A O 1
ATOM 2302 N N . ALA A 1 313 ? 3.668 -14.941 -23.644 1.00 78.25 313 ALA A N 1
ATOM 2303 C CA . ALA A 1 313 ? 2.671 -14.878 -22.574 1.00 78.25 313 ALA A CA 1
ATOM 2304 C C . ALA A 1 313 ? 2.528 -16.209 -21.811 1.00 78.25 313 ALA A C 1
ATOM 2306 O O . ALA A 1 313 ? 2.043 -16.238 -20.689 1.00 78.25 313 ALA A O 1
ATOM 2307 N N . GLN A 1 314 ? 2.929 -17.330 -22.416 1.00 77.88 314 GLN A N 1
ATOM 2308 C CA . GLN A 1 314 ? 3.009 -18.632 -21.755 1.00 77.88 314 GLN A CA 1
ATOM 2309 C C . GLN A 1 314 ? 4.254 -19.368 -22.240 1.00 77.88 314 GLN A C 1
ATOM 2311 O O . GLN A 1 314 ? 4.374 -19.687 -23.423 1.00 77.88 314 GLN A O 1
ATOM 2316 N N . GLY A 1 315 ? 5.185 -19.647 -21.330 1.00 77.00 315 GLY A N 1
ATOM 2317 C CA . GLY A 1 315 ? 6.306 -20.536 -21.621 1.00 77.00 315 GLY A CA 1
ATOM 2318 C C . GLY A 1 315 ? 5.878 -22.008 -21.601 1.00 77.00 315 GLY A C 1
ATOM 2319 O O . GLY A 1 315 ? 4.874 -22.380 -20.998 1.00 77.00 315 GLY A O 1
ATOM 2320 N N . ASN A 1 316 ? 6.665 -22.879 -22.237 1.00 80.00 316 ASN A N 1
ATOM 2321 C CA . ASN A 1 316 ? 6.404 -24.326 -22.237 1.00 80.00 316 ASN A CA 1
ATOM 2322 C C . ASN A 1 316 ? 6.702 -24.969 -20.863 1.00 80.00 316 ASN A C 1
ATOM 2324 O O . ASN A 1 316 ? 5.959 -25.814 -20.373 1.00 80.00 316 ASN A O 1
ATOM 2328 N N . ASN A 1 317 ? 7.797 -24.552 -20.219 1.00 84.25 317 ASN A N 1
ATOM 2329 C CA . ASN A 1 317 ? 8.270 -25.057 -18.921 1.00 84.25 317 ASN A CA 1
ATOM 2330 C C . ASN A 1 317 ? 8.479 -23.946 -17.870 1.00 84.25 317 ASN A C 1
ATOM 2332 O O . ASN A 1 317 ? 9.056 -24.189 -16.811 1.00 84.25 317 ASN A O 1
ATOM 2336 N N . PHE A 1 318 ? 8.017 -22.733 -18.160 1.00 85.50 318 PHE A N 1
ATOM 2337 C CA . PHE A 1 318 ? 7.997 -21.572 -17.270 1.00 85.50 318 PHE A CA 1
ATOM 2338 C C . PHE A 1 318 ? 6.747 -20.740 -17.576 1.00 85.50 318 PHE A C 1
ATOM 2340 O O . PHE A 1 318 ? 6.105 -20.949 -18.598 1.00 85.50 318 PHE A O 1
ATOM 2347 N N . ARG A 1 319 ? 6.360 -19.814 -16.693 1.00 80.94 319 ARG A N 1
ATOM 2348 C CA . ARG A 1 319 ? 5.037 -19.173 -16.789 1.00 80.94 319 ARG A CA 1
ATOM 2349 C C . ARG A 1 319 ? 4.895 -18.136 -17.910 1.00 80.94 319 ARG A C 1
ATOM 2351 O O . ARG A 1 319 ? 3.768 -17.910 -18.318 1.00 80.94 319 ARG A O 1
ATOM 2358 N N . GLY A 1 320 ? 5.986 -17.580 -18.438 1.00 89.06 320 GLY A N 1
ATOM 2359 C CA . GLY A 1 320 ? 5.915 -16.435 -19.352 1.00 89.06 320 GLY A CA 1
ATOM 2360 C C . GLY A 1 320 ? 5.556 -15.150 -18.604 1.00 89.06 320 GLY A C 1
ATOM 2361 O O . GLY A 1 320 ? 5.645 -15.099 -17.371 1.00 89.06 320 GLY A O 1
ATOM 2362 N N . PHE A 1 321 ? 5.135 -14.126 -19.346 1.00 92.69 321 PHE A N 1
ATOM 2363 C CA . PHE A 1 321 ? 4.451 -12.973 -18.757 1.00 92.69 321 PHE A CA 1
ATOM 2364 C C . PHE A 1 321 ? 3.110 -13.389 -18.135 1.00 92.69 321 PHE A C 1
ATOM 2366 O O . PHE A 1 321 ? 2.442 -14.295 -18.614 1.00 92.69 321 PHE A O 1
ATOM 2373 N N . LEU A 1 322 ? 2.687 -12.713 -17.066 1.00 92.44 322 LEU A N 1
ATOM 2374 C CA . LEU A 1 322 ? 1.387 -12.963 -16.425 1.00 92.44 322 LEU A CA 1
ATOM 2375 C C . LEU A 1 322 ? 0.245 -12.168 -17.073 1.00 92.44 322 LEU A C 1
ATOM 2377 O O . LEU A 1 322 ? -0.917 -12.357 -16.725 1.00 92.44 322 LEU A O 1
ATOM 2381 N N . VAL A 1 323 ? 0.587 -11.292 -18.016 1.00 92.19 323 VAL A N 1
ATOM 2382 C CA . VAL A 1 323 ? -0.325 -10.461 -18.802 1.00 92.19 323 VAL A CA 1
ATOM 2383 C C . VAL A 1 323 ? -0.029 -10.700 -20.282 1.00 92.19 323 VAL A C 1
ATOM 2385 O O . VAL A 1 323 ? 1.085 -11.080 -20.645 1.00 92.19 323 VAL A O 1
ATOM 2388 N N . ASN A 1 324 ? -1.048 -10.533 -21.125 1.00 92.88 324 ASN A N 1
ATOM 2389 C CA . ASN A 1 324 ? -0.944 -10.685 -22.573 1.00 92.88 324 ASN A CA 1
ATOM 2390 C C . ASN A 1 324 ? -1.762 -9.596 -23.273 1.00 92.88 324 ASN A C 1
ATOM 2392 O O . ASN A 1 324 ? -2.917 -9.822 -23.642 1.00 92.88 324 ASN A O 1
ATOM 2396 N N . GLY A 1 325 ? -1.190 -8.403 -23.395 1.00 93.19 325 GLY A N 1
ATOM 2397 C CA . GLY A 1 325 ? -1.867 -7.249 -23.975 1.00 93.19 325 GLY A CA 1
ATOM 2398 C C . GLY A 1 325 ? -1.595 -5.967 -23.209 1.00 93.19 325 GLY A C 1
ATOM 2399 O O . GLY A 1 325 ? -0.568 -5.818 -22.550 1.00 93.19 325 GLY A O 1
ATOM 2400 N N . LEU A 1 326 ? -2.550 -5.041 -23.303 1.00 93.44 326 LEU A N 1
ATOM 2401 C CA . LEU A 1 326 ? -2.524 -3.813 -22.522 1.00 93.44 326 LEU A CA 1
ATOM 2402 C C . LEU A 1 326 ? -2.624 -4.138 -21.026 1.00 93.44 326 LEU A C 1
ATOM 2404 O O . LEU A 1 326 ? -3.585 -4.767 -20.587 1.00 93.44 326 LEU A O 1
ATOM 2408 N N . TYR A 1 327 ? -1.645 -3.665 -20.276 1.00 94.75 327 TYR A N 1
ATOM 2409 C CA . TYR A 1 327 ? -1.558 -3.676 -18.831 1.00 94.75 327 TYR A CA 1
ATOM 2410 C C . TYR A 1 327 ? -1.719 -2.242 -18.328 1.00 94.75 327 TYR A C 1
ATOM 2412 O O . TYR A 1 327 ? -0.902 -1.380 -18.657 1.00 94.75 327 TYR A O 1
ATOM 2420 N N . ASP A 1 328 ? -2.784 -1.995 -17.572 1.00 94.38 328 ASP A N 1
ATOM 2421 C CA . ASP A 1 328 ? -2.954 -0.765 -16.801 1.00 94.38 328 ASP A CA 1
ATOM 2422 C C . ASP A 1 328 ? -1.981 -0.806 -15.617 1.00 94.38 328 ASP A C 1
ATOM 2424 O O . ASP A 1 328 ? -1.905 -1.813 -14.906 1.00 94.38 328 ASP A O 1
ATOM 2428 N N . TYR A 1 329 ? -1.150 0.221 -15.459 1.00 94.31 329 TYR A N 1
ATOM 2429 C CA . TYR A 1 329 ? -0.038 0.141 -14.525 1.00 94.31 329 TYR A CA 1
ATOM 2430 C C . TYR A 1 329 ? -0.535 -0.090 -13.101 1.00 94.31 329 TYR A C 1
ATOM 2432 O O . TYR A 1 329 ? -1.455 0.560 -12.606 1.00 94.31 329 TYR A O 1
ATOM 2440 N N . TRP A 1 330 ? 0.131 -1.051 -12.458 1.00 94.94 330 TRP A N 1
ATOM 2441 C CA . TRP A 1 330 ? -0.129 -1.509 -11.096 1.00 94.94 330 TRP A CA 1
ATOM 2442 C C . TRP A 1 330 ? -1.471 -2.230 -10.895 1.00 94.94 330 TRP A C 1
ATOM 2444 O O . TRP A 1 330 ? -1.844 -2.543 -9.761 1.00 94.94 330 TRP A O 1
ATOM 2454 N N . ASP A 1 331 ? -2.149 -2.619 -11.982 1.00 96.75 331 ASP A N 1
ATOM 2455 C CA . ASP A 1 331 ? -3.150 -3.682 -11.913 1.00 96.75 331 ASP A CA 1
ATOM 2456 C C . ASP A 1 331 ? -2.551 -4.951 -11.304 1.00 96.75 331 ASP A C 1
ATOM 2458 O O . ASP A 1 331 ? -1.406 -5.331 -11.571 1.00 96.75 331 ASP A O 1
ATOM 2462 N N . ILE A 1 332 ? -3.354 -5.674 -10.525 1.00 98.00 332 ILE A N 1
ATOM 2463 C CA . ILE A 1 332 ? -2.932 -6.971 -10.005 1.00 98.00 332 ILE A CA 1
ATOM 2464 C C . ILE A 1 332 ? -2.912 -7.982 -11.155 1.00 98.00 332 ILE A C 1
ATOM 2466 O O . ILE A 1 332 ? -3.948 -8.506 -11.561 1.00 98.00 332 ILE A O 1
ATOM 2470 N N . ALA A 1 333 ? -1.713 -8.282 -11.656 1.00 96.38 333 ALA A N 1
ATOM 2471 C CA . ALA A 1 333 ? -1.494 -9.259 -12.718 1.00 96.38 333 ALA A CA 1
ATOM 2472 C C . ALA A 1 333 ? -1.823 -10.685 -12.251 1.00 96.38 333 ALA A C 1
ATOM 2474 O O . ALA A 1 333 ? -2.312 -11.511 -13.018 1.00 96.38 333 ALA A O 1
ATOM 2475 N N . GLU A 1 334 ? -1.554 -10.988 -10.979 1.00 96.50 334 GLU A N 1
ATOM 2476 C CA . GLU A 1 334 ? -1.891 -12.274 -10.378 1.00 96.50 334 GLU A CA 1
ATOM 2477 C C . GLU A 1 334 ? -2.018 -12.172 -8.854 1.00 96.50 334 GLU A C 1
ATOM 2479 O O . GLU A 1 334 ? -1.236 -11.493 -8.191 1.00 96.50 334 GLU A O 1
ATOM 2484 N N . VAL A 1 335 ? -2.956 -12.927 -8.278 1.00 98.19 335 VAL A N 1
ATOM 2485 C CA . VAL A 1 335 ? -3.036 -13.161 -6.832 1.00 98.19 335 VAL A CA 1
ATOM 2486 C C . VAL A 1 335 ? -2.384 -14.505 -6.511 1.00 98.19 335 VAL A C 1
ATOM 2488 O O . VAL A 1 335 ? -2.884 -15.558 -6.903 1.00 98.19 335 VAL A O 1
ATOM 2491 N N . LEU A 1 336 ? -1.271 -14.484 -5.777 1.00 97.44 336 LEU A N 1
ATOM 2492 C CA . LEU A 1 336 ? -0.517 -15.687 -5.404 1.00 97.44 336 LEU A CA 1
ATOM 2493 C C . LEU A 1 336 ? -1.045 -16.334 -4.123 1.00 97.44 336 LEU A C 1
ATOM 2495 O O . LEU A 1 336 ? -0.908 -17.544 -3.925 1.00 97.44 336 LEU A O 1
ATOM 2499 N N . ARG A 1 337 ? -1.615 -15.531 -3.217 1.00 97.88 337 ARG A N 1
ATOM 2500 C CA . ARG A 1 337 ? -2.200 -16.022 -1.967 1.00 97.88 337 ARG A CA 1
ATOM 2501 C C . ARG A 1 337 ? -3.300 -15.097 -1.466 1.00 97.88 337 ARG A C 1
ATOM 2503 O O . ARG A 1 337 ? -3.107 -13.886 -1.418 1.00 97.88 337 ARG A O 1
ATOM 2510 N N . THR A 1 338 ? -4.373 -15.696 -0.962 1.00 98.06 338 THR A N 1
ATOM 2511 C CA . THR A 1 338 ? -5.512 -15.012 -0.334 1.00 98.06 338 THR A CA 1
ATOM 2512 C C . THR A 1 338 ? -5.722 -15.563 1.072 1.00 98.06 338 THR A C 1
ATOM 2514 O O . THR A 1 338 ? -5.593 -16.771 1.288 1.00 98.06 338 THR A O 1
ATOM 2517 N N . ALA A 1 339 ? -6.015 -14.691 2.033 1.00 96.81 339 ALA A N 1
ATOM 2518 C CA . ALA A 1 339 ? -6.523 -15.084 3.338 1.00 96.81 339 ALA A CA 1
ATOM 2519 C C . ALA A 1 339 ? -8.037 -15.268 3.232 1.00 96.81 339 ALA A C 1
ATOM 2521 O O . ALA A 1 339 ? -8.730 -14.399 2.717 1.00 96.81 339 ALA A O 1
ATOM 2522 N N . VAL A 1 340 ? -8.536 -16.406 3.708 1.00 96.00 340 VAL A N 1
ATOM 2523 C CA . VAL A 1 340 ? -9.975 -16.638 3.840 1.00 96.00 340 VAL A CA 1
ATOM 2524 C C . VAL A 1 340 ? -10.333 -16.397 5.305 1.00 96.00 340 VAL A C 1
ATOM 2526 O O . VAL A 1 340 ? -9.717 -17.036 6.168 1.00 96.00 340 VAL A O 1
ATOM 2529 N N . PRO A 1 341 ? -11.286 -15.500 5.607 1.00 96.44 341 PRO A N 1
ATOM 2530 C CA . PRO A 1 341 ? -11.653 -15.197 6.977 1.00 96.44 341 PRO A CA 1
ATOM 2531 C C . PRO A 1 341 ? -12.282 -16.427 7.621 1.00 96.44 341 PRO A C 1
ATOM 2533 O O . PRO A 1 341 ? -13.104 -17.123 7.020 1.00 96.44 341 PRO A O 1
ATOM 2536 N N . VAL A 1 342 ? -11.875 -16.701 8.856 1.00 95.94 342 VAL A N 1
ATOM 2537 C CA . VAL A 1 342 ? -12.479 -17.730 9.694 1.00 95.94 342 VAL A CA 1
ATOM 2538 C C . VAL A 1 342 ? -12.794 -17.174 11.073 1.00 95.94 342 VAL A C 1
ATOM 2540 O O . VAL A 1 342 ? -12.022 -16.390 11.640 1.00 95.94 342 VAL A O 1
ATOM 2543 N N . ASP A 1 343 ? -13.906 -17.648 11.635 1.00 95.94 343 ASP A N 1
ATOM 2544 C CA . ASP A 1 343 ? -14.294 -17.387 13.013 1.00 95.94 343 ASP A CA 1
ATOM 2545 C C . ASP A 1 343 ? -13.141 -17.734 13.957 1.00 95.94 343 ASP A C 1
ATOM 2547 O O . ASP A 1 343 ? -12.659 -18.870 14.043 1.00 95.94 343 ASP A O 1
ATOM 2551 N N . THR A 1 344 ? -12.706 -16.741 14.722 1.00 95.19 344 THR A N 1
ATOM 2552 C CA . THR A 1 344 ? -11.865 -16.980 15.888 1.00 95.19 344 THR A CA 1
ATOM 2553 C C . THR A 1 344 ? -12.731 -17.451 17.056 1.00 95.19 344 THR A C 1
ATOM 2555 O O . THR A 1 344 ? -13.954 -17.495 17.002 1.00 95.19 344 THR A O 1
ATOM 2558 N N . THR A 1 345 ? -12.111 -17.774 18.184 1.00 92.75 345 THR A N 1
ATOM 2559 C CA . THR A 1 345 ? -12.855 -18.111 19.406 1.00 92.75 345 THR A CA 1
ATOM 2560 C C . THR A 1 345 ? -13.250 -16.878 20.223 1.00 92.75 345 THR A C 1
ATOM 2562 O O . THR A 1 345 ? -13.665 -17.004 21.377 1.00 92.75 345 THR A O 1
ATOM 2565 N N . CYS A 1 346 ? -13.061 -15.693 19.646 1.00 93.94 346 CYS A N 1
ATOM 2566 C CA . CYS A 1 346 ? -13.243 -14.403 20.275 1.00 93.94 346 CYS A CA 1
ATOM 2567 C C . CYS A 1 346 ? -14.642 -13.872 19.960 1.00 93.94 346 CYS A C 1
ATOM 2569 O O . CYS A 1 346 ? -14.893 -13.406 18.849 1.00 93.94 346 CYS A O 1
ATOM 2571 N N . LEU A 1 347 ? -15.572 -13.992 20.909 1.00 94.12 347 LEU A N 1
ATOM 2572 C CA . LEU A 1 347 ? -16.954 -13.562 20.706 1.00 94.12 347 LEU A CA 1
ATOM 2573 C C . LEU A 1 347 ? -17.008 -12.035 20.601 1.00 94.12 347 LEU A C 1
ATOM 2575 O O . LEU A 1 347 ? -16.517 -11.331 21.487 1.00 94.12 347 LEU A O 1
ATOM 2579 N N . ARG A 1 348 ? -17.629 -11.552 19.523 1.00 92.25 348 ARG A N 1
ATOM 2580 C CA . ARG A 1 348 ? -17.914 -10.138 19.281 1.00 92.25 348 ARG A CA 1
ATOM 2581 C C . ARG A 1 348 ? -19.293 -9.743 19.799 1.00 92.25 348 ARG A C 1
ATOM 2583 O O . ARG A 1 348 ? -19.401 -8.688 20.390 1.00 92.25 348 ARG A O 1
ATOM 2590 N N . ARG A 1 349 ? -20.332 -10.557 19.576 1.00 88.31 349 ARG A N 1
ATOM 2591 C CA . ARG A 1 349 ? -21.694 -10.354 20.121 1.00 88.31 349 ARG A CA 1
ATOM 2592 C C . ARG A 1 349 ? -22.535 -11.633 20.007 1.00 88.31 349 ARG A C 1
ATOM 2594 O O . ARG A 1 349 ? -22.268 -12.452 19.132 1.00 88.31 349 ARG A O 1
ATOM 2601 N N . LYS A 1 350 ? -23.531 -11.826 20.883 1.00 87.12 350 LYS A N 1
ATOM 2602 C CA . LYS A 1 350 ? -24.446 -13.002 20.905 1.00 87.12 350 LYS A CA 1
ATOM 2603 C C . LYS A 1 350 ? -25.930 -12.651 21.074 1.00 87.12 350 LYS A C 1
ATOM 2605 O O . LYS A 1 350 ? -26.746 -13.518 21.369 1.00 87.12 350 LYS A O 1
ATOM 2610 N N . ASP A 1 351 ? -26.269 -11.374 20.989 1.00 76.50 351 ASP A N 1
ATOM 2611 C CA . ASP A 1 351 ? -27.657 -10.910 21.010 1.00 76.50 351 ASP A CA 1
ATOM 2612 C C . ASP A 1 351 ? -28.474 -11.392 19.797 1.00 76.50 351 ASP A C 1
ATOM 2614 O O . ASP A 1 351 ? -29.701 -11.378 19.850 1.00 76.50 351 ASP A O 1
ATOM 2618 N N . GLU A 1 352 ? -27.798 -11.916 18.771 1.00 73.31 352 GLU A N 1
ATOM 2619 C CA . GLU A 1 352 ? -28.358 -12.704 17.669 1.00 73.31 352 GLU A CA 1
ATOM 2620 C C . GLU A 1 352 ? -27.641 -14.069 17.551 1.00 73.31 352 GLU A C 1
ATOM 2622 O O . GLU A 1 352 ? -27.136 -14.618 18.535 1.00 73.31 352 GLU A O 1
ATOM 2627 N N . THR A 1 353 ? -27.560 -14.644 16.343 1.00 82.31 353 THR A N 1
ATOM 2628 C CA . THR A 1 353 ? -26.601 -15.721 16.063 1.00 82.31 353 THR A CA 1
ATOM 2629 C C . THR A 1 353 ? -25.202 -15.262 16.495 1.00 82.31 353 THR A C 1
ATOM 2631 O O . THR A 1 353 ? -24.785 -14.183 16.072 1.00 82.31 353 THR A O 1
ATOM 2634 N N . PRO A 1 354 ? -24.483 -16.031 17.340 1.00 87.81 354 PRO A N 1
ATOM 2635 C CA . PRO A 1 354 ? -23.178 -15.621 17.842 1.00 87.81 354 PRO A CA 1
ATOM 2636 C C . PRO A 1 354 ? -22.242 -15.206 16.710 1.00 87.81 354 PRO A C 1
ATOM 2638 O O . PRO A 1 354 ? -21.976 -15.988 15.801 1.00 87.81 354 PRO A O 1
ATOM 2641 N N . GLN A 1 355 ? -21.748 -13.975 16.784 1.00 92.25 355 GLN A N 1
ATOM 2642 C CA . GLN A 1 355 ? -20.764 -13.442 15.857 1.00 92.25 355 GLN A CA 1
ATOM 2643 C C . GLN A 1 355 ? -19.400 -13.486 16.527 1.00 92.25 355 GLN A C 1
ATOM 2645 O O . GLN A 1 355 ? -19.184 -12.870 17.578 1.00 92.25 355 GLN A O 1
ATOM 2650 N N . TYR A 1 356 ? -18.469 -14.196 15.906 1.00 94.56 356 TYR A N 1
ATOM 2651 C CA . TYR A 1 356 ? -17.079 -14.231 16.324 1.00 94.56 356 TYR A CA 1
ATOM 2652 C C . TYR A 1 356 ? -16.249 -13.268 15.482 1.00 94.56 356 TYR A C 1
ATOM 2654 O O . TYR A 1 356 ? -16.528 -13.035 14.304 1.00 94.56 356 TYR A O 1
ATOM 2662 N N . ARG A 1 357 ? -15.208 -12.698 16.091 1.00 95.56 357 ARG A N 1
ATOM 2663 C CA . ARG A 1 357 ? -14.226 -11.910 15.345 1.00 95.56 357 ARG A CA 1
ATOM 2664 C C . ARG A 1 357 ? -13.511 -12.805 14.340 1.00 95.56 357 ARG A C 1
ATOM 2666 O O . ARG A 1 357 ? -13.230 -13.960 14.658 1.00 95.56 357 ARG A O 1
ATOM 2673 N N . GLN A 1 358 ? -13.202 -12.268 13.170 1.00 96.81 358 GLN A N 1
ATOM 2674 C CA . GLN A 1 358 ? -12.594 -13.020 12.076 1.00 96.81 358 GLN A CA 1
ATOM 2675 C C . GLN A 1 358 ? -11.073 -12.870 12.064 1.00 96.81 358 GLN A C 1
ATOM 2677 O O . GLN A 1 358 ? -10.527 -11.865 12.531 1.00 96.81 358 GLN A O 1
ATOM 2682 N N . THR A 1 359 ? -10.389 -13.863 11.501 1.00 97.38 359 THR A N 1
ATOM 2683 C CA . THR A 1 359 ? -9.032 -13.672 10.970 1.00 97.38 359 THR A CA 1
ATOM 2684 C C . THR A 1 359 ? -9.047 -12.698 9.781 1.00 97.38 359 THR A C 1
ATOM 2686 O O . THR A 1 359 ? -10.123 -12.391 9.268 1.00 97.38 359 THR A O 1
ATOM 2689 N N . PRO A 1 360 ? -7.880 -12.205 9.326 1.00 97.56 360 PRO A N 1
ATOM 2690 C CA . PRO A 1 360 ? -7.798 -11.369 8.127 1.00 97.56 360 PRO A CA 1
ATOM 2691 C C . PRO A 1 360 ? -8.468 -12.006 6.896 1.00 97.56 360 PRO A C 1
ATOM 2693 O O . PRO A 1 360 ? -8.488 -13.232 6.761 1.00 97.56 360 PRO A O 1
ATOM 2696 N N . ASP A 1 361 ? -8.978 -11.149 6.014 1.00 97.00 361 ASP A N 1
ATOM 2697 C CA . ASP A 1 361 ? -9.597 -11.457 4.717 1.00 97.00 361 ASP A CA 1
ATOM 2698 C C . ASP A 1 361 ? -8.837 -10.702 3.618 1.00 97.00 361 ASP A C 1
ATOM 2700 O O . ASP A 1 361 ? -8.239 -9.667 3.901 1.00 97.00 361 ASP A O 1
ATOM 2704 N N . GLY A 1 362 ? -8.857 -11.198 2.383 1.00 97.75 362 GLY A N 1
ATOM 2705 C CA . GLY A 1 362 ? -8.309 -10.509 1.215 1.00 97.75 362 GLY A CA 1
ATOM 2706 C C . GLY A 1 362 ? -6.929 -10.996 0.773 1.00 97.75 362 GLY A C 1
ATOM 2707 O O . GLY A 1 362 ? -6.387 -11.995 1.263 1.00 97.75 362 GLY A O 1
ATOM 2708 N N . TRP A 1 363 ? -6.353 -10.322 -0.224 1.00 98.62 363 TRP A N 1
ATOM 2709 C CA . TRP A 1 363 ? -5.102 -10.756 -0.843 1.00 98.62 363 TRP A CA 1
ATOM 2710 C C . TRP A 1 363 ? -3.917 -10.581 0.107 1.00 98.62 363 TRP A C 1
ATOM 2712 O O . TRP A 1 363 ? -3.796 -9.600 0.828 1.00 98.62 363 TRP A O 1
ATOM 2722 N N . GLN A 1 364 ? -3.029 -11.568 0.126 1.00 98.50 364 GLN A N 1
ATOM 2723 C CA . GLN A 1 364 ? -1.864 -11.624 1.015 1.00 98.50 364 GLN A CA 1
ATOM 2724 C C . GLN A 1 364 ? -0.547 -11.665 0.245 1.00 98.50 364 GLN A C 1
ATOM 2726 O O . GLN A 1 364 ? 0.523 -11.521 0.837 1.00 98.50 364 GLN A O 1
ATOM 2731 N N . SER A 1 365 ? -0.617 -11.971 -1.047 1.00 98.62 365 SER A N 1
ATOM 2732 C CA . SER A 1 365 ? 0.511 -11.973 -1.963 1.00 98.62 365 SER A CA 1
ATOM 2733 C C . SER A 1 365 ? -0.019 -11.718 -3.369 1.00 98.62 365 SER A C 1
ATOM 2735 O O . SER A 1 365 ? -0.886 -12.462 -3.836 1.00 98.62 365 SER A O 1
ATOM 2737 N N . VAL A 1 366 ? 0.468 -10.659 -4.007 1.00 98.75 366 VAL A N 1
ATOM 2738 C CA . VAL A 1 366 ? 0.028 -10.199 -5.330 1.00 98.75 366 VAL A CA 1
ATOM 2739 C C . VAL A 1 366 ? 1.228 -9.909 -6.219 1.00 98.75 366 VAL A C 1
ATOM 2741 O O . VAL A 1 366 ? 2.330 -9.662 -5.725 1.00 98.75 366 VAL A O 1
ATOM 2744 N N . VAL A 1 367 ? 1.004 -9.943 -7.527 1.00 98.12 367 VAL A N 1
ATOM 2745 C CA . VAL A 1 367 ? 1.995 -9.591 -8.540 1.00 98.12 367 VAL A CA 1
ATOM 2746 C C . VAL A 1 367 ? 1.553 -8.339 -9.276 1.00 98.12 367 VAL A C 1
ATOM 2748 O O . VAL A 1 367 ? 0.429 -8.281 -9.772 1.00 98.12 367 VAL A O 1
ATOM 2751 N N . VAL A 1 368 ? 2.464 -7.381 -9.384 1.00 98.06 368 VAL A N 1
ATOM 2752 C CA . VAL A 1 368 ? 2.341 -6.172 -10.207 1.00 98.06 368 VAL A CA 1
ATOM 2753 C C . VAL A 1 368 ? 3.592 -6.024 -11.073 1.00 98.06 368 VAL A C 1
ATOM 2755 O O . VAL A 1 368 ? 4.634 -6.621 -10.774 1.00 98.06 368 VAL A O 1
ATOM 2758 N N . TYR A 1 369 ? 3.498 -5.254 -12.153 1.00 96.88 369 TYR A N 1
ATOM 2759 C CA . TYR A 1 369 ? 4.657 -4.869 -12.956 1.00 96.88 369 TYR A CA 1
ATOM 2760 C C . TYR A 1 369 ? 5.059 -3.429 -12.664 1.00 96.88 369 TYR A C 1
ATOM 2762 O O . TYR A 1 369 ? 4.197 -2.587 -12.411 1.00 96.88 369 TYR A O 1
ATOM 2770 N N . THR A 1 370 ? 6.366 -3.164 -12.694 1.00 96.25 370 THR A N 1
ATOM 2771 C CA . THR A 1 370 ? 6.861 -1.791 -12.611 1.00 96.25 370 THR A CA 1
ATOM 2772 C C . THR A 1 370 ? 6.480 -0.997 -13.848 1.00 96.25 370 THR A C 1
ATOM 2774 O O . THR A 1 370 ? 6.364 -1.547 -14.948 1.00 96.25 370 THR A O 1
ATOM 2777 N N . ASP A 1 371 ? 6.326 0.298 -13.650 1.00 93.56 371 ASP A N 1
ATOM 2778 C CA . ASP A 1 371 ? 6.121 1.273 -14.698 1.00 93.56 371 ASP A CA 1
ATOM 2779 C C . ASP A 1 371 ? 7.437 1.740 -15.339 1.00 93.56 371 ASP A C 1
ATOM 2781 O O . ASP A 1 371 ? 8.507 1.167 -15.092 1.00 93.56 371 ASP A O 1
ATOM 2785 N N . GLU A 1 372 ? 7.343 2.739 -16.214 1.00 90.38 372 GLU A N 1
ATOM 2786 C CA . GLU A 1 372 ? 8.461 3.333 -16.949 1.00 90.38 372 GLU A CA 1
ATOM 2787 C C . GLU A 1 372 ? 9.531 3.972 -16.055 1.00 90.38 372 GLU A C 1
ATOM 2789 O O . GLU A 1 372 ? 10.668 4.100 -16.497 1.00 90.38 372 GLU A O 1
ATOM 2794 N N . HIS A 1 373 ? 9.216 4.283 -14.794 1.00 91.12 373 HIS A N 1
ATOM 2795 C CA . HIS A 1 373 ? 10.170 4.807 -13.811 1.00 91.12 373 HIS A CA 1
ATOM 2796 C C . HIS A 1 373 ? 10.792 3.699 -12.946 1.00 91.12 373 HIS A C 1
ATOM 2798 O O . HIS A 1 373 ? 11.595 3.964 -12.045 1.00 91.12 373 HIS A O 1
ATOM 2804 N N . GLY A 1 374 ? 10.445 2.432 -13.199 1.00 94.31 374 GLY A N 1
ATOM 2805 C CA . GLY A 1 374 ? 10.850 1.303 -12.362 1.00 94.31 374 GLY A CA 1
ATOM 2806 C C . GLY A 1 374 ? 10.069 1.233 -11.046 1.00 94.31 374 GLY A C 1
ATOM 2807 O O . GLY A 1 374 ? 10.545 0.637 -10.074 1.00 94.31 374 GLY A O 1
ATOM 2808 N N . GLU A 1 375 ? 8.877 1.825 -10.995 1.00 94.88 375 GLU A N 1
ATOM 2809 C CA . GLU A 1 375 ? 8.037 1.908 -9.809 1.00 94.88 375 GLU A CA 1
ATOM 2810 C C . GLU A 1 375 ? 6.817 0.984 -9.896 1.00 94.88 375 GLU A C 1
ATOM 2812 O O . GLU A 1 375 ? 6.169 0.851 -10.929 1.00 94.88 375 GLU A O 1
ATOM 2817 N N . ALA A 1 376 ? 6.471 0.340 -8.785 1.00 96.25 376 ALA A N 1
ATOM 2818 C CA . ALA A 1 376 ? 5.203 -0.358 -8.629 1.00 96.25 376 ALA A CA 1
ATOM 2819 C C . ALA A 1 376 ? 4.560 -0.001 -7.291 1.00 96.25 376 ALA A C 1
ATOM 2821 O O . ALA A 1 376 ? 5.257 0.079 -6.277 1.00 96.25 376 ALA A O 1
ATOM 2822 N N . GLN A 1 377 ? 3.237 0.153 -7.261 1.00 96.12 377 GLN A N 1
ATOM 2823 C CA . GLN A 1 377 ? 2.510 0.397 -6.017 1.00 96.12 377 GLN A CA 1
ATOM 2824 C C . GLN A 1 377 ? 1.402 -0.630 -5.774 1.00 96.12 377 GLN A C 1
ATOM 2826 O O . GLN A 1 377 ? 0.820 -1.180 -6.704 1.00 96.12 377 GLN A O 1
ATOM 2831 N N . VAL A 1 378 ? 1.111 -0.883 -4.498 1.00 97.62 378 VAL A N 1
ATOM 2832 C CA . VAL A 1 378 ? -0.068 -1.633 -4.037 1.00 97.62 378 VAL A CA 1
ATOM 2833 C C . VAL A 1 378 ? -0.647 -0.950 -2.803 1.00 97.62 378 VAL A C 1
ATOM 2835 O O . VAL A 1 378 ? 0.069 -0.283 -2.053 1.00 97.62 378 VAL A O 1
ATOM 2838 N N . GLU A 1 379 ? -1.938 -1.124 -2.563 1.00 96.81 379 GLU A N 1
ATOM 2839 C CA . GLU A 1 379 ? -2.586 -0.617 -1.356 1.00 96.81 379 GLU A CA 1
ATOM 2840 C C . GLU A 1 379 ? -2.517 -1.645 -0.219 1.00 96.81 379 GLU A C 1
ATOM 2842 O O . GLU A 1 379 ? -2.498 -2.854 -0.457 1.00 96.81 379 GLU A O 1
ATOM 2847 N N . TYR A 1 380 ? -2.466 -1.165 1.025 1.00 97.94 380 TYR A N 1
ATOM 2848 C CA . TYR A 1 380 ? -2.555 -1.979 2.238 1.00 97.94 380 TYR A CA 1
ATOM 2849 C C . TYR A 1 380 ? -3.822 -1.622 3.008 1.00 97.94 380 TYR A C 1
ATOM 2851 O O . TYR A 1 380 ? -3.916 -0.538 3.579 1.00 97.94 380 TYR A O 1
ATOM 2859 N N . ASN A 1 381 ? -4.767 -2.550 3.080 1.00 97.56 381 ASN A N 1
ATOM 2860 C CA . ASN A 1 381 ? -5.977 -2.389 3.870 1.00 97.56 381 ASN A CA 1
ATOM 2861 C C . ASN A 1 381 ? -5.752 -2.965 5.281 1.00 97.56 381 ASN A C 1
ATOM 2863 O O . ASN A 1 381 ? -5.557 -4.182 5.405 1.00 97.56 381 ASN A O 1
ATOM 2867 N N . PRO A 1 382 ? -5.772 -2.151 6.358 1.00 97.25 382 PRO A N 1
ATOM 2868 C CA . PRO A 1 382 ? -5.575 -2.650 7.720 1.00 97.25 382 PRO A CA 1
ATOM 2869 C C . PRO A 1 382 ? -6.713 -3.573 8.177 1.00 97.25 382 PRO A C 1
ATOM 2871 O O . PRO A 1 382 ? -6.473 -4.487 8.972 1.00 97.25 382 PRO A O 1
ATOM 2874 N N . GLY A 1 383 ? -7.925 -3.371 7.647 1.00 96.50 383 GLY A N 1
ATOM 2875 C CA . GLY A 1 383 ? -9.120 -4.151 7.943 1.00 96.50 383 GLY A CA 1
ATOM 2876 C C . GLY A 1 383 ? -9.460 -4.224 9.434 1.00 96.50 383 GLY A C 1
ATOM 2877 O O . GLY A 1 383 ? -8.900 -3.525 10.276 1.00 96.50 383 GLY A O 1
ATOM 2878 N N . THR A 1 384 ? -10.401 -5.103 9.776 1.00 96.75 384 THR A N 1
ATOM 2879 C CA . THR A 1 384 ? -10.773 -5.394 11.175 1.00 96.75 384 THR A CA 1
ATOM 2880 C C . THR A 1 384 ? -10.462 -6.832 11.586 1.00 96.75 384 THR A C 1
ATOM 2882 O O . THR A 1 384 ? -10.588 -7.186 12.757 1.00 96.75 384 THR A O 1
ATOM 2885 N N . GLY A 1 385 ? -10.043 -7.679 10.641 1.00 96.81 385 GLY A N 1
ATOM 2886 C CA . GLY A 1 385 ? -9.653 -9.060 10.903 1.00 96.81 385 GLY A CA 1
ATOM 2887 C C . GLY A 1 385 ? -8.266 -9.147 11.539 1.00 96.81 385 GLY A C 1
ATOM 2888 O O . GLY A 1 385 ? -7.308 -8.539 11.065 1.00 96.81 385 GLY A O 1
ATOM 2889 N N . ALA A 1 386 ? -8.136 -9.947 12.596 1.00 97.12 386 ALA A N 1
ATOM 2890 C CA . ALA A 1 386 ? -6.866 -10.174 13.280 1.00 97.12 386 ALA A CA 1
ATOM 2891 C C . ALA A 1 386 ? -6.804 -11.583 13.878 1.00 97.12 386 ALA A C 1
ATOM 2893 O O . ALA A 1 386 ? -7.808 -12.281 14.027 1.00 97.12 386 ALA A O 1
ATOM 2894 N N . TYR A 1 387 ? -5.612 -12.021 14.278 1.00 96.31 387 TYR A N 1
ATOM 2895 C CA . TYR A 1 387 ? -5.433 -13.317 14.937 1.00 96.31 387 TYR A CA 1
ATOM 2896 C C . TYR A 1 387 ? -5.793 -13.228 16.426 1.00 96.31 387 TYR A C 1
ATOM 2898 O O . TYR A 1 387 ? -4.961 -13.450 17.300 1.00 96.31 387 TYR A O 1
ATOM 2906 N N . TYR A 1 388 ? -7.056 -12.919 16.739 1.00 95.88 388 TYR A N 1
ATOM 2907 C CA . TYR A 1 388 ? -7.536 -12.681 18.109 1.00 95.88 388 TYR A CA 1
ATOM 2908 C C . TYR A 1 388 ? -7.281 -13.848 19.073 1.00 95.88 388 TYR A C 1
ATOM 2910 O O . TYR A 1 388 ? -7.047 -13.640 20.263 1.00 95.88 388 TYR A O 1
ATOM 2918 N N . ASN A 1 389 ? -7.263 -15.084 18.564 1.00 94.00 389 ASN A N 1
ATOM 2919 C CA . ASN A 1 389 ? -6.898 -16.262 19.356 1.00 94.00 389 ASN A CA 1
ATOM 2920 C C . ASN A 1 389 ? -5.472 -16.172 19.927 1.00 94.00 389 ASN A C 1
ATOM 2922 O O . ASN A 1 389 ? -5.225 -16.680 21.022 1.00 94.00 389 ASN A O 1
ATOM 2926 N N . SER A 1 390 ? -4.560 -15.496 19.226 1.00 94.25 390 SER A N 1
ATOM 2927 C CA . SER A 1 390 ? -3.172 -15.293 19.647 1.00 94.25 390 SER A CA 1
ATOM 2928 C C . SER A 1 390 ? -3.031 -14.303 20.806 1.00 94.25 390 SER A C 1
ATOM 2930 O O . SER A 1 390 ? -2.016 -14.324 21.502 1.00 94.25 390 SER A O 1
ATOM 2932 N N . LEU A 1 391 ? -4.046 -13.464 21.056 1.00 91.56 391 LEU A N 1
ATOM 2933 C CA . LEU A 1 391 ? -4.052 -12.505 22.166 1.00 91.56 391 LEU A CA 1
ATOM 2934 C C . LEU A 1 391 ? -4.362 -13.177 23.516 1.00 91.56 391 LEU A C 1
ATOM 2936 O O . LEU A 1 391 ? -3.944 -12.687 24.562 1.00 91.56 391 LEU A O 1
ATOM 2940 N N . GLY A 1 392 ? -5.072 -14.313 23.517 1.00 85.25 392 GLY A N 1
ATOM 2941 C CA . GLY A 1 392 ? -5.358 -15.085 24.736 1.00 85.25 392 GLY A CA 1
ATOM 2942 C C . GLY A 1 392 ? -6.271 -14.384 25.755 1.00 85.25 392 GLY A C 1
ATOM 2943 O O . GLY A 1 392 ? -6.244 -14.719 26.940 1.00 85.25 392 GLY A O 1
ATOM 2944 N N . ILE A 1 393 ? -7.076 -13.421 25.307 1.00 85.94 393 ILE A N 1
ATOM 2945 C CA . ILE A 1 393 ? -7.917 -12.542 26.134 1.00 85.94 393 ILE A CA 1
ATOM 2946 C C . ILE A 1 393 ? -9.394 -12.888 25.968 1.00 85.94 393 ILE A C 1
ATOM 2948 O O . ILE A 1 393 ? -10.110 -12.321 25.154 1.00 85.94 393 ILE A O 1
ATOM 2952 N N . ARG A 1 394 ? -9.870 -13.865 26.739 1.00 89.94 394 ARG A N 1
ATOM 2953 C CA . ARG A 1 394 ? -11.273 -14.282 26.691 1.00 89.94 394 ARG A CA 1
ATOM 2954 C C . ARG A 1 394 ? -11.844 -14.446 28.085 1.00 89.94 394 ARG A C 1
ATOM 2956 O O . ARG A 1 394 ? -11.220 -15.067 28.947 1.00 89.94 394 ARG A O 1
ATOM 2963 N N . ASN A 1 395 ? -13.044 -13.921 28.294 1.00 89.06 395 ASN A N 1
ATOM 2964 C CA . ASN A 1 395 ? -13.811 -14.165 29.506 1.00 89.06 395 ASN A CA 1
ATOM 2965 C C . ASN A 1 395 ? -14.488 -15.555 29.460 1.00 89.06 395 ASN A C 1
ATOM 2967 O O . ASN A 1 395 ? -14.427 -16.286 28.467 1.00 89.06 395 ASN A O 1
ATOM 2971 N N . ALA A 1 396 ? -15.155 -15.936 30.550 1.00 89.75 396 ALA A N 1
ATOM 2972 C CA . ALA A 1 396 ? -15.859 -17.219 30.637 1.00 89.75 396 ALA A CA 1
ATOM 2973 C C . ALA A 1 396 ? -17.091 -17.319 29.712 1.00 89.75 396 ALA A C 1
ATOM 2975 O O . ALA A 1 396 ? -17.523 -18.424 29.398 1.00 89.75 396 ALA A O 1
ATOM 2976 N N . ASN A 1 397 ? -17.628 -16.183 29.262 1.00 87.81 397 ASN A N 1
ATOM 2977 C CA . ASN A 1 397 ? -18.758 -16.089 28.336 1.00 87.81 397 ASN A CA 1
ATOM 2978 C C . ASN A 1 397 ? -18.323 -16.129 26.861 1.00 87.81 397 ASN A C 1
ATOM 2980 O O . ASN A 1 397 ? -19.168 -16.061 25.974 1.00 87.81 397 ASN A O 1
ATOM 2984 N N . GLY A 1 398 ? -17.017 -16.221 26.594 1.00 89.31 398 GLY A N 1
ATOM 2985 C CA . GLY A 1 398 ? -16.448 -16.197 25.251 1.00 89.31 398 GLY A CA 1
ATOM 2986 C C . GLY A 1 398 ? -16.097 -14.800 24.729 1.00 89.31 398 GLY A C 1
ATOM 2987 O O . GLY A 1 398 ? -15.385 -14.711 23.732 1.00 89.31 398 GLY A O 1
ATOM 2988 N N . GLY A 1 399 ? -16.543 -13.732 25.396 1.00 91.69 399 GLY A N 1
ATOM 2989 C CA . GLY A 1 399 ? -16.260 -12.342 25.034 1.00 91.69 399 GLY A CA 1
ATOM 2990 C C . GLY A 1 399 ? -14.792 -11.978 25.198 1.00 91.69 399 GLY A C 1
ATOM 2991 O O . GLY A 1 399 ? -14.140 -12.393 26.164 1.00 91.69 399 GLY A O 1
ATOM 2992 N N . CYS A 1 400 ? -14.278 -11.186 24.263 1.00 90.50 400 CYS A N 1
ATOM 2993 C CA . CYS A 1 400 ? -12.926 -10.650 24.339 1.00 90.50 400 CYS A CA 1
ATOM 2994 C C . CYS A 1 400 ? -12.923 -9.232 24.867 1.00 90.50 400 CYS A C 1
ATOM 2996 O O . CYS A 1 400 ? -13.482 -8.331 24.247 1.00 90.50 400 CYS A O 1
ATOM 2998 N N . ASP A 1 401 ? -12.243 -9.045 25.990 1.00 92.31 401 ASP A N 1
ATOM 2999 C CA . ASP A 1 401 ? -11.980 -7.717 26.517 1.00 92.31 401 ASP A CA 1
ATOM 3000 C C . ASP A 1 401 ? -10.706 -7.167 25.871 1.00 92.31 401 ASP A C 1
ATOM 3002 O O . ASP A 1 401 ? -9.608 -7.628 26.191 1.00 92.31 401 ASP A O 1
ATOM 3006 N N . LEU A 1 402 ? -10.858 -6.241 24.922 1.00 94.81 402 LEU A N 1
ATOM 3007 C CA . LEU A 1 402 ? -9.742 -5.662 24.170 1.00 94.81 402 LEU A CA 1
ATOM 3008 C C . LEU A 1 402 ? -9.302 -4.288 24.710 1.00 94.81 402 LEU A C 1
ATOM 3010 O O . LEU A 1 402 ? -8.467 -3.651 24.082 1.00 94.81 402 LEU A O 1
ATOM 3014 N N . GLU A 1 403 ? -9.821 -3.835 25.861 1.00 91.00 403 GLU A N 1
ATOM 3015 C CA . GLU A 1 403 ? -9.564 -2.484 26.406 1.00 91.00 403 GLU A CA 1
ATOM 3016 C C . GLU A 1 403 ? -8.072 -2.160 26.578 1.00 91.00 403 GLU A C 1
ATOM 3018 O O . GLU A 1 403 ? -7.633 -1.039 26.355 1.00 91.00 403 GLU A O 1
ATOM 3023 N N . ASP A 1 404 ? -7.283 -3.159 26.980 1.00 89.50 404 ASP A N 1
ATOM 3024 C CA . ASP A 1 404 ? -5.847 -3.014 27.244 1.00 89.50 404 ASP A CA 1
ATOM 3025 C C . ASP A 1 404 ? -4.975 -3.491 26.062 1.00 89.50 404 ASP A C 1
ATOM 3027 O O . ASP A 1 404 ? -3.764 -3.697 26.212 1.00 89.50 404 ASP A O 1
ATOM 3031 N N . VAL A 1 405 ? -5.574 -3.706 24.887 1.00 94.12 405 VAL A N 1
ATOM 3032 C CA . VAL A 1 405 ? -4.875 -4.132 23.670 1.00 94.12 405 VAL A CA 1
ATOM 3033 C C . VAL A 1 405 ? -4.693 -2.944 22.745 1.00 94.12 405 VAL A C 1
ATOM 3035 O O . VAL A 1 405 ? -5.576 -2.624 21.968 1.00 94.12 405 VAL A O 1
ATOM 3038 N N . ASP A 1 406 ? -3.514 -2.329 22.794 1.00 93.50 406 ASP A N 1
ATOM 3039 C CA . ASP A 1 406 ? -3.155 -1.243 21.871 1.00 93.50 406 ASP A CA 1
ATOM 3040 C C . ASP A 1 406 ? -2.944 -1.766 20.439 1.00 93.50 406 ASP A C 1
ATOM 3042 O O . ASP A 1 406 ? -3.453 -1.196 19.485 1.00 93.50 406 ASP A O 1
ATOM 3046 N N . VAL A 1 407 ? -2.242 -2.896 20.282 1.00 96.38 407 VAL A N 1
ATOM 3047 C CA . VAL A 1 407 ? -1.897 -3.481 18.975 1.00 96.38 407 VAL A CA 1
ATOM 3048 C C . VAL A 1 407 ? -2.661 -4.782 18.755 1.00 96.38 407 VAL A C 1
ATOM 3050 O O . VAL A 1 407 ? -2.469 -5.746 19.500 1.00 96.38 407 VAL A O 1
ATOM 3053 N N . LEU A 1 408 ? -3.478 -4.827 17.701 1.00 96.62 408 LEU A N 1
ATOM 3054 C CA . LEU A 1 408 ? -4.182 -6.034 17.258 1.00 96.62 408 LEU A CA 1
ATOM 3055 C C . LEU A 1 408 ? -3.251 -6.986 16.512 1.00 96.62 408 LEU A C 1
ATOM 3057 O O . LEU A 1 408 ? -3.331 -8.202 16.690 1.00 96.62 408 LEU A O 1
ATOM 3061 N N . GLY A 1 409 ? -2.346 -6.433 15.705 1.00 97.25 409 GLY A N 1
ATOM 3062 C CA . GLY A 1 409 ? -1.316 -7.209 15.040 1.00 97.25 409 GLY A CA 1
ATOM 3063 C C . GLY A 1 409 ? -0.374 -6.392 14.179 1.00 97.25 409 GLY A C 1
ATOM 3064 O O . GLY A 1 409 ? -0.415 -5.163 14.155 1.00 97.25 409 GLY A O 1
ATOM 3065 N N . THR A 1 410 ? 0.520 -7.107 13.509 1.00 97.88 410 THR A N 1
ATOM 3066 C CA . THR A 1 410 ? 1.556 -6.524 12.654 1.00 97.88 410 THR A CA 1
ATOM 3067 C C . THR A 1 410 ? 1.631 -7.250 11.324 1.00 97.88 410 THR A C 1
ATOM 3069 O O . THR A 1 410 ? 1.346 -8.444 11.265 1.00 97.88 410 THR A O 1
ATOM 3072 N N . SER A 1 411 ? 2.112 -6.584 10.285 1.00 98.06 411 SER A N 1
ATOM 3073 C CA . SER A 1 411 ? 2.317 -7.194 8.969 1.00 98.06 411 SER A CA 1
ATOM 3074 C C . SER A 1 411 ? 3.738 -6.938 8.527 1.00 98.06 411 SER A C 1
ATOM 3076 O O . SER A 1 411 ? 4.181 -5.800 8.480 1.00 98.06 411 SER A O 1
ATOM 3078 N N . ASP A 1 412 ? 4.469 -8.014 8.268 1.00 98.06 412 ASP A N 1
ATOM 3079 C CA . ASP A 1 412 ? 5.829 -7.966 7.743 1.00 98.06 412 ASP A CA 1
ATOM 3080 C C . ASP A 1 412 ? 5.730 -8.130 6.226 1.00 98.06 412 ASP A C 1
ATOM 3082 O O . ASP A 1 412 ? 5.373 -9.207 5.749 1.00 98.06 412 ASP A O 1
ATOM 3086 N N . ILE A 1 413 ? 5.929 -7.040 5.490 1.00 98.75 413 ILE A N 1
ATOM 3087 C CA . ILE A 1 413 ? 5.702 -6.966 4.049 1.00 98.75 413 ILE A CA 1
ATOM 3088 C C . ILE A 1 413 ? 7.040 -6.934 3.325 1.00 98.75 413 ILE A C 1
ATOM 3090 O O . ILE A 1 413 ? 7.935 -6.171 3.677 1.00 98.75 413 ILE A O 1
ATOM 3094 N N . THR A 1 414 ? 7.165 -7.746 2.282 1.00 98.69 414 THR A N 1
ATOM 3095 C CA . THR A 1 414 ? 8.340 -7.759 1.404 1.00 98.69 414 THR A CA 1
ATOM 3096 C C . THR A 1 414 ? 7.913 -7.667 -0.052 1.00 98.69 414 THR A C 1
ATOM 3098 O O . THR A 1 414 ? 6.845 -8.158 -0.422 1.00 98.69 414 THR A O 1
ATOM 3101 N N . ALA A 1 415 ? 8.765 -7.066 -0.875 1.00 98.75 415 ALA A N 1
ATOM 3102 C CA . ALA A 1 415 ? 8.650 -7.047 -2.323 1.00 98.75 415 ALA A CA 1
ATOM 3103 C C . ALA A 1 415 ? 9.781 -7.881 -2.929 1.00 98.75 415 ALA A C 1
ATOM 3105 O O . ALA A 1 415 ? 10.949 -7.721 -2.569 1.00 98.75 415 ALA A O 1
ATOM 3106 N N . THR A 1 416 ? 9.447 -8.788 -3.843 1.00 98.50 416 THR A N 1
ATOM 3107 C CA . THR A 1 416 ? 10.431 -9.597 -4.569 1.00 98.50 416 THR A CA 1
ATOM 3108 C C . THR A 1 416 ? 10.448 -9.206 -6.039 1.00 98.50 416 THR A C 1
ATOM 3110 O O . THR A 1 416 ? 9.508 -9.522 -6.763 1.00 98.50 416 THR A O 1
ATOM 3113 N N . ALA A 1 417 ? 11.525 -8.560 -6.482 1.00 97.19 417 ALA A N 1
ATOM 3114 C CA . ALA A 1 417 ? 11.744 -8.201 -7.877 1.00 97.19 417 ALA A CA 1
ATOM 3115 C C . ALA A 1 417 ? 12.332 -9.386 -8.661 1.00 97.19 417 ALA A C 1
ATOM 3117 O O . ALA A 1 417 ? 13.249 -10.080 -8.196 1.00 97.19 417 ALA A O 1
ATOM 3118 N N . ARG A 1 418 ? 11.785 -9.631 -9.854 1.00 94.00 418 ARG A N 1
ATOM 3119 C CA . ARG A 1 418 ? 12.156 -10.727 -10.755 1.00 94.00 418 ARG A CA 1
ATOM 3120 C C . ARG A 1 418 ? 12.088 -10.275 -12.210 1.00 94.00 418 ARG A C 1
ATOM 3122 O O . ARG A 1 418 ? 11.304 -9.396 -12.565 1.00 94.00 418 ARG A O 1
ATOM 3129 N N . TYR A 1 419 ? 12.839 -10.965 -13.063 1.00 91.62 419 TYR A N 1
ATOM 3130 C CA . TYR A 1 419 ? 12.620 -10.868 -14.501 1.00 91.62 419 TYR A CA 1
ATOM 3131 C C . TYR A 1 419 ? 11.228 -11.394 -14.869 1.00 91.62 419 TYR A C 1
ATOM 3133 O O . TYR A 1 419 ? 10.760 -12.371 -14.271 1.00 91.62 419 TYR A O 1
ATOM 3141 N N . PRO A 1 420 ? 10.549 -10.745 -15.824 1.00 88.44 420 PRO A N 1
ATOM 3142 C CA . PRO A 1 420 ? 9.102 -10.859 -15.936 1.00 88.44 420 PRO A CA 1
ATOM 3143 C C . PRO A 1 420 ? 8.603 -12.059 -16.744 1.00 88.44 420 PRO A C 1
ATOM 3145 O O . PRO A 1 420 ? 7.465 -12.462 -16.513 1.00 88.44 420 PRO A O 1
ATOM 3148 N N . TYR A 1 421 ? 9.411 -12.627 -17.652 1.00 83.62 421 TYR A N 1
ATOM 3149 C CA . TYR A 1 421 ? 8.919 -13.631 -18.608 1.00 83.62 421 TYR A CA 1
ATOM 3150 C C . TYR A 1 421 ? 9.677 -14.957 -18.627 1.00 83.62 421 TYR A C 1
ATOM 3152 O O . TYR A 1 421 ? 9.050 -15.989 -18.851 1.00 83.62 421 TYR A O 1
ATOM 3160 N N . GLN A 1 422 ? 10.985 -14.981 -18.354 1.00 82.75 422 GLN A N 1
ATOM 3161 C CA . GLN A 1 422 ? 11.760 -16.224 -18.335 1.00 82.75 422 GLN A CA 1
ATOM 3162 C C . GLN A 1 422 ? 12.695 -16.322 -17.125 1.00 82.75 422 GLN A C 1
ATOM 3164 O O . GLN A 1 422 ? 13.186 -15.300 -16.638 1.00 82.75 422 GLN A O 1
ATOM 3169 N N . PRO A 1 423 ? 12.966 -17.541 -16.622 1.00 80.81 423 PRO A N 1
ATOM 3170 C CA . PRO A 1 423 ? 14.009 -17.756 -15.631 1.00 80.81 423 PRO A CA 1
ATOM 3171 C C . PRO A 1 423 ? 15.374 -17.357 -16.191 1.00 80.81 423 PRO A C 1
ATOM 3173 O O . PRO A 1 423 ? 15.756 -17.786 -17.276 1.00 80.81 423 PRO A O 1
ATOM 3176 N N . VAL A 1 424 ? 16.129 -16.590 -15.413 1.00 84.56 424 VAL A N 1
ATOM 3177 C CA . VAL A 1 424 ? 17.514 -16.222 -15.720 1.00 84.56 424 VAL A CA 1
ATOM 3178 C C . VAL A 1 424 ? 18.434 -16.633 -14.572 1.00 84.56 424 VAL A C 1
ATOM 3180 O O . VAL A 1 424 ? 17.977 -17.045 -13.503 1.00 84.56 424 VAL A O 1
ATOM 3183 N N . SER A 1 425 ? 19.742 -16.542 -14.796 1.00 83.12 425 SER A N 1
ATOM 3184 C CA . SER A 1 425 ? 20.768 -16.791 -13.776 1.00 83.12 425 SER A CA 1
ATOM 3185 C C . SER A 1 425 ? 20.730 -15.766 -12.637 1.00 83.12 425 SER A C 1
ATOM 3187 O O . SER A 1 425 ? 21.124 -16.088 -11.514 1.00 83.12 425 SER A O 1
ATOM 3189 N N . ASP A 1 426 ? 20.243 -14.551 -12.906 1.00 85.56 426 ASP A N 1
ATOM 3190 C CA . ASP A 1 426 ? 20.080 -13.527 -11.884 1.00 85.56 426 ASP A CA 1
ATOM 3191 C C . ASP A 1 426 ? 18.977 -13.915 -10.893 1.00 85.56 426 ASP A C 1
ATOM 3193 O O . ASP A 1 426 ? 17.823 -14.182 -11.242 1.00 85.56 426 ASP A O 1
ATOM 3197 N N . THR A 1 427 ? 19.354 -13.978 -9.621 1.00 91.38 427 THR A N 1
ATOM 3198 C CA . THR A 1 427 ? 18.450 -14.407 -8.561 1.00 91.38 427 THR A CA 1
ATOM 3199 C C . THR A 1 427 ? 17.433 -13.327 -8.230 1.00 91.38 427 THR A C 1
ATOM 3201 O O . THR A 1 427 ? 17.756 -12.139 -8.217 1.00 91.38 427 THR A O 1
ATOM 3204 N N . ALA A 1 428 ? 16.221 -13.756 -7.870 1.00 94.31 428 ALA A N 1
ATOM 3205 C CA . ALA A 1 428 ? 15.184 -12.868 -7.361 1.00 94.31 428 ALA A CA 1
ATOM 3206 C C . ALA A 1 428 ? 15.707 -12.012 -6.197 1.00 94.31 428 ALA A C 1
ATOM 3208 O O . ALA A 1 428 ? 16.352 -12.530 -5.277 1.00 94.31 428 ALA A O 1
ATOM 3209 N N . LYS A 1 429 ? 15.417 -10.712 -6.234 1.00 96.88 429 LYS A N 1
ATOM 3210 C CA . LYS A 1 429 ? 15.874 -9.755 -5.226 1.00 96.88 429 LYS A CA 1
ATOM 3211 C C . LYS A 1 429 ? 14.734 -9.435 -4.280 1.00 96.88 429 LYS A C 1
ATOM 3213 O O . LYS A 1 429 ? 13.669 -9.021 -4.722 1.00 96.88 429 LYS A O 1
ATOM 3218 N N . VAL A 1 430 ? 14.954 -9.634 -2.987 1.00 98.25 430 VAL A N 1
ATOM 3219 C CA . VAL A 1 430 ? 13.937 -9.412 -1.954 1.00 98.25 430 VAL A CA 1
ATOM 3220 C C . VAL A 1 430 ? 14.280 -8.140 -1.197 1.00 98.25 430 VAL A C 1
ATOM 3222 O O . VAL A 1 430 ? 15.417 -7.986 -0.746 1.00 98.25 430 VAL A O 1
ATOM 3225 N N . SER A 1 431 ? 13.310 -7.243 -1.064 1.00 98.62 431 SER A N 1
ATOM 3226 C CA . SER A 1 431 ? 13.439 -6.022 -0.276 1.00 98.62 431 SER A CA 1
ATOM 3227 C C . SER A 1 431 ? 13.701 -6.334 1.204 1.00 98.62 431 SER A C 1
ATOM 3229 O O . SER A 1 431 ? 13.403 -7.431 1.691 1.00 98.62 431 SER A O 1
ATOM 3231 N N . PRO A 1 432 ? 14.177 -5.353 1.985 1.00 98.06 432 PRO A N 1
ATOM 3232 C CA . PRO A 1 432 ? 13.948 -5.350 3.423 1.00 98.06 432 PRO A CA 1
ATOM 3233 C C . PRO A 1 432 ? 12.451 -5.444 3.761 1.00 98.06 432 PRO A C 1
ATOM 3235 O O . PRO A 1 432 ? 11.588 -5.160 2.930 1.00 98.06 432 PRO A O 1
ATOM 3238 N N . SER A 1 433 ? 12.151 -5.819 5.000 1.00 97.12 433 SER A N 1
ATOM 3239 C CA . SER A 1 433 ? 10.785 -5.849 5.520 1.00 97.12 433 SER A CA 1
ATOM 3240 C C . SER A 1 433 ? 10.241 -4.446 5.797 1.00 97.12 433 SER A C 1
ATOM 3242 O O . SER A 1 433 ? 10.822 -3.711 6.600 1.00 97.12 433 SER A O 1
ATOM 3244 N N . LEU A 1 434 ? 9.084 -4.122 5.221 1.00 98.25 434 LEU A N 1
ATOM 3245 C CA . LEU A 1 434 ? 8.224 -3.013 5.630 1.00 98.25 434 LEU A CA 1
ATOM 3246 C C . LEU A 1 434 ? 7.238 -3.521 6.687 1.00 98.25 434 LEU A C 1
ATOM 3248 O O . LEU A 1 434 ? 6.433 -4.410 6.417 1.00 98.25 434 LEU A O 1
ATOM 3252 N N . ILE A 1 435 ? 7.299 -2.974 7.902 1.00 97.88 435 ILE A N 1
ATOM 3253 C CA . ILE A 1 435 ? 6.434 -3.409 9.006 1.00 97.88 435 ILE A CA 1
ATOM 3254 C C . ILE A 1 435 ? 5.231 -2.479 9.123 1.00 97.88 435 ILE A C 1
ATOM 3256 O O . ILE A 1 435 ? 5.390 -1.275 9.304 1.00 97.88 435 ILE A O 1
ATOM 3260 N N . LYS A 1 436 ? 4.035 -3.064 9.108 1.00 98.00 436 LYS A N 1
ATOM 3261 C CA . LYS A 1 436 ? 2.772 -2.409 9.455 1.00 98.00 436 LYS A CA 1
ATOM 3262 C C . LYS A 1 436 ? 2.333 -2.797 10.853 1.00 98.00 436 LYS A C 1
ATOM 3264 O O . LYS A 1 436 ? 2.540 -3.937 11.267 1.00 98.00 436 LYS A O 1
ATOM 3269 N N . THR A 1 437 ? 1.707 -1.874 11.567 1.00 98.25 437 THR A N 1
ATOM 3270 C CA . THR A 1 437 ? 1.096 -2.106 12.879 1.00 98.25 437 THR A CA 1
ATOM 3271 C C . THR A 1 437 ? -0.357 -1.667 12.827 1.00 98.25 437 THR A C 1
ATOM 3273 O O . THR A 1 437 ? -0.623 -0.513 12.518 1.00 98.25 437 THR A O 1
ATOM 3276 N N . VAL A 1 438 ? -1.278 -2.572 13.161 1.00 98.31 438 VAL A N 1
ATOM 3277 C CA . VAL A 1 438 ? -2.713 -2.272 13.251 1.00 98.31 438 VAL A CA 1
ATOM 3278 C C . VAL A 1 438 ? -3.107 -2.174 14.719 1.00 98.31 438 VAL A C 1
ATOM 3280 O O . VAL A 1 438 ? -2.906 -3.118 15.496 1.00 98.31 438 VAL A O 1
ATOM 3283 N N . LYS A 1 439 ? -3.646 -1.023 15.102 1.00 97.44 439 LYS A N 1
ATOM 3284 C CA . LYS A 1 439 ? -4.086 -0.699 16.453 1.00 97.44 439 LYS A CA 1
ATOM 3285 C C . LYS A 1 439 ? -5.565 -0.973 16.663 1.00 97.44 439 LYS A C 1
ATOM 3287 O O . LYS A 1 439 ? -6.344 -1.071 15.722 1.00 97.44 439 LYS A O 1
ATOM 3292 N N . SER A 1 440 ? -5.935 -1.123 17.927 1.00 96.31 440 SER A N 1
ATOM 3293 C CA . SER A 1 440 ? -7.323 -1.256 18.353 1.00 96.31 440 SER A CA 1
ATOM 3294 C C . SER A 1 440 ? -7.863 0.086 18.824 1.00 96.31 440 SER A C 1
ATOM 3296 O O . SER A 1 440 ? -7.267 0.725 19.690 1.00 96.31 440 SER A O 1
ATOM 3298 N N . LEU A 1 441 ? -9.051 0.446 18.352 1.00 95.06 441 LEU A N 1
ATOM 3299 C CA . LEU A 1 441 ? -9.871 1.514 18.924 1.00 95.06 441 LEU A CA 1
ATOM 3300 C C . LEU A 1 441 ? -10.949 0.987 19.879 1.00 95.06 441 LEU A C 1
ATOM 3302 O O . LEU A 1 441 ? -11.805 1.755 20.319 1.00 95.06 441 LEU A O 1
ATOM 3306 N N . PHE A 1 442 ? -10.923 -0.308 20.209 1.00 95.50 442 PHE A N 1
ATOM 3307 C CA . PHE A 1 442 ? -11.916 -0.907 21.092 1.00 95.50 442 PHE A CA 1
ATOM 3308 C C . PHE A 1 442 ? -11.914 -0.221 22.455 1.00 95.50 442 PHE A C 1
ATOM 3310 O O . PHE A 1 442 ? -10.886 -0.158 23.131 1.00 95.50 442 PHE A O 1
ATOM 3317 N N . THR A 1 443 ? -13.089 0.212 22.896 1.00 94.25 443 THR A N 1
ATOM 3318 C CA . THR A 1 443 ? -13.266 0.697 24.260 1.00 94.25 443 THR A CA 1
ATOM 3319 C C . THR A 1 443 ? -14.686 0.448 24.739 1.00 94.25 443 THR A C 1
ATOM 3321 O O . THR A 1 443 ? -15.665 0.632 24.014 1.00 94.25 443 THR A O 1
ATOM 3324 N N . LYS A 1 444 ? -14.803 0.026 25.994 1.00 95.06 444 LYS A N 1
ATOM 3325 C CA . LYS A 1 444 ? -16.051 -0.001 26.743 1.00 95.06 444 LYS A CA 1
ATOM 3326 C C . LYS A 1 444 ? -15.799 0.593 28.116 1.00 95.06 444 LYS A C 1
ATOM 3328 O O . LYS A 1 444 ? -14.922 0.137 28.843 1.00 95.06 444 LYS A O 1
ATOM 3333 N N . TYR A 1 445 ? -16.577 1.581 28.536 1.00 94.94 445 TYR A N 1
ATOM 3334 C CA . TYR A 1 445 ? -16.365 2.214 29.841 1.00 94.94 445 TYR A CA 1
ATOM 3335 C C . TYR A 1 445 ? -17.639 2.832 30.414 1.00 94.94 445 TYR A C 1
ATOM 3337 O O . TYR A 1 445 ? -18.679 2.872 29.760 1.00 94.94 445 TYR A O 1
ATOM 3345 N N . LEU A 1 446 ? -17.545 3.295 31.665 1.00 96.38 446 LEU A N 1
ATOM 3346 C CA . LEU A 1 446 ? -18.593 4.045 32.353 1.00 96.38 446 LEU A CA 1
ATOM 3347 C C . LEU A 1 446 ? -18.105 5.446 32.711 1.00 96.38 446 LEU A C 1
ATOM 3349 O O . LEU A 1 446 ? -16.960 5.625 33.129 1.00 96.38 446 LEU A O 1
ATOM 3353 N N . VAL A 1 447 ? -18.991 6.429 32.593 1.00 94.88 447 VAL A N 1
ATOM 3354 C CA . VAL A 1 447 ? -18.724 7.833 32.919 1.00 94.88 447 VAL A CA 1
ATOM 3355 C C . VAL A 1 447 ? -19.935 8.461 33.620 1.00 94.88 447 VAL A C 1
ATOM 3357 O O . VAL A 1 447 ? -21.073 8.069 33.373 1.00 94.88 447 VAL A O 1
ATOM 3360 N N . ILE A 1 448 ? -19.696 9.407 34.535 1.00 94.31 448 ILE A N 1
ATOM 3361 C CA . ILE A 1 448 ? -20.728 10.004 35.401 1.00 94.31 448 ILE A CA 1
ATOM 3362 C C . ILE A 1 448 ? -20.973 11.459 35.010 1.00 94.31 448 ILE A C 1
ATOM 3364 O O . ILE A 1 448 ? -20.038 12.251 35.033 1.00 94.31 448 ILE A O 1
ATOM 3368 N N . TYR A 1 449 ? -22.228 11.833 34.778 1.00 93.31 449 TYR A N 1
ATOM 3369 C CA . TYR A 1 449 ? -22.669 13.211 34.574 1.00 93.31 449 TYR A CA 1
ATOM 3370 C C . TYR A 1 449 ? -23.554 13.693 35.735 1.00 93.31 449 TYR A C 1
ATOM 3372 O O . TYR A 1 449 ? -24.316 12.906 36.314 1.00 93.31 449 TYR A O 1
ATOM 3380 N N . PRO A 1 450 ? -23.498 14.991 36.089 1.00 92.00 450 PRO A N 1
ATOM 3381 C CA . PRO A 1 450 ? -24.495 15.583 36.972 1.00 92.00 450 PRO A CA 1
ATOM 3382 C C . PRO A 1 450 ? -25.867 15.594 36.284 1.00 92.00 450 PRO A C 1
ATOM 3384 O O . PRO A 1 450 ? -25.954 15.830 35.082 1.00 92.00 450 PRO A O 1
ATOM 3387 N N . LYS A 1 451 ? -26.951 15.398 37.047 1.00 88.50 451 LYS A N 1
ATOM 3388 C CA . LYS A 1 451 ? -28.316 15.535 36.509 1.00 88.50 451 LYS A CA 1
ATOM 3389 C C . LYS A 1 451 ? -28.648 16.982 36.125 1.00 88.50 451 LYS A C 1
ATOM 3391 O O . LYS A 1 451 ? -29.374 17.226 35.168 1.00 88.50 451 LYS A O 1
ATOM 3396 N N . GLY A 1 452 ? -28.134 17.941 36.889 1.00 85.31 452 GLY A N 1
ATOM 3397 C CA . GLY A 1 452 ? -28.392 19.361 36.693 1.00 85.31 452 GLY A CA 1
ATOM 3398 C C . GLY A 1 452 ? -27.947 20.192 37.897 1.00 85.31 452 GLY A C 1
ATOM 3399 O O . GLY A 1 452 ? -27.447 19.638 38.878 1.00 85.31 452 GLY A O 1
ATOM 3400 N N . PRO A 1 453 ? -28.108 21.523 37.839 1.00 82.50 453 PRO A N 1
ATOM 3401 C CA . PRO A 1 453 ? -27.763 22.408 38.947 1.00 82.50 453 PRO A CA 1
ATOM 3402 C C . PRO A 1 453 ? -28.746 22.284 40.125 1.00 82.50 453 PRO A C 1
ATOM 3404 O O . PRO A 1 453 ? -29.917 21.952 39.937 1.00 82.50 453 PRO A O 1
ATOM 3407 N N . GLY A 1 454 ? -28.282 22.633 41.329 1.00 81.31 454 GLY A N 1
ATOM 3408 C CA . GLY A 1 454 ? -29.096 22.741 42.548 1.00 81.31 454 GLY A CA 1
ATOM 3409 C C . GLY A 1 454 ? -29.153 21.474 43.410 1.00 81.31 454 GLY A C 1
ATOM 3410 O O . GLY A 1 454 ? -28.927 20.363 42.934 1.00 81.31 454 GLY A O 1
ATOM 3411 N N . ASP A 1 455 ? -29.492 21.655 44.689 1.00 79.56 455 ASP A N 1
ATOM 3412 C CA . ASP A 1 455 ? -29.440 20.602 45.717 1.00 79.56 455 ASP A CA 1
ATOM 3413 C C . ASP A 1 455 ? -30.427 19.454 45.462 1.00 79.56 455 ASP A C 1
ATOM 3415 O O . ASP A 1 455 ? -30.155 18.307 45.783 1.00 79.56 455 ASP A O 1
ATOM 3419 N N . ALA A 1 456 ? -31.566 19.715 44.817 1.00 81.25 456 ALA A N 1
ATOM 3420 C CA . ALA A 1 456 ? -32.497 18.642 44.462 1.00 81.25 456 ALA A CA 1
ATOM 3421 C C . ALA A 1 456 ? -31.903 17.682 43.411 1.00 81.25 456 ALA A C 1
ATOM 3423 O O . ALA A 1 456 ? -32.140 16.478 43.457 1.00 81.25 456 ALA A O 1
ATOM 3424 N N . ASN A 1 457 ? -31.098 18.209 42.482 1.00 85.38 457 ASN A N 1
ATOM 3425 C CA . ASN A 1 457 ? -30.435 17.420 41.445 1.00 85.38 457 ASN A CA 1
ATOM 3426 C C . ASN A 1 457 ? -29.127 16.786 41.941 1.00 85.38 457 ASN A C 1
ATOM 3428 O O . ASN A 1 457 ? -28.602 15.888 41.284 1.00 85.38 457 ASN A O 1
ATOM 3432 N N . SER A 1 458 ? -28.605 17.209 43.099 1.00 85.31 458 SER A N 1
ATOM 3433 C CA . SER A 1 458 ? -27.406 16.610 43.691 1.00 85.31 458 SER A CA 1
ATOM 3434 C C . SER A 1 458 ? -27.665 15.214 44.275 1.00 85.31 458 SER A C 1
ATOM 3436 O O . SER A 1 458 ? -26.703 14.462 44.428 1.00 85.31 458 SER A O 1
ATOM 3438 N N . ASN A 1 459 ? -28.929 14.818 44.452 1.00 90.44 459 ASN A N 1
ATOM 3439 C CA . ASN A 1 459 ? -29.337 13.457 44.824 1.00 90.44 459 ASN A CA 1
ATOM 3440 C C . ASN A 1 459 ? -29.448 12.497 43.625 1.00 90.44 459 ASN A C 1
ATOM 3442 O O . ASN A 1 459 ? -29.856 11.350 43.788 1.00 90.44 459 ASN A O 1
ATOM 3446 N N . ALA A 1 460 ? -29.109 12.951 42.412 1.00 92.69 460 ALA A N 1
ATOM 3447 C CA . ALA A 1 460 ? -29.170 12.149 41.196 1.00 92.69 460 ALA A CA 1
ATOM 3448 C C . ALA A 1 460 ? -27.890 12.270 40.359 1.00 92.69 460 ALA A C 1
ATOM 3450 O O . ALA A 1 460 ? -27.267 13.335 40.261 1.00 92.69 460 ALA A O 1
ATOM 3451 N N . ARG A 1 461 ? -27.487 11.173 39.723 1.00 94.00 461 ARG A N 1
ATOM 3452 C CA . ARG A 1 461 ? -26.335 11.113 38.813 1.00 94.00 461 ARG A CA 1
ATOM 3453 C C . ARG A 1 461 ? -26.698 10.294 37.588 1.00 94.00 461 ARG A C 1
ATOM 3455 O O . ARG A 1 461 ? -27.365 9.274 37.719 1.00 94.00 461 ARG A O 1
ATOM 3462 N N . ILE A 1 462 ? -26.243 10.724 36.415 1.00 95.81 462 ILE A N 1
ATOM 3463 C CA . ILE A 1 462 ? -26.417 9.947 35.188 1.00 95.81 462 ILE A CA 1
ATOM 3464 C C . ILE A 1 462 ? -25.139 9.162 34.933 1.00 95.81 462 ILE A C 1
ATOM 3466 O O . ILE A 1 462 ? -24.069 9.749 34.798 1.00 95.81 462 ILE A O 1
ATOM 3470 N N . VAL A 1 463 ? -25.243 7.841 34.872 1.00 96.75 463 VAL A N 1
ATOM 3471 C CA . VAL A 1 463 ? -24.135 6.964 34.494 1.00 96.75 463 VAL A CA 1
ATOM 3472 C C . VAL A 1 463 ? -24.341 6.543 33.053 1.00 96.75 463 VAL A C 1
ATOM 3474 O O . VAL A 1 463 ? -25.348 5.920 32.730 1.00 96.75 463 VAL A O 1
ATOM 3477 N N . VAL A 1 464 ? -23.384 6.885 32.197 1.00 97.12 464 VAL A N 1
ATOM 3478 C CA . VAL A 1 464 ? -23.382 6.529 30.779 1.00 97.12 464 VAL A CA 1
ATOM 3479 C C . VAL A 1 464 ? -22.384 5.399 30.567 1.00 97.12 464 VAL A C 1
ATOM 3481 O O . VAL A 1 464 ? -21.217 5.525 30.935 1.00 97.12 464 VAL A O 1
ATOM 3484 N N . ALA A 1 465 ? -22.852 4.303 29.983 1.00 97.62 465 ALA A N 1
ATOM 3485 C CA . ALA A 1 465 ? -22.035 3.261 29.388 1.00 97.62 465 ALA A CA 1
ATOM 3486 C C . ALA A 1 465 ? -21.766 3.609 27.925 1.00 97.62 465 ALA A C 1
ATOM 3488 O O . ALA A 1 465 ? -22.695 3.961 27.200 1.00 97.62 465 ALA A O 1
ATOM 3489 N N . HIS A 1 466 ? -20.512 3.481 27.510 1.00 96.38 466 HIS A N 1
ATOM 3490 C CA . HIS A 1 466 ? -20.083 3.647 26.127 1.00 96.38 466 HIS A CA 1
ATOM 3491 C C . HIS A 1 466 ? -19.509 2.329 25.605 1.00 96.38 466 HIS A C 1
ATOM 3493 O O . HIS A 1 466 ? -18.795 1.655 26.353 1.00 96.38 466 HIS A O 1
ATOM 3499 N N . ALA A 1 467 ? -19.805 1.978 24.352 1.00 95.12 467 ALA A N 1
ATOM 3500 C CA . ALA A 1 467 ? -19.272 0.803 23.673 1.00 95.12 467 ALA A CA 1
ATOM 3501 C C . ALA A 1 467 ? -18.862 1.097 22.224 1.00 95.12 467 ALA A C 1
ATOM 3503 O O . ALA A 1 467 ? -19.678 1.502 21.391 1.00 95.12 467 ALA A O 1
ATOM 3504 N N . GLN A 1 468 ? -17.600 0.803 21.927 1.00 94.44 468 GLN A N 1
ATOM 3505 C CA . GLN A 1 468 ? -16.948 1.029 20.644 1.00 94.44 468 GLN A CA 1
ATOM 3506 C C . GLN A 1 468 ? -16.129 -0.203 20.237 1.00 94.44 468 GLN A C 1
ATOM 3508 O O . GLN A 1 468 ? -15.455 -0.818 21.070 1.00 94.44 468 GLN A O 1
ATOM 3513 N N . ASP A 1 469 ? -16.200 -0.578 18.961 1.00 95.19 469 ASP A N 1
ATOM 3514 C CA . ASP A 1 469 ? -15.473 -1.713 18.393 1.00 95.19 469 ASP A CA 1
ATOM 3515 C C . ASP A 1 469 ? -14.028 -1.332 18.009 1.00 95.19 469 ASP A C 1
ATOM 3517 O O . ASP A 1 469 ? -13.585 -0.194 18.165 1.00 95.19 469 ASP A O 1
ATOM 3521 N N . VAL A 1 470 ? -13.260 -2.314 17.538 1.00 96.00 470 VAL A N 1
ATOM 3522 C CA . VAL A 1 470 ? -11.833 -2.190 17.197 1.00 96.00 470 VAL A CA 1
ATOM 3523 C C . VAL A 1 470 ? -11.527 -1.155 16.119 1.00 96.00 470 VAL A C 1
ATOM 3525 O O . VAL A 1 470 ? -10.400 -0.678 16.076 1.00 96.00 470 VAL A O 1
ATOM 3528 N N . ASP A 1 471 ? -12.508 -0.820 15.287 1.00 95.06 471 ASP A N 1
ATOM 3529 C CA . ASP A 1 471 ? -12.425 0.162 14.203 1.00 95.06 471 ASP A CA 1
ATOM 3530 C C . ASP A 1 471 ? -12.981 1.539 14.582 1.00 95.06 471 ASP A C 1
ATOM 3532 O O . ASP A 1 471 ? -13.132 2.432 13.752 1.00 95.06 471 ASP A O 1
ATOM 3536 N N . GLY A 1 472 ? -13.349 1.720 15.849 1.00 93.62 472 GLY A N 1
ATOM 3537 C CA . GLY A 1 472 ? -13.942 2.959 16.320 1.00 93.62 472 GLY A CA 1
ATOM 3538 C C . GLY A 1 472 ? -15.438 3.081 16.028 1.00 93.62 472 GLY A C 1
ATOM 3539 O O . GLY A 1 472 ? -16.050 4.067 16.445 1.00 93.62 472 GLY A O 1
ATOM 3540 N N . SER A 1 473 ? -16.056 2.108 15.352 1.00 94.44 473 SER A N 1
ATOM 3541 C CA . SER A 1 473 ? -17.502 2.098 15.146 1.00 94.44 473 SER A CA 1
ATOM 3542 C C . SER A 1 473 ? -18.244 1.843 16.460 1.00 94.44 473 SER A C 1
ATOM 3544 O O . SER A 1 473 ? -17.787 1.113 17.342 1.00 94.44 473 SER A O 1
ATOM 3546 N N . ALA A 1 474 ? -19.408 2.470 16.615 1.00 94.44 474 ALA A N 1
ATOM 3547 C CA . ALA A 1 474 ? -20.247 2.262 17.784 1.00 94.44 474 ALA A CA 1
ATOM 3548 C C . ALA A 1 474 ? -20.891 0.871 17.764 1.00 94.44 474 ALA A C 1
ATOM 3550 O O . ALA A 1 474 ? -21.445 0.444 16.746 1.00 94.44 474 ALA A O 1
ATOM 3551 N N . PHE A 1 475 ? -20.945 0.212 18.921 1.00 93.06 475 PHE A N 1
ATOM 3552 C CA . PHE A 1 475 ? -21.860 -0.910 19.099 1.00 93.06 475 PHE A CA 1
ATOM 3553 C C . PHE A 1 475 ? -23.280 -0.368 19.251 1.00 93.06 475 PHE A C 1
ATOM 3555 O O . PHE A 1 475 ? -23.689 0.018 20.341 1.00 93.06 475 PHE A O 1
ATOM 3562 N N . VAL A 1 476 ? -24.025 -0.302 18.146 1.00 93.62 476 VAL A N 1
ATOM 3563 C CA . VAL A 1 476 ? -25.420 0.170 18.116 1.00 93.62 476 VAL A CA 1
ATOM 3564 C C . VAL A 1 476 ? -26.380 -0.960 18.495 1.00 93.62 476 VAL A C 1
ATOM 3566 O O . VAL A 1 476 ? -26.205 -2.101 18.057 1.00 93.62 476 VAL A O 1
ATOM 3569 N N . ASN A 1 477 ? -27.427 -0.629 19.260 1.00 93.75 477 ASN A N 1
ATOM 3570 C CA . ASN A 1 477 ? -28.435 -1.569 19.765 1.00 93.75 477 ASN A CA 1
ATOM 3571 C C . ASN A 1 477 ? -27.851 -2.700 20.625 1.00 93.75 477 ASN A C 1
ATOM 3573 O O . ASN A 1 477 ? -28.420 -3.786 20.719 1.00 93.75 477 ASN A O 1
ATOM 3577 N N . GLU A 1 478 ? -26.721 -2.451 21.274 1.00 94.56 478 GLU A N 1
ATOM 3578 C CA . GLU A 1 478 ? -26.131 -3.372 22.228 1.00 94.56 478 GLU A CA 1
ATOM 3579 C C . GLU A 1 478 ? -26.880 -3.281 23.558 1.00 94.56 478 GLU A C 1
ATOM 3581 O O . GLU A 1 478 ? -27.093 -2.190 24.092 1.00 94.56 478 GLU A O 1
ATOM 3586 N N . ARG A 1 479 ? -27.290 -4.424 24.116 1.00 95.50 479 ARG A N 1
ATOM 3587 C CA . ARG A 1 479 ? -27.942 -4.451 25.428 1.00 95.50 479 ARG A CA 1
ATOM 3588 C C . ARG A 1 479 ? -26.913 -4.293 26.546 1.00 95.50 479 ARG A C 1
ATOM 3590 O O . ARG A 1 479 ? -26.107 -5.190 26.780 1.00 95.50 479 ARG A O 1
ATOM 3597 N N . VAL A 1 480 ? -27.036 -3.214 27.312 1.00 97.19 480 VAL A N 1
ATOM 3598 C CA . VAL A 1 480 ? -26.250 -2.956 28.522 1.00 97.19 480 VAL A CA 1
ATOM 3599 C C . VAL A 1 480 ? -27.155 -3.026 29.744 1.00 97.19 480 VAL A C 1
ATOM 3601 O O . VAL A 1 480 ? -28.148 -2.305 29.829 1.00 97.19 480 VAL A O 1
ATOM 3604 N N . CYS A 1 481 ? -26.822 -3.891 30.699 1.00 97.44 481 CYS A N 1
ATOM 3605 C CA . CYS A 1 481 ? -27.578 -4.074 31.935 1.00 97.44 481 CYS A CA 1
ATOM 3606 C C . CYS A 1 481 ? -26.823 -3.505 33.136 1.00 97.44 481 CYS A C 1
ATOM 3608 O O . CYS A 1 481 ? -25.710 -3.925 33.451 1.00 97.44 481 CYS A O 1
ATOM 3610 N N . PHE A 1 482 ? -27.447 -2.560 33.831 1.00 97.56 482 PHE A N 1
ATOM 3611 C CA . PHE A 1 482 ? -26.879 -1.871 34.978 1.00 97.56 482 PHE A CA 1
ATOM 3612 C C . PHE A 1 482 ? -27.341 -2.534 36.276 1.00 97.56 482 PHE A C 1
ATOM 3614 O O . PHE A 1 482 ? -28.538 -2.665 36.538 1.00 97.56 482 PHE A O 1
ATOM 3621 N N . ASN A 1 483 ? -26.365 -2.923 37.090 1.00 95.06 483 ASN A N 1
ATOM 3622 C CA . ASN A 1 483 ? -26.528 -3.428 38.444 1.00 95.06 483 ASN A CA 1
ATOM 3623 C C . ASN A 1 483 ? -26.020 -2.363 39.412 1.00 95.06 483 ASN A C 1
ATOM 3625 O O . ASN A 1 483 ? -24.851 -1.975 39.355 1.00 95.06 483 ASN A O 1
ATOM 3629 N N . VAL A 1 484 ? -26.886 -1.900 40.302 1.00 93.19 484 VAL A N 1
ATOM 3630 C CA . VAL A 1 484 ? -26.565 -0.843 41.264 1.00 93.19 484 VAL A CA 1
ATOM 3631 C C . VAL A 1 484 ? -26.546 -1.432 42.669 1.00 93.19 484 VAL A C 1
ATOM 3633 O O . VAL A 1 484 ? -27.325 -2.336 42.977 1.00 93.19 484 VAL A O 1
ATOM 3636 N N . ASP A 1 485 ? -25.629 -0.955 43.513 1.00 91.00 485 ASP A N 1
ATOM 3637 C CA . ASP A 1 485 ? -25.596 -1.333 44.926 1.00 91.00 485 ASP A CA 1
ATOM 3638 C C . ASP A 1 485 ? -26.976 -1.122 45.577 1.00 91.00 485 ASP A C 1
ATOM 3640 O O . ASP A 1 485 ? -27.636 -0.108 45.366 1.00 91.00 485 ASP A O 1
ATOM 3644 N N . SER A 1 486 ? -27.379 -2.079 46.413 1.00 89.56 486 SER A N 1
ATOM 3645 C CA . SER A 1 486 ? -28.597 -2.077 47.235 1.00 89.56 486 SER A CA 1
ATOM 3646 C C . SER A 1 486 ? -28.807 -0.832 48.101 1.00 89.56 486 SER A C 1
ATOM 3648 O O . SER A 1 486 ? -29.901 -0.630 48.617 1.00 89.56 486 SER A O 1
ATOM 3650 N N . LYS A 1 487 ? -27.753 -0.040 48.293 1.00 90.56 487 LYS A N 1
ATOM 3651 C CA . LYS A 1 487 ? -27.776 1.227 49.018 1.00 90.56 487 LYS A CA 1
ATOM 3652 C C . LYS A 1 487 ? -28.324 2.404 48.213 1.00 90.56 487 LYS A C 1
ATOM 3654 O O . LYS A 1 487 ? -28.622 3.434 48.796 1.00 90.56 487 LYS A O 1
ATOM 3659 N N . ALA A 1 488 ? -28.418 2.284 46.891 1.00 91.44 488 ALA A N 1
ATOM 3660 C CA . ALA A 1 488 ? -29.037 3.324 46.086 1.00 91.44 488 ALA A CA 1
ATOM 3661 C C . ALA A 1 488 ? -30.537 3.413 46.390 1.00 91.44 488 ALA A C 1
ATOM 3663 O O . ALA A 1 488 ? -31.221 2.392 46.472 1.00 91.44 488 ALA A O 1
ATOM 3664 N N . ASP A 1 489 ? -31.056 4.637 46.459 1.00 92.81 489 ASP A N 1
ATOM 3665 C CA . ASP A 1 489 ? -32.488 4.895 46.633 1.00 92.81 489 ASP A CA 1
ATOM 3666 C C . ASP A 1 489 ? -33.298 4.472 45.396 1.00 92.81 489 ASP A C 1
ATOM 3668 O O . ASP A 1 489 ? -34.487 4.159 45.486 1.00 92.81 489 ASP A O 1
ATOM 3672 N N . GLY A 1 490 ? -32.662 4.448 44.221 1.00 92.50 490 GLY A N 1
ATOM 3673 C CA . GLY A 1 490 ? -33.285 3.982 42.988 1.00 92.50 490 GLY A CA 1
ATOM 3674 C C . GLY A 1 490 ? -32.372 4.044 41.770 1.00 92.50 490 GLY A C 1
ATOM 3675 O O . GLY A 1 490 ? -31.353 4.736 41.757 1.00 92.50 490 GLY A O 1
ATOM 3676 N N . VAL A 1 491 ? -32.766 3.322 40.722 1.00 95.06 491 VAL A N 1
ATOM 3677 C CA . VAL A 1 491 ? -32.131 3.374 39.403 1.00 95.06 491 VAL A CA 1
ATOM 3678 C C . VAL A 1 491 ? -33.189 3.301 38.304 1.00 95.06 491 VAL A C 1
ATOM 3680 O O . VAL A 1 491 ? -34.117 2.495 38.378 1.00 95.06 491 VAL A O 1
ATOM 3683 N N . PHE A 1 492 ? -33.051 4.141 37.279 1.00 95.38 492 PHE A N 1
ATOM 3684 C CA . PHE A 1 492 ? -33.980 4.233 36.150 1.00 95.38 492 PHE A CA 1
ATOM 3685 C C . PHE A 1 492 ? -33.221 4.335 34.830 1.00 95.38 492 PHE A C 1
ATOM 3687 O O . PHE A 1 492 ? -32.111 4.858 34.791 1.00 95.38 492 PHE A O 1
ATOM 3694 N N . GLY A 1 493 ? -33.818 3.864 33.734 1.00 96.00 493 GLY A N 1
ATOM 3695 C CA . GLY A 1 493 ? -33.279 4.122 32.397 1.00 96.00 493 GLY A CA 1
ATOM 3696 C C . GLY A 1 493 ? -33.273 5.621 32.099 1.00 96.00 493 GLY A C 1
ATOM 3697 O O . GLY A 1 493 ? -34.224 6.315 32.463 1.00 96.00 493 GLY A O 1
ATOM 3698 N N . TYR A 1 494 ? -32.219 6.117 31.452 1.00 96.88 494 TYR A N 1
ATOM 3699 C CA . TYR A 1 494 ? -32.090 7.527 31.100 1.00 96.88 494 TYR A CA 1
ATOM 3700 C C . TYR A 1 494 ? -31.885 7.718 29.596 1.00 96.88 494 TYR A C 1
ATOM 3702 O O . TYR A 1 494 ? -30.992 7.128 28.991 1.00 96.88 494 TYR A O 1
ATOM 3710 N N . SER A 1 495 ? -32.665 8.638 29.035 1.00 95.75 495 SER A N 1
ATOM 3711 C CA . SER A 1 495 ? -32.475 9.207 27.703 1.00 95.75 495 SER A CA 1
ATOM 3712 C C . SER A 1 495 ? -32.667 10.717 27.797 1.00 95.75 495 SER A C 1
ATOM 3714 O O . SER A 1 495 ? -33.668 11.176 28.356 1.00 95.75 495 SER A O 1
ATOM 3716 N N . GLY A 1 496 ? -31.739 11.498 27.259 1.00 94.19 496 GLY A N 1
ATOM 3717 C CA . GLY A 1 496 ? -31.821 12.948 27.326 1.00 94.19 496 GLY A CA 1
ATOM 3718 C C . GLY A 1 496 ? -30.506 13.659 27.052 1.00 94.19 496 GLY A C 1
ATOM 3719 O O . GLY A 1 496 ? -29.465 13.051 26.793 1.00 94.19 496 GLY A O 1
ATOM 3720 N N . GLN A 1 497 ? -30.581 14.984 27.109 1.00 92.38 497 GLN A N 1
ATOM 3721 C CA . GLN A 1 497 ? -29.446 15.869 26.903 1.00 92.38 497 GLN A CA 1
ATOM 3722 C C . GLN A 1 497 ? -28.660 16.050 28.208 1.00 92.38 497 GLN A C 1
ATOM 3724 O O . GLN A 1 497 ? -29.210 16.505 29.209 1.00 92.38 497 GLN A O 1
ATOM 3729 N N . LEU A 1 498 ? -27.366 15.723 28.180 1.00 89.69 498 LEU A N 1
ATOM 3730 C CA . LEU A 1 498 ? -26.457 15.825 29.331 1.00 89.69 498 LEU A CA 1
ATOM 3731 C C . LEU A 1 498 ? -25.593 17.083 29.281 1.00 89.69 498 LEU A C 1
ATOM 3733 O O . LEU A 1 498 ? -25.275 17.670 30.313 1.00 89.69 498 LEU A O 1
ATOM 3737 N N . THR A 1 499 ? -25.226 17.519 28.077 1.00 85.94 499 THR A N 1
ATOM 3738 C CA . THR A 1 499 ? -24.537 18.791 27.834 1.00 85.94 499 THR A CA 1
ATOM 3739 C C . THR A 1 499 ? -25.108 19.448 26.571 1.00 85.94 499 THR A C 1
ATOM 3741 O O . THR A 1 499 ? -25.800 18.787 25.791 1.00 85.94 499 THR A O 1
ATOM 3744 N N . PRO A 1 500 ? -24.805 20.731 26.292 1.00 85.69 500 PRO A N 1
ATOM 3745 C CA . PRO A 1 500 ? -25.232 21.377 25.049 1.00 85.69 500 PRO A CA 1
ATOM 3746 C C . PRO A 1 500 ? -24.835 20.614 23.775 1.00 85.69 500 PRO A C 1
ATOM 3748 O O . PRO A 1 500 ? -25.501 20.753 22.755 1.00 85.69 500 PRO A O 1
ATOM 3751 N N . THR A 1 501 ? -23.779 19.798 23.837 1.00 85.88 501 THR A N 1
ATOM 3752 C CA . THR A 1 501 ? -23.222 19.056 22.698 1.00 85.88 501 THR A CA 1
ATOM 3753 C C . THR A 1 501 ? -23.342 17.539 22.830 1.00 85.88 501 THR A C 1
ATOM 3755 O O . THR A 1 501 ? -22.887 16.823 21.942 1.00 85.88 501 THR A O 1
ATOM 3758 N N . PHE A 1 502 ? -23.938 17.030 23.912 1.00 90.06 502 PHE A N 1
ATOM 3759 C CA . PHE A 1 502 ? -24.012 15.597 24.182 1.00 90.06 502 PHE A CA 1
ATOM 3760 C C . PHE A 1 502 ? -25.393 15.188 24.685 1.00 90.06 502 PHE A C 1
ATOM 3762 O O . PHE A 1 502 ? -25.881 15.692 25.699 1.00 90.06 502 PHE A O 1
ATOM 3769 N N . SER A 1 503 ? -26.001 14.243 23.975 1.00 92.62 503 SER A N 1
ATOM 3770 C CA . SER A 1 503 ? -27.251 13.592 24.359 1.00 92.62 503 SER A CA 1
ATOM 3771 C C . SER A 1 503 ? -27.076 12.086 24.269 1.00 92.62 503 SER A C 1
ATOM 3773 O O . SER A 1 503 ? -26.370 11.603 23.385 1.00 92.62 503 SER A O 1
ATOM 3775 N N . VAL A 1 504 ? -27.738 11.369 25.169 1.00 94.94 504 VAL A N 1
ATOM 3776 C CA . VAL A 1 504 ? -27.839 9.911 25.127 1.00 94.94 504 VAL A CA 1
ATOM 3777 C C . VAL A 1 504 ? -29.257 9.564 24.722 1.00 94.94 504 VAL A C 1
ATOM 3779 O O . VAL A 1 504 ? -30.208 9.962 25.394 1.00 94.94 504 VAL A O 1
ATOM 3782 N N . ASN A 1 505 ? -29.391 8.819 23.632 1.00 95.38 505 ASN A N 1
ATOM 3783 C CA . ASN A 1 505 ? -30.682 8.449 23.053 1.00 95.38 505 ASN A CA 1
ATOM 3784 C C . ASN A 1 505 ? -30.921 6.935 23.118 1.00 95.38 505 ASN A C 1
ATOM 3786 O O . ASN A 1 505 ? -31.603 6.373 22.262 1.00 95.38 505 ASN A O 1
ATOM 3790 N N . GLY A 1 506 ? -30.324 6.272 24.115 1.00 92.25 506 GLY A N 1
ATOM 3791 C CA . GLY A 1 506 ? -30.551 4.855 24.377 1.00 92.25 506 GLY A CA 1
ATOM 3792 C C . GLY A 1 506 ? -32.026 4.569 24.665 1.00 92.25 506 GLY A C 1
ATOM 3793 O O . GLY A 1 506 ? -32.776 5.451 25.090 1.00 92.25 506 GLY A O 1
ATOM 3794 N N . THR A 1 507 ? -32.449 3.332 24.418 1.00 96.56 507 THR A N 1
ATOM 3795 C CA . THR A 1 507 ? -33.847 2.912 24.612 1.00 96.56 507 THR A CA 1
ATOM 3796 C C . THR A 1 507 ? -33.959 1.797 25.651 1.00 96.56 507 THR A C 1
ATOM 3798 O O . THR A 1 507 ? -33.004 1.044 25.843 1.00 96.56 507 THR A O 1
ATOM 3801 N N . PRO A 1 508 ? -35.107 1.639 26.333 1.00 97.12 508 PRO A N 1
ATOM 3802 C CA . PRO A 1 508 ? -35.289 0.553 27.290 1.00 97.12 508 PRO A CA 1
ATOM 3803 C C . PRO A 1 508 ? -35.102 -0.836 26.668 1.00 97.12 508 PRO A C 1
ATOM 3805 O O . PRO A 1 508 ? -35.694 -1.143 25.635 1.00 97.12 508 PRO A O 1
ATOM 3808 N N . ALA A 1 509 ? -34.329 -1.693 27.339 1.00 95.56 509 ALA A N 1
ATOM 3809 C CA . ALA A 1 509 ? -34.130 -3.089 26.954 1.00 95.56 509 ALA A CA 1
ATOM 3810 C C . ALA A 1 509 ? -34.757 -4.048 27.982 1.00 95.56 509 ALA A C 1
ATOM 3812 O O . ALA A 1 509 ? -34.874 -3.694 29.161 1.00 95.56 509 ALA A O 1
ATOM 3813 N N . PRO A 1 510 ? -35.131 -5.282 27.584 1.00 93.44 510 PRO A N 1
ATOM 3814 C CA . PRO A 1 510 ? -35.652 -6.274 28.518 1.00 93.44 510 PRO A CA 1
ATOM 3815 C C . PRO A 1 510 ? -34.649 -6.570 29.647 1.00 93.44 510 PRO A C 1
ATOM 3817 O O . PRO A 1 510 ? -33.479 -6.845 29.346 1.00 93.44 510 PRO A O 1
ATOM 3820 N N . PRO A 1 511 ? -35.085 -6.549 30.922 1.00 91.00 511 PRO A N 1
ATOM 3821 C CA . PRO A 1 511 ? -34.208 -6.789 32.059 1.00 91.00 511 PRO A CA 1
ATOM 3822 C C . PRO A 1 511 ? -33.687 -8.231 32.065 1.00 91.00 511 PRO A C 1
ATOM 3824 O O . PRO A 1 511 ? -34.396 -9.165 31.681 1.00 91.00 511 PRO A O 1
ATOM 3827 N N . LYS A 1 512 ? -32.445 -8.420 32.517 1.00 86.88 512 LYS A N 1
ATOM 3828 C CA . LYS A 1 512 ? -31.809 -9.742 32.647 1.00 86.88 512 LYS A CA 1
ATOM 3829 C C . LYS A 1 512 ? -32.175 -10.432 33.967 1.00 86.88 512 LYS A C 1
ATOM 3831 O O . LYS A 1 512 ? -32.336 -11.651 34.003 1.00 86.88 512 LYS A O 1
ATOM 3836 N N . GLY A 1 513 ? -32.373 -9.651 35.023 1.00 84.50 513 GLY A N 1
ATOM 3837 C CA . GLY A 1 513 ? -32.804 -10.087 36.345 1.00 84.50 513 GLY A CA 1
ATOM 3838 C C . GLY A 1 513 ? -33.836 -9.143 36.962 1.00 84.50 513 GLY A C 1
ATOM 3839 O O . GLY A 1 513 ? -34.219 -8.131 36.384 1.00 84.50 513 GLY A O 1
ATOM 3840 N N . ARG A 1 514 ? -34.304 -9.476 38.171 1.00 75.50 514 ARG A N 1
ATOM 3841 C CA . ARG A 1 514 ? -35.375 -8.727 38.855 1.00 75.50 514 ARG A CA 1
ATOM 3842 C C . ARG A 1 514 ? -34.981 -7.291 39.240 1.00 75.50 514 ARG A C 1
ATOM 3844 O O . ARG A 1 514 ? -35.872 -6.468 39.408 1.00 75.50 514 ARG A O 1
ATOM 3851 N N . ASN A 1 515 ? -33.683 -7.016 39.375 1.00 81.00 515 ASN A N 1
ATOM 3852 C CA . ASN A 1 515 ? -33.149 -5.741 39.865 1.00 81.00 515 ASN A CA 1
ATOM 3853 C C . ASN A 1 515 ? -32.272 -5.020 38.826 1.00 81.00 515 ASN A C 1
ATOM 3855 O O . ASN A 1 515 ? -31.607 -4.045 39.170 1.00 81.00 515 ASN A O 1
ATOM 3859 N N . ASP A 1 516 ? -32.259 -5.493 37.579 1.00 88.75 516 ASP A N 1
ATOM 3860 C CA . ASP A 1 516 ? -31.388 -4.947 36.542 1.00 88.75 516 ASP A CA 1
ATOM 3861 C C . ASP A 1 516 ? -32.157 -3.896 35.745 1.00 88.75 516 ASP A C 1
ATOM 3863 O O . ASP A 1 516 ? -33.279 -4.145 35.295 1.00 88.75 516 ASP A O 1
ATOM 3867 N N . VAL A 1 517 ? -31.538 -2.743 35.507 1.00 95.88 517 VAL A N 1
ATOM 3868 C CA . VAL A 1 517 ? -32.047 -1.774 34.532 1.00 95.88 517 VAL A CA 1
ATOM 3869 C C . VAL A 1 517 ? -31.243 -1.950 33.261 1.00 95.88 517 VAL A C 1
ATOM 3871 O O . VAL A 1 517 ? -30.050 -1.674 33.255 1.00 95.88 517 VAL A O 1
ATOM 3874 N N . CYS A 1 518 ? -31.873 -2.422 32.188 1.00 97.56 518 CYS A N 1
ATOM 3875 C CA . CYS A 1 518 ? -31.194 -2.609 30.910 1.00 97.56 518 CYS A CA 1
ATOM 3876 C C . CYS A 1 518 ? -31.613 -1.539 29.897 1.00 97.56 518 CYS A C 1
ATOM 3878 O O . CYS A 1 518 ? -32.770 -1.112 29.858 1.00 97.56 518 CYS A O 1
ATOM 3880 N N . GLN A 1 519 ? -30.663 -1.115 29.071 1.00 98.00 519 GLN A N 1
ATOM 3881 C CA . GLN A 1 519 ? -30.849 -0.164 27.979 1.00 98.00 519 GLN A CA 1
ATOM 3882 C C . GLN A 1 519 ? -30.120 -0.672 26.732 1.00 98.00 519 GLN A C 1
ATOM 3884 O O . GLN A 1 519 ? -29.078 -1.316 26.844 1.00 98.00 519 GLN A O 1
ATOM 3889 N N . TYR A 1 520 ? -30.657 -0.378 25.555 1.00 97.50 520 TYR A N 1
ATOM 3890 C CA . TYR A 1 520 ? -29.950 -0.506 24.289 1.00 97.50 520 TYR A CA 1
ATOM 3891 C C . TYR A 1 520 ? -29.121 0.750 24.034 1.00 97.50 520 TYR A C 1
ATOM 3893 O O . TYR A 1 520 ? -29.605 1.866 24.253 1.00 97.50 520 TYR A O 1
ATOM 3901 N N . THR A 1 521 ? -27.890 0.570 23.565 1.00 97.00 521 THR A N 1
ATOM 3902 C CA . THR A 1 521 ? -27.036 1.671 23.117 1.00 97.00 521 THR A CA 1
ATOM 3903 C C . THR A 1 521 ? -27.611 2.372 21.886 1.00 97.00 521 THR A C 1
ATOM 3905 O O . THR A 1 521 ? -28.211 1.746 21.009 1.00 97.00 521 THR A O 1
ATOM 3908 N N . ASP A 1 522 ? -27.416 3.687 21.816 1.00 96.06 522 ASP A N 1
ATOM 3909 C CA . ASP A 1 522 ? -27.806 4.512 20.673 1.00 96.06 522 ASP A CA 1
ATOM 3910 C C . ASP A 1 522 ? -26.831 4.404 19.484 1.00 96.06 522 ASP A C 1
ATOM 3912 O O . ASP A 1 522 ? -25.897 3.599 19.477 1.00 96.06 522 ASP A O 1
ATOM 3916 N N . SER A 1 523 ? -27.033 5.240 18.459 1.00 94.81 523 SER A N 1
ATOM 3917 C CA . SER A 1 523 ? -26.177 5.296 17.264 1.00 94.81 523 SER A CA 1
ATOM 3918 C C . SER A 1 523 ? -24.715 5.660 17.554 1.00 94.81 523 SER A C 1
ATOM 3920 O O . SER A 1 523 ? -23.868 5.493 16.684 1.00 94.81 523 SER A O 1
ATOM 3922 N N . ASN A 1 524 ? -24.421 6.178 18.748 1.00 94.31 524 ASN A N 1
ATOM 3923 C CA . ASN A 1 524 ? -23.081 6.540 19.198 1.00 94.31 524 ASN A CA 1
ATOM 3924 C C . ASN A 1 524 ? -22.525 5.536 20.223 1.00 94.31 524 ASN A C 1
ATOM 3926 O O . ASN A 1 524 ? -21.506 5.815 20.852 1.00 94.31 524 ASN A O 1
ATOM 3930 N N . GLY A 1 525 ? -23.199 4.400 20.430 1.00 96.00 525 GLY A N 1
ATOM 3931 C CA . GLY A 1 525 ? -22.752 3.362 21.355 1.00 96.00 525 GLY A CA 1
ATOM 3932 C C . GLY A 1 525 ? -23.007 3.713 22.818 1.00 96.00 525 GLY A C 1
ATOM 3933 O O . GLY A 1 525 ? -22.370 3.132 23.693 1.00 96.00 525 GLY A O 1
ATOM 3934 N N . ASN A 1 526 ? -23.907 4.663 23.109 1.00 97.12 526 ASN A N 1
ATOM 3935 C CA . ASN A 1 526 ? -24.166 5.120 24.474 1.00 97.12 526 ASN A CA 1
ATOM 3936 C C . ASN A 1 526 ? -25.494 4.591 25.021 1.00 97.12 526 ASN A C 1
ATOM 3938 O O . ASN A 1 526 ? -26.533 4.685 24.372 1.00 97.12 526 ASN A O 1
ATOM 3942 N N . ALA A 1 527 ? -25.470 4.107 26.258 1.00 97.81 527 ALA A N 1
ATOM 3943 C CA . ALA A 1 527 ? -26.640 3.737 27.051 1.00 97.81 527 ALA A CA 1
ATOM 3944 C C . ALA A 1 527 ? -26.510 4.362 28.443 1.00 97.81 527 ALA A C 1
ATOM 3946 O O . ALA A 1 527 ? -25.396 4.480 28.947 1.00 97.81 527 ALA A O 1
ATOM 3947 N N . ALA A 1 528 ? -27.604 4.767 29.091 1.00 97.75 528 ALA A N 1
ATOM 3948 C CA . ALA A 1 528 ? -27.497 5.466 30.370 1.00 97.75 528 ALA A CA 1
ATOM 3949 C C . ALA A 1 528 ? -28.568 5.090 31.389 1.00 97.75 528 ALA A C 1
ATOM 3951 O O . ALA A 1 528 ? -29.695 4.732 31.048 1.00 97.75 528 ALA A O 1
ATOM 3952 N N . VAL A 1 529 ? -28.210 5.244 32.661 1.00 97.88 529 VAL A N 1
ATOM 3953 C CA . VAL A 1 529 ? -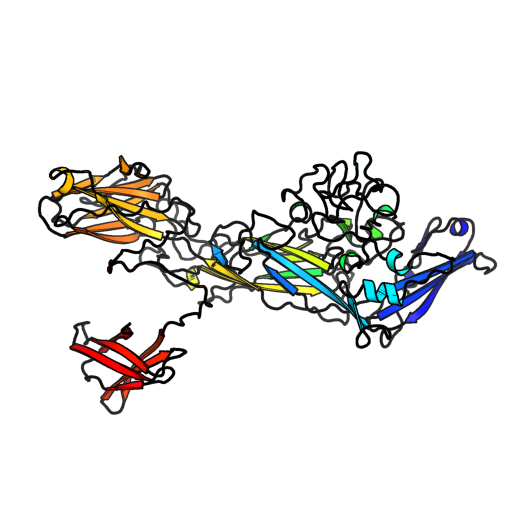29.132 5.154 33.793 1.00 97.88 529 VAL A CA 1
ATOM 3954 C C . VAL A 1 529 ? -29.009 6.370 34.695 1.00 97.88 529 VAL A C 1
ATOM 3956 O O . VAL A 1 529 ? -27.929 6.928 34.878 1.00 97.88 529 VAL A O 1
ATOM 3959 N N . GLU A 1 530 ? -30.126 6.762 35.285 1.00 96.62 530 GLU A N 1
ATOM 3960 C CA . GLU A 1 530 ? -30.176 7.697 36.395 1.00 96.62 530 GLU A CA 1
ATOM 3961 C C . GLU A 1 530 ? -30.114 6.917 37.708 1.00 96.62 530 GLU A C 1
ATOM 3963 O O . GLU A 1 530 ? -30.940 6.039 37.946 1.00 96.62 530 GLU A O 1
ATOM 3968 N N . VAL A 1 531 ? -29.149 7.255 38.559 1.00 96.12 531 VAL A N 1
ATOM 3969 C CA . VAL A 1 531 ? -28.962 6.679 39.892 1.00 96.12 531 VAL A CA 1
ATOM 3970 C C . VAL A 1 531 ? -29.327 7.726 40.933 1.00 96.12 531 VAL A C 1
ATOM 3972 O O . VAL A 1 531 ? -28.817 8.848 40.882 1.00 96.12 531 VAL A O 1
ATOM 3975 N N . LEU A 1 532 ? -30.188 7.347 41.875 1.00 94.44 532 LEU A N 1
ATOM 3976 C CA . LEU A 1 532 ? -30.617 8.180 42.990 1.00 94.44 532 LEU A CA 1
ATOM 3977 C C . LEU A 1 532 ? -29.940 7.739 44.282 1.00 94.44 532 LEU A C 1
ATOM 3979 O O . LEU A 1 532 ? -29.888 6.545 44.584 1.00 94.44 532 LEU A O 1
ATOM 3983 N N . ASN A 1 533 ? -29.466 8.711 45.052 1.00 94.00 533 ASN A N 1
ATOM 3984 C CA . ASN A 1 533 ? -29.080 8.509 46.437 1.00 94.00 533 ASN A CA 1
ATOM 3985 C C . ASN A 1 533 ? -29.132 9.834 47.203 1.00 94.00 533 ASN A C 1
ATOM 3987 O O . ASN A 1 533 ? -28.593 10.844 46.747 1.00 94.00 533 ASN A O 1
ATOM 3991 N N . SER A 1 534 ? -29.778 9.818 48.360 1.00 88.88 534 SER A N 1
ATOM 3992 C CA . SER A 1 534 ? -29.900 10.956 49.272 1.00 88.88 534 SER A CA 1
ATOM 3993 C C . SER A 1 534 ? -28.804 10.989 50.339 1.00 88.88 534 SER A C 1
ATOM 3995 O O . SER A 1 534 ? -28.550 12.047 50.920 1.00 88.88 534 SER A O 1
ATOM 3997 N N . ASP A 1 535 ? -28.111 9.869 50.555 1.00 90.19 535 ASP A N 1
ATOM 3998 C CA . ASP A 1 535 ? -26.994 9.790 51.487 1.00 90.19 535 ASP A CA 1
ATOM 3999 C C . ASP A 1 535 ? -25.656 10.173 50.818 1.00 90.19 535 ASP A C 1
ATOM 4001 O O . ASP A 1 535 ? -25.393 9.804 49.668 1.00 90.19 535 ASP A O 1
ATOM 4005 N N . PRO A 1 536 ? -24.747 10.876 51.525 1.00 86.44 536 PRO A N 1
ATOM 4006 C CA . PRO A 1 536 ? -23.444 11.290 51.001 1.00 86.44 536 PRO A CA 1
ATOM 4007 C C . PRO A 1 536 ? -22.439 10.126 50.999 1.00 86.44 536 PRO A C 1
ATOM 4009 O O . PRO A 1 536 ? -21.391 10.171 51.650 1.00 86.44 536 PRO A O 1
ATOM 4012 N N . GLU A 1 537 ? -22.765 9.053 50.283 1.00 90.50 537 GLU A N 1
ATOM 4013 C CA . GLU A 1 537 ? -21.939 7.856 50.161 1.00 90.50 537 GLU A CA 1
ATOM 4014 C C . GLU A 1 537 ? -21.623 7.484 48.707 1.00 90.50 537 GLU A C 1
ATOM 4016 O O . GLU A 1 537 ? -22.064 8.123 47.750 1.00 90.50 537 GLU A O 1
ATOM 4021 N N . LYS A 1 538 ? -20.792 6.448 48.552 1.00 93.56 538 LYS A N 1
ATOM 4022 C CA . LYS A 1 538 ? -20.405 5.909 47.250 1.00 93.56 538 LYS A CA 1
ATOM 4023 C C . LYS A 1 538 ? -21.286 4.729 46.883 1.00 93.56 538 LYS A C 1
ATOM 4025 O O . LYS A 1 538 ? -21.324 3.747 47.621 1.00 93.56 538 LYS A O 1
ATOM 4030 N N . ILE A 1 539 ? -21.912 4.821 45.719 1.00 94.69 539 ILE A N 1
ATOM 4031 C CA . ILE A 1 539 ? -22.745 3.779 45.130 1.00 94.69 539 ILE A CA 1
ATOM 4032 C C . ILE A 1 539 ? -21.989 3.153 43.964 1.00 94.69 539 ILE A C 1
ATOM 4034 O O . ILE A 1 539 ? -21.666 3.834 42.993 1.00 94.69 539 ILE A O 1
ATOM 4038 N N . ASN A 1 540 ? -21.713 1.854 44.043 1.00 95.94 540 ASN A N 1
ATOM 4039 C CA . ASN A 1 540 ? -21.105 1.134 42.930 1.00 95.94 540 ASN A CA 1
ATOM 4040 C C . ASN A 1 540 ? -22.162 0.812 41.865 1.00 95.94 540 ASN A C 1
ATOM 4042 O O . ASN A 1 540 ? -23.226 0.270 42.174 1.00 95.94 540 ASN A O 1
ATOM 4046 N N . VAL A 1 541 ? -21.833 1.106 40.611 1.00 96.81 541 VAL A N 1
ATOM 4047 C CA . VAL A 1 541 ? -22.636 0.784 39.430 1.00 96.81 541 VAL A CA 1
ATOM 4048 C C . VAL A 1 541 ? -21.814 -0.123 38.535 1.00 96.81 541 VAL A C 1
ATOM 4050 O O . VAL A 1 541 ? -20.718 0.245 38.115 1.00 96.81 541 VAL A O 1
ATOM 4053 N N . ILE A 1 542 ? -22.343 -1.305 38.233 1.00 97.06 542 ILE A N 1
ATOM 4054 C CA . ILE A 1 542 ? -21.742 -2.274 37.318 1.00 97.06 542 ILE A CA 1
ATOM 4055 C C . ILE A 1 542 ? -22.581 -2.308 36.045 1.00 97.06 542 ILE A C 1
ATOM 4057 O O . ILE A 1 542 ? -23.776 -2.578 36.107 1.00 97.06 542 ILE A O 1
ATOM 4061 N N . ALA A 1 543 ? -21.957 -2.075 34.898 1.00 97.31 543 ALA A N 1
ATOM 4062 C CA . ALA A 1 543 ? -22.553 -2.313 33.593 1.00 97.31 543 ALA A CA 1
ATOM 4063 C C . ALA A 1 543 ? -22.095 -3.670 33.052 1.00 97.31 543 ALA A C 1
ATOM 4065 O O . ALA A 1 543 ? -20.896 -3.956 33.020 1.00 97.31 543 ALA A O 1
ATOM 4066 N N . ASP A 1 544 ? -23.062 -4.481 32.634 1.00 95.88 544 ASP A N 1
ATOM 4067 C CA . ASP A 1 544 ? -22.880 -5.726 31.894 1.00 95.88 544 ASP A CA 1
ATOM 4068 C C . ASP A 1 544 ? -23.226 -5.488 30.424 1.00 95.88 544 ASP A C 1
ATOM 4070 O O . ASP A 1 544 ? -24.394 -5.307 30.072 1.00 95.88 544 ASP A O 1
ATOM 4074 N N . PHE A 1 545 ? -22.191 -5.461 29.589 1.00 96.25 545 PHE A N 1
ATOM 4075 C CA . PHE A 1 545 ? -22.277 -5.491 28.133 1.00 96.25 545 PHE A CA 1
ATOM 4076 C C . PHE A 1 545 ? -22.632 -6.920 27.732 1.00 96.25 545 PHE A C 1
ATOM 4078 O O . PHE A 1 545 ? -21.768 -7.782 27.543 1.00 96.25 545 PHE A O 1
ATOM 4085 N N . ASP A 1 546 ? -23.934 -7.195 27.755 1.00 93.88 546 ASP A N 1
ATOM 4086 C CA . ASP A 1 546 ? -24.490 -8.540 27.833 1.00 93.88 546 ASP A CA 1
ATOM 4087 C C . ASP A 1 546 ? -24.128 -9.454 26.644 1.00 93.88 546 ASP A C 1
ATOM 4089 O O . ASP A 1 546 ? -23.877 -10.648 26.890 1.00 93.88 546 ASP A O 1
ATOM 4093 N N . PRO A 1 547 ? -24.045 -8.961 25.387 1.00 92.69 547 PRO A N 1
ATOM 4094 C CA . PRO A 1 547 ? -23.703 -9.807 24.249 1.00 92.69 547 PRO A CA 1
ATOM 4095 C C . PRO A 1 547 ? -22.336 -10.489 24.405 1.00 92.69 547 PRO A C 1
ATOM 4097 O O . PRO A 1 547 ? -22.207 -11.682 24.143 1.00 92.69 547 PRO A O 1
ATOM 4100 N N . GLU A 1 548 ? -21.329 -9.793 24.917 1.00 92.81 548 GLU A N 1
ATOM 4101 C CA . GLU A 1 548 ? -19.995 -10.344 25.179 1.00 92.81 548 GLU A CA 1
ATOM 4102 C C . GLU A 1 548 ? -19.824 -10.801 26.636 1.00 92.81 548 GLU A C 1
ATOM 4104 O O . GLU A 1 548 ? -18.907 -11.560 26.967 1.00 92.81 548 GLU A O 1
ATOM 4109 N N . GLY A 1 549 ? -20.716 -10.363 27.527 1.00 92.56 549 GLY A N 1
ATOM 4110 C CA . GLY A 1 549 ? -20.614 -10.542 28.973 1.00 92.56 549 GLY A CA 1
ATOM 4111 C C . GLY A 1 549 ? -19.399 -9.825 29.562 1.00 92.56 549 GLY A C 1
ATOM 4112 O O . GLY A 1 549 ? -18.708 -10.395 30.416 1.00 92.56 549 GLY A O 1
ATOM 4113 N N . LEU A 1 550 ? -19.075 -8.639 29.038 1.00 95.12 550 LEU A N 1
ATOM 4114 C CA . LEU A 1 550 ? -18.005 -7.782 29.549 1.00 95.12 550 LEU A CA 1
ATOM 4115 C C . LEU A 1 550 ? -18.550 -6.885 30.656 1.00 95.12 550 LEU A C 1
ATOM 4117 O O . LEU A 1 550 ? -19.634 -6.325 30.540 1.00 95.12 550 LEU A O 1
ATOM 4121 N N . LEU A 1 551 ? -17.779 -6.732 31.731 1.00 95.62 551 LEU A N 1
ATOM 4122 C CA . LEU A 1 551 ? -18.190 -5.942 32.887 1.00 95.62 551 LEU A CA 1
ATOM 4123 C C . LEU A 1 551 ? -17.339 -4.681 33.003 1.00 95.62 551 LEU A C 1
ATOM 4125 O O . LEU A 1 551 ? -16.111 -4.728 32.871 1.00 95.62 551 LEU A O 1
ATOM 4129 N N . ARG A 1 552 ? -17.988 -3.565 33.325 1.00 97.00 552 ARG A N 1
ATOM 4130 C CA . ARG A 1 552 ? -17.350 -2.324 33.778 1.00 97.00 552 ARG A CA 1
ATOM 4131 C C . ARG A 1 552 ? -18.004 -1.877 35.073 1.00 97.00 552 ARG A C 1
ATOM 4133 O O . ARG A 1 552 ? -19.179 -2.142 35.288 1.00 97.00 552 ARG A O 1
ATOM 4140 N N . SER A 1 553 ? -17.251 -1.220 35.946 1.00 96.69 553 SER A N 1
ATOM 4141 C CA . SER A 1 553 ? -17.774 -0.725 37.221 1.00 96.69 553 SER A CA 1
ATOM 4142 C C . SER A 1 553 ? -17.266 0.673 37.521 1.00 96.69 553 SER A C 1
ATOM 4144 O O . SER A 1 553 ? -16.102 0.971 37.241 1.00 96.69 553 SER A O 1
ATOM 4146 N N . ILE A 1 554 ? -18.102 1.496 38.139 1.00 96.12 554 ILE A N 1
ATOM 4147 C CA . ILE A 1 554 ? -17.736 2.832 38.600 1.00 96.12 554 ILE A CA 1
ATOM 4148 C C . ILE A 1 554 ? -18.393 3.133 39.949 1.00 96.12 554 ILE A C 1
ATOM 4150 O O . ILE A 1 554 ? -19.559 2.811 40.166 1.00 96.12 554 ILE A O 1
ATOM 4154 N N . ASP A 1 555 ? -17.642 3.772 40.845 1.00 95.44 555 ASP A N 1
ATOM 4155 C CA . ASP A 1 555 ? -18.175 4.281 42.108 1.00 95.44 555 ASP A CA 1
ATOM 4156 C C . ASP A 1 555 ? -18.712 5.701 41.897 1.00 95.44 555 ASP A C 1
ATOM 4158 O O . ASP A 1 555 ? -17.954 6.630 41.599 1.00 95.44 555 ASP A O 1
ATOM 4162 N N . VAL A 1 556 ? -20.015 5.877 42.084 1.00 93.44 556 VAL A N 1
ATOM 4163 C CA . VAL A 1 556 ? -20.703 7.167 42.043 1.00 93.44 556 VAL A CA 1
ATOM 4164 C C . VAL A 1 556 ? -20.683 7.782 43.439 1.00 93.44 556 VAL A C 1
ATOM 4166 O O . VAL A 1 556 ? -21.293 7.248 44.359 1.00 93.44 556 VAL A O 1
ATOM 4169 N N . ASP A 1 557 ? -19.973 8.895 43.610 1.00 93.06 557 ASP A N 1
ATOM 4170 C CA . ASP A 1 557 ? -19.856 9.590 44.897 1.00 93.06 557 ASP A CA 1
ATOM 4171 C C . ASP A 1 557 ? -20.925 10.687 45.026 1.00 93.06 557 ASP A C 1
ATOM 4173 O O . ASP A 1 557 ? -20.890 11.692 44.310 1.00 93.06 557 ASP A O 1
ATOM 4177 N N . PHE A 1 558 ? -21.883 10.484 45.932 1.00 91.38 558 PHE A N 1
ATOM 4178 C CA . PHE A 1 558 ? -22.937 11.455 46.241 1.00 91.38 558 PHE A CA 1
ATOM 4179 C C . PHE A 1 558 ? -22.528 12.443 47.343 1.00 91.38 558 PHE A C 1
ATOM 4181 O O . PHE A 1 558 ? -23.186 13.464 47.525 1.00 91.38 558 PHE A O 1
ATOM 4188 N N . GLY A 1 559 ? -21.402 12.208 48.028 1.00 86.44 559 GLY A N 1
ATOM 4189 C CA . GLY A 1 559 ? -20.828 13.141 49.003 1.00 86.44 559 GLY A CA 1
ATOM 4190 C C . GLY A 1 559 ? -20.098 14.329 48.368 1.00 86.44 559 GLY A C 1
ATOM 4191 O O . GLY A 1 559 ? -19.687 15.251 49.074 1.00 86.44 559 GLY A O 1
ATOM 4192 N N . VAL A 1 560 ? -19.934 14.325 47.043 1.00 84.25 560 VAL A N 1
ATOM 4193 C CA . VAL A 1 560 ? -19.311 15.409 46.277 1.00 84.25 560 VAL A CA 1
ATOM 4194 C C . VAL A 1 560 ? -20.150 15.772 45.052 1.00 84.25 560 VAL A C 1
ATOM 4196 O O . VAL A 1 560 ? -20.909 14.961 44.512 1.00 84.25 560 VAL A O 1
ATOM 4199 N N . ALA A 1 561 ? -20.000 17.012 44.584 1.00 79.31 561 ALA A N 1
ATOM 4200 C CA . ALA A 1 561 ? -20.557 17.414 43.298 1.00 79.31 561 ALA A CA 1
ATOM 4201 C C . ALA A 1 561 ? -19.946 16.551 42.184 1.00 79.31 561 ALA A C 1
ATOM 4203 O O . ALA A 1 561 ? -18.729 16.344 42.157 1.00 79.31 561 ALA A O 1
ATOM 4204 N N . ALA A 1 562 ? -20.778 16.050 41.266 1.00 73.19 562 ALA A N 1
ATOM 4205 C CA . ALA A 1 562 ? -20.251 15.331 40.115 1.00 73.19 562 ALA A CA 1
ATOM 4206 C C . ALA A 1 562 ? -19.398 16.275 39.259 1.00 73.19 562 ALA A C 1
ATOM 4208 O O . ALA A 1 562 ? -19.851 17.381 38.942 1.00 73.19 562 ALA A O 1
ATOM 4209 N N . PRO A 1 563 ? -18.186 15.856 38.858 1.00 73.50 563 PRO A N 1
ATOM 4210 C CA . PRO A 1 563 ? -17.469 16.567 37.815 1.00 73.50 563 PRO A CA 1
ATOM 4211 C C . PRO A 1 563 ? -18.303 16.529 36.530 1.00 73.50 563 PRO A C 1
ATOM 4213 O O . PRO A 1 563 ? -19.050 15.581 36.305 1.00 73.50 563 PRO A O 1
ATOM 4216 N N . VAL A 1 564 ? -18.170 17.549 35.681 1.00 72.31 564 VAL A N 1
ATOM 4217 C CA . VAL A 1 564 ? -18.615 17.453 34.287 1.00 72.31 564 VAL A CA 1
ATOM 4218 C C . VAL A 1 564 ? -17.470 16.783 33.528 1.00 72.31 564 VAL A C 1
ATOM 4220 O O . VAL A 1 564 ? -16.435 17.425 33.327 1.00 72.31 564 VAL A O 1
ATOM 4223 N N . PRO A 1 565 ? -17.573 15.490 33.186 1.00 75.31 565 PRO A N 1
ATOM 4224 C CA . PRO A 1 565 ? -16.524 14.812 32.445 1.00 75.31 565 PRO A CA 1
ATOM 4225 C C . PRO A 1 565 ? -16.509 15.302 30.989 1.00 75.31 565 PRO A C 1
ATOM 4227 O O . PRO A 1 565 ? -17.501 15.865 30.509 1.00 75.31 565 PRO A O 1
ATOM 4230 N N . PRO A 1 566 ? -15.401 15.079 30.265 1.00 69.88 566 PRO A N 1
ATOM 4231 C CA . PRO A 1 566 ? -15.378 15.292 28.824 1.00 69.88 566 PRO A CA 1
ATOM 4232 C C . PRO A 1 566 ? -16.478 14.468 28.137 1.00 69.88 566 PRO A C 1
ATOM 4234 O O . PRO A 1 566 ? -16.866 13.397 28.608 1.00 69.88 566 PRO A O 1
ATOM 4237 N N . THR A 1 567 ? -16.997 14.986 27.025 1.00 69.81 567 THR A N 1
ATOM 4238 C CA . THR A 1 567 ? -17.897 14.239 26.137 1.00 69.81 567 THR A CA 1
ATOM 4239 C C . THR A 1 567 ? -17.201 12.949 25.684 1.00 69.81 567 THR A C 1
ATOM 4241 O O . THR A 1 567 ? -16.003 13.016 25.384 1.00 69.81 567 THR A O 1
ATOM 4244 N N . PRO A 1 568 ? -17.895 11.793 25.622 1.00 66.75 568 PRO A N 1
ATOM 4245 C CA . PRO A 1 568 ? -17.336 10.585 25.026 1.00 66.75 568 PRO A CA 1
ATOM 4246 C C . PRO A 1 568 ? -16.840 10.889 23.610 1.00 66.75 568 PRO A C 1
ATOM 4248 O O . PRO A 1 568 ? -17.404 11.777 22.955 1.00 66.75 568 PRO A O 1
ATOM 4251 N N . PRO A 1 569 ? -15.794 10.204 23.123 1.00 61.31 569 PRO A N 1
ATOM 4252 C CA . PRO A 1 569 ? -15.417 10.342 21.731 1.00 61.31 569 PRO A CA 1
ATOM 4253 C C . PRO A 1 569 ? -16.632 10.031 20.851 1.00 61.31 569 PRO A C 1
ATOM 4255 O O . PRO A 1 569 ? -17.426 9.133 21.132 1.00 61.31 569 PRO A O 1
ATOM 4258 N N . LEU A 1 570 ? -16.805 10.834 19.802 1.00 62.97 570 LEU A N 1
ATOM 4259 C CA . LEU A 1 570 ? -17.721 10.465 18.731 1.00 62.97 570 LEU A CA 1
ATOM 4260 C C . LEU A 1 570 ? -17.176 9.198 18.052 1.00 62.97 570 LEU A C 1
ATOM 4262 O O . LEU A 1 570 ? -15.949 9.056 17.992 1.00 62.97 570 LEU A O 1
ATOM 4266 N N . PRO A 1 571 ? -18.050 8.331 17.510 1.00 57.97 571 PRO A N 1
ATOM 4267 C CA . PRO A 1 571 ? -17.618 7.158 16.754 1.00 57.97 571 PRO A CA 1
ATOM 4268 C C . PRO A 1 571 ? -16.553 7.531 15.712 1.00 57.97 571 PRO A C 1
ATOM 4270 O O . PRO A 1 571 ? -16.682 8.553 15.028 1.00 57.97 571 PRO A O 1
ATOM 4273 N N . GLY A 1 572 ? -15.491 6.729 15.622 1.00 53.38 572 GLY A N 1
ATOM 4274 C CA . GLY A 1 572 ? -14.363 6.940 14.708 1.00 53.38 572 GLY A CA 1
ATOM 4275 C C . GLY A 1 572 ? -13.279 7.908 15.203 1.00 53.38 572 GLY A C 1
ATOM 4276 O O . GLY A 1 572 ? -12.489 8.395 14.398 1.00 53.38 572 GLY A O 1
ATOM 4277 N N . LYS A 1 573 ? -13.224 8.240 16.502 1.00 50.31 573 LYS A N 1
ATOM 4278 C CA . LYS A 1 573 ? -12.119 9.027 17.079 1.00 50.31 573 LYS A CA 1
ATOM 4279 C C . LYS A 1 573 ? -11.531 8.354 18.312 1.00 50.31 573 LYS A C 1
ATOM 4281 O O . LYS A 1 573 ? -12.245 8.029 19.254 1.00 50.31 573 LYS A O 1
ATOM 4286 N N . SER A 1 574 ? -10.204 8.236 18.345 1.00 41.16 574 SER A N 1
ATOM 4287 C CA . SER A 1 574 ? -9.470 7.887 19.564 1.00 41.16 574 SER A CA 1
ATOM 4288 C C . SER A 1 574 ? -9.825 8.855 20.710 1.00 41.16 574 SER A C 1
ATOM 4290 O O . SER A 1 574 ? -9.903 10.069 20.480 1.00 41.16 574 SER A O 1
ATOM 4292 N N . PRO A 1 575 ? -10.020 8.376 21.953 1.00 38.00 575 PRO A N 1
ATOM 4293 C CA . PRO A 1 575 ? -10.258 9.252 23.092 1.00 38.00 575 PRO A CA 1
ATOM 4294 C C . PRO A 1 575 ? -9.054 10.177 23.315 1.00 38.00 575 PRO A C 1
ATOM 4296 O O . PRO A 1 575 ? -7.934 9.730 23.566 1.00 38.00 575 PRO A O 1
ATOM 4299 N N . THR A 1 576 ? -9.279 11.491 23.261 1.00 33.12 576 THR A N 1
ATOM 4300 C CA . THR A 1 576 ? -8.260 12.479 23.635 1.00 33.12 576 THR A CA 1
ATOM 4301 C C . THR A 1 576 ? -7.935 12.314 25.126 1.00 33.12 576 THR A C 1
ATOM 4303 O O . THR A 1 576 ? -8.845 12.434 25.955 1.00 33.12 576 THR A O 1
ATOM 4306 N N . PRO A 1 577 ? -6.669 12.083 25.525 1.00 28.22 577 PRO A N 1
ATOM 4307 C CA . PRO A 1 577 ? -6.317 11.980 26.935 1.00 28.22 577 PRO A CA 1
ATOM 4308 C C . PRO A 1 577 ? -6.624 13.311 27.623 1.00 28.22 577 PRO A C 1
ATOM 4310 O O . PRO A 1 577 ? -5.997 14.329 27.333 1.00 28.22 577 PRO A O 1
ATOM 4313 N N . THR A 1 578 ? -7.601 13.320 28.527 1.00 29.11 578 THR A N 1
ATOM 4314 C CA . THR A 1 578 ? -7.894 14.499 29.345 1.00 29.11 578 THR A CA 1
ATOM 4315 C C . THR A 1 578 ? -7.027 14.422 30.599 1.00 29.11 578 THR A C 1
ATOM 4317 O O . THR A 1 578 ? -7.268 13.600 31.484 1.00 29.11 578 THR A O 1
ATOM 4320 N N . ASP A 1 579 ? -5.981 15.248 30.656 1.00 26.03 579 ASP A N 1
ATOM 4321 C CA . ASP A 1 579 ? -5.169 15.447 31.857 1.00 26.03 579 ASP A CA 1
ATOM 4322 C C . ASP A 1 579 ? -6.057 16.001 32.987 1.00 26.03 579 ASP A C 1
ATOM 4324 O O . ASP A 1 579 ? -6.492 17.153 32.957 1.00 26.03 579 ASP A O 1
ATOM 4328 N N . ALA A 1 580 ? -6.312 15.194 34.018 1.00 27.36 580 ALA A N 1
ATOM 4329 C CA . ALA A 1 580 ? -6.840 15.693 35.282 1.00 27.36 580 ALA A CA 1
ATOM 4330 C C . ALA A 1 580 ? -5.737 16.501 35.993 1.00 27.36 580 ALA A C 1
ATOM 4332 O O . ALA A 1 580 ? -4.696 15.959 36.376 1.00 27.36 580 ALA A O 1
ATOM 4333 N N . SER A 1 581 ? -5.954 17.811 36.131 1.00 27.41 581 SER A N 1
ATOM 4334 C CA . SER A 1 581 ? -4.983 18.760 36.671 1.00 27.41 581 SER A CA 1
ATOM 4335 C C . SER A 1 581 ? -4.707 18.548 38.167 1.00 27.41 581 SER A C 1
ATOM 4337 O O . SER A 1 581 ? -5.574 18.209 38.970 1.00 27.41 581 SER A O 1
ATOM 4339 N N . THR A 1 582 ? -3.460 18.793 38.568 1.00 27.89 582 THR A N 1
ATOM 4340 C CA . THR A 1 582 ? -3.148 19.344 39.891 1.00 27.89 582 THR A CA 1
ATOM 4341 C C . THR A 1 582 ? -2.304 20.581 39.624 1.00 27.89 582 THR A C 1
ATOM 4343 O O . THR A 1 582 ? -1.187 20.479 39.116 1.00 27.89 582 THR A O 1
ATOM 4346 N N . GLU A 1 583 ? -2.890 21.747 39.863 1.00 25.55 583 GLU A N 1
ATOM 4347 C CA . GLU A 1 583 ? -2.309 23.057 39.586 1.00 25.55 583 GLU A CA 1
ATOM 4348 C C . GLU A 1 583 ? -1.159 23.376 40.562 1.00 25.55 583 GLU A C 1
ATOM 4350 O O . GLU A 1 583 ? -1.226 23.076 41.756 1.00 25.55 583 GLU A O 1
ATOM 4355 N N . ALA A 1 584 ? -0.094 23.991 40.046 1.00 25.53 584 ALA A N 1
ATOM 4356 C CA . ALA A 1 584 ? 0.964 24.651 40.809 1.00 25.53 584 ALA A CA 1
ATOM 4357 C C . ALA A 1 584 ? 1.159 26.070 40.225 1.00 25.53 584 ALA A C 1
ATOM 4359 O O . ALA A 1 584 ? 0.928 26.257 39.030 1.00 25.53 584 ALA A O 1
ATOM 4360 N N . PRO A 1 585 ? 1.539 27.066 41.050 1.00 29.00 585 PRO A N 1
ATOM 4361 C CA . PRO A 1 585 ? 1.244 28.488 40.831 1.00 29.00 585 PRO A CA 1
ATOM 4362 C C . PRO A 1 585 ? 2.072 29.152 39.711 1.00 29.00 585 PRO A C 1
ATOM 4364 O O . PRO A 1 585 ? 3.109 28.616 39.309 1.00 29.00 585 PRO A O 1
ATOM 4367 N N . PRO A 1 586 ? 1.639 30.331 39.213 1.00 27.25 586 PRO A N 1
ATOM 4368 C CA . PRO A 1 586 ? 2.108 30.889 37.951 1.00 27.25 586 PRO A CA 1
ATOM 4369 C C . PRO A 1 586 ? 3.466 31.583 38.097 1.00 27.25 586 PRO A C 1
ATOM 4371 O O . PRO A 1 586 ? 3.717 32.288 39.074 1.00 27.25 586 PRO A O 1
ATOM 4374 N N . VAL A 1 587 ? 4.318 31.450 37.077 1.00 26.70 587 VAL A N 1
ATOM 4375 C CA . VAL A 1 587 ? 5.496 32.308 36.887 1.00 26.70 587 VAL A CA 1
ATOM 4376 C C . VAL A 1 587 ? 5.554 32.777 35.433 1.00 26.70 587 VAL A C 1
ATOM 4378 O O . VAL A 1 587 ? 5.300 32.021 34.499 1.00 26.70 587 VAL A O 1
ATOM 4381 N N . GLN A 1 588 ? 5.845 34.069 35.310 1.00 25.58 588 GLN A N 1
ATOM 4382 C CA . GLN A 1 588 ? 5.846 34.934 34.136 1.00 25.58 588 GLN A CA 1
ATOM 4383 C C . GLN A 1 588 ? 6.749 34.481 32.975 1.00 25.58 588 GLN A C 1
ATOM 4385 O O . GLN A 1 588 ? 7.716 33.740 33.143 1.00 25.58 588 GLN A O 1
ATOM 4390 N N . ALA A 1 589 ? 6.420 35.004 31.793 1.00 28.53 589 ALA A N 1
ATOM 4391 C CA . ALA A 1 589 ? 7.098 34.813 30.517 1.00 28.53 589 ALA A CA 1
ATOM 4392 C C . ALA A 1 589 ? 8.511 35.429 30.447 1.00 28.53 589 ALA A C 1
ATOM 4394 O O . ALA A 1 589 ? 8.712 36.538 30.933 1.00 28.53 589 ALA A O 1
ATOM 4395 N N . ALA A 1 590 ? 9.428 34.744 29.744 1.00 25.94 590 ALA A N 1
ATOM 4396 C CA . ALA A 1 590 ? 10.361 35.301 28.747 1.00 25.94 590 ALA A CA 1
ATOM 4397 C C . ALA A 1 590 ? 11.313 34.212 28.188 1.00 25.94 590 ALA A C 1
ATOM 4399 O O . ALA A 1 590 ? 11.941 33.492 28.957 1.00 25.94 590 ALA A O 1
ATOM 4400 N N . GLY A 1 591 ? 11.480 34.175 26.858 1.00 24.84 591 GLY A N 1
ATOM 4401 C CA . GLY A 1 591 ? 12.794 33.989 26.218 1.00 24.84 591 GLY A CA 1
ATOM 4402 C C . GLY A 1 591 ? 13.299 32.582 25.846 1.00 24.84 591 GLY A C 1
ATOM 4403 O O . GLY A 1 591 ? 13.720 31.805 26.694 1.00 24.84 591 GLY A O 1
ATOM 4404 N N . ASP A 1 592 ? 13.417 32.388 24.531 1.00 26.69 592 ASP A N 1
ATOM 4405 C CA . ASP A 1 592 ? 14.448 31.651 23.782 1.00 26.69 592 ASP A CA 1
ATOM 4406 C C . ASP A 1 592 ? 14.469 30.113 23.647 1.00 26.69 592 ASP A C 1
ATOM 4408 O O . ASP A 1 592 ? 14.627 29.304 24.562 1.00 26.69 592 ASP A O 1
ATOM 4412 N N . SER A 1 593 ? 14.447 29.748 22.364 1.00 39.41 593 SER A N 1
ATOM 4413 C CA . SER A 1 593 ? 14.629 28.463 21.701 1.00 39.41 593 SER A CA 1
ATOM 4414 C C . SER A 1 593 ? 15.917 27.716 22.072 1.00 39.41 593 SER A C 1
ATOM 4416 O O . SER A 1 593 ? 17.018 28.142 21.719 1.00 39.41 593 SER A O 1
ATOM 4418 N N . LYS A 1 594 ? 15.778 26.514 22.660 1.00 28.95 594 LYS A N 1
ATOM 4419 C CA . LYS A 1 594 ? 16.825 25.472 22.684 1.00 28.95 594 LYS A CA 1
ATOM 4420 C C . LYS A 1 594 ? 16.257 24.056 22.501 1.00 28.95 594 LYS A C 1
ATOM 4422 O O . LYS A 1 594 ? 15.241 23.686 23.080 1.00 28.95 594 LYS A O 1
ATOM 4427 N N . LYS A 1 595 ? 16.978 23.283 21.678 1.00 30.38 595 LYS A N 1
ATOM 4428 C CA . LYS A 1 595 ? 16.803 21.871 21.282 1.00 30.38 595 LYS A CA 1
ATOM 4429 C C . LYS A 1 595 ? 16.119 20.983 22.341 1.00 30.38 595 LYS A C 1
ATOM 4431 O O . LYS A 1 595 ? 16.626 20.831 23.452 1.00 30.38 595 LYS A O 1
ATOM 4436 N N . LYS A 1 596 ? 15.015 20.322 21.959 1.00 28.98 596 LYS A N 1
ATOM 4437 C CA . LYS A 1 596 ? 14.323 19.295 22.762 1.00 28.98 596 LYS A CA 1
ATOM 4438 C C . LYS A 1 596 ? 15.197 18.041 22.903 1.00 28.98 596 LYS A C 1
ATOM 4440 O O . LYS A 1 596 ? 15.257 17.200 22.013 1.00 28.98 596 LYS A O 1
ATOM 4445 N N . THR A 1 597 ? 15.837 17.884 24.057 1.00 33.09 597 THR A N 1
ATOM 4446 C CA . THR A 1 597 ? 16.448 16.616 24.475 1.00 33.09 597 THR A CA 1
ATOM 4447 C C . THR A 1 597 ? 15.344 15.637 24.890 1.00 33.09 597 THR A C 1
ATOM 4449 O O . THR A 1 597 ? 14.609 15.898 25.845 1.00 33.09 597 THR A O 1
ATOM 4452 N N . ILE A 1 598 ? 15.223 14.500 24.198 1.00 38.19 598 ILE A N 1
ATOM 4453 C CA . ILE A 1 598 ? 14.282 13.420 24.540 1.0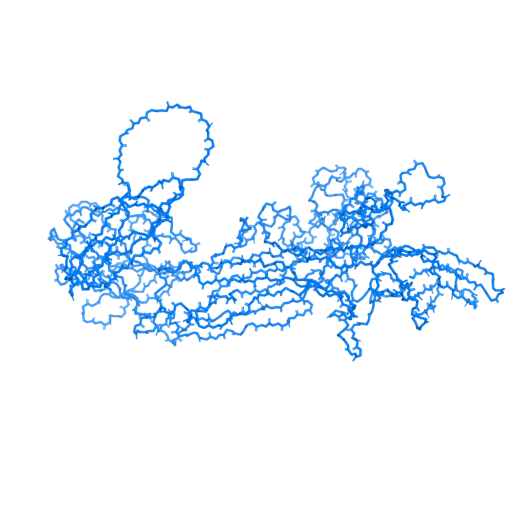0 38.19 598 ILE A CA 1
ATOM 4454 C C . ILE A 1 598 ? 14.593 12.915 25.962 1.00 38.19 598 ILE A C 1
ATOM 4456 O O . ILE A 1 598 ? 15.626 12.288 26.208 1.00 38.19 598 ILE A O 1
ATOM 4460 N N . LYS A 1 599 ? 13.704 13.183 26.929 1.00 46.72 599 LYS A N 1
ATOM 4461 C CA . LYS A 1 599 ? 13.805 12.655 28.301 1.00 46.72 599 LYS A CA 1
ATOM 4462 C C . LYS A 1 599 ? 13.448 11.164 28.300 1.00 46.72 599 LYS A C 1
ATOM 4464 O O . LYS A 1 599 ? 12.285 10.797 28.442 1.00 46.72 599 LYS A O 1
ATOM 4469 N N . VAL A 1 600 ? 14.447 10.293 28.164 1.00 56.59 600 VAL A N 1
ATOM 4470 C CA . VAL A 1 600 ? 14.264 8.836 28.286 1.00 56.59 600 VAL A CA 1
ATOM 4471 C C . VAL A 1 600 ? 13.817 8.494 29.717 1.00 56.59 600 VAL A C 1
ATOM 4473 O O . VAL A 1 600 ? 14.573 8.676 30.676 1.00 56.59 600 VAL A O 1
ATOM 4476 N N . LYS A 1 601 ? 12.579 8.004 29.870 1.00 76.06 601 LYS A N 1
ATOM 4477 C CA . LYS A 1 601 ? 12.003 7.591 31.163 1.00 76.06 601 LYS A CA 1
ATOM 4478 C C . LYS A 1 601 ? 12.647 6.287 31.658 1.00 76.06 601 LYS A C 1
ATOM 4480 O O . LYS A 1 601 ? 12.962 5.390 30.880 1.00 76.06 601 LYS A O 1
ATOM 4485 N N . ALA A 1 602 ? 12.843 6.181 32.971 1.00 85.19 602 ALA A N 1
ATOM 4486 C CA . ALA A 1 602 ? 13.305 4.956 33.617 1.00 85.19 602 ALA A CA 1
ATOM 4487 C C . ALA A 1 602 ? 12.222 3.864 33.570 1.00 85.19 602 ALA A C 1
ATOM 4489 O O . ALA A 1 602 ? 11.058 4.152 33.843 1.00 85.19 602 ALA A O 1
ATOM 4490 N N . SER A 1 603 ? 12.596 2.611 33.305 1.00 90.69 603 SER A N 1
ATOM 4491 C CA . SER A 1 603 ? 11.672 1.468 33.283 1.00 90.69 603 SER A CA 1
ATOM 4492 C C . SER A 1 603 ? 12.196 0.286 34.103 1.00 90.69 603 SER A C 1
ATOM 4494 O O . SER A 1 603 ? 13.402 0.052 34.211 1.00 90.69 603 SER A O 1
ATOM 4496 N N . ILE A 1 604 ? 11.299 -0.476 34.734 1.00 90.69 604 ILE A N 1
ATOM 4497 C CA . ILE A 1 604 ? 11.661 -1.708 35.449 1.00 90.69 604 ILE A CA 1
ATOM 4498 C C . ILE A 1 604 ? 11.657 -2.845 34.427 1.00 90.69 604 ILE A C 1
ATOM 4500 O O . ILE A 1 604 ? 10.601 -3.237 33.952 1.00 90.69 604 ILE A O 1
ATOM 4504 N N . ARG A 1 605 ? 12.830 -3.394 34.101 1.00 90.44 605 ARG A N 1
ATOM 4505 C CA . ARG A 1 605 ? 12.962 -4.485 33.123 1.00 90.44 605 ARG A CA 1
ATOM 4506 C C . ARG A 1 605 ? 12.574 -5.835 33.714 1.00 90.44 605 ARG A C 1
ATOM 4508 O O . ARG A 1 605 ? 11.974 -6.658 33.041 1.00 90.44 605 ARG A O 1
ATOM 4515 N N . THR A 1 606 ? 12.985 -6.100 34.953 1.00 90.00 606 THR A N 1
ATOM 4516 C CA . THR A 1 606 ? 12.671 -7.358 35.641 1.00 90.00 606 THR A CA 1
ATOM 4517 C C . THR A 1 606 ? 12.504 -7.139 37.134 1.00 90.00 606 THR A C 1
ATOM 4519 O O . THR A 1 606 ? 13.208 -6.327 37.737 1.00 90.00 606 THR A O 1
ATOM 4522 N N . ALA A 1 607 ? 11.587 -7.896 37.732 1.00 92.81 607 ALA A N 1
ATOM 4523 C CA . ALA A 1 607 ? 11.283 -7.884 39.154 1.00 92.81 607 ALA A CA 1
ATOM 4524 C C . ALA A 1 607 ? 10.795 -9.275 39.575 1.00 92.81 607 ALA A C 1
ATOM 4526 O O . ALA A 1 607 ? 9.696 -9.676 39.209 1.00 92.81 607 ALA A O 1
ATOM 4527 N N . LYS A 1 608 ? 11.598 -10.033 40.330 1.00 94.12 608 LYS A N 1
ATOM 4528 C CA . LYS A 1 608 ? 11.194 -11.371 40.796 1.00 94.12 608 LYS A CA 1
ATOM 4529 C C . LYS A 1 608 ? 11.705 -11.711 42.185 1.00 94.12 608 LYS A C 1
ATOM 4531 O O . LYS A 1 608 ? 12.789 -11.285 42.584 1.00 94.12 608 LYS A O 1
ATOM 4536 N N . LEU A 1 609 ? 10.937 -12.517 42.912 1.00 95.19 609 LEU A N 1
ATOM 4537 C CA . LEU A 1 609 ? 11.364 -13.095 44.183 1.00 95.19 609 LEU A CA 1
ATOM 4538 C C . LEU A 1 609 ? 12.140 -14.389 43.927 1.00 95.19 609 LEU A C 1
ATOM 4540 O O . LEU A 1 609 ? 11.685 -15.263 43.198 1.00 95.19 609 LEU A O 1
ATOM 4544 N N . VAL A 1 610 ? 13.313 -14.521 44.540 1.00 95.19 610 VAL A N 1
ATOM 4545 C CA . VAL A 1 610 ? 14.190 -15.689 44.403 1.00 95.19 610 VAL A CA 1
ATOM 4546 C C . VAL A 1 610 ? 14.555 -16.208 45.787 1.00 95.19 610 VAL A C 1
ATOM 4548 O O . VAL A 1 610 ? 14.984 -15.442 46.654 1.00 95.19 610 VAL A O 1
ATOM 4551 N N . LYS A 1 611 ? 14.413 -17.519 45.998 1.00 94.31 611 LYS A N 1
ATOM 4552 C CA . LYS A 1 611 ? 14.884 -18.202 47.209 1.00 94.31 611 LYS A CA 1
ATOM 4553 C C . LYS A 1 611 ? 16.292 -18.740 46.972 1.00 94.31 611 LYS A C 1
ATOM 4555 O O . LYS A 1 611 ? 16.515 -19.456 46.005 1.00 94.31 611 LYS A O 1
ATOM 4560 N N . ARG A 1 612 ? 17.243 -18.411 47.846 1.00 92.38 612 ARG A N 1
ATOM 4561 C CA . ARG A 1 612 ? 18.610 -18.956 47.799 1.00 92.38 612 ARG A CA 1
ATOM 4562 C C . ARG A 1 612 ? 19.150 -19.117 49.215 1.00 92.38 612 ARG A C 1
ATOM 4564 O O . ARG A 1 612 ? 19.101 -18.163 49.989 1.00 92.38 612 ARG A O 1
ATOM 4571 N N . GLY A 1 613 ? 19.632 -20.313 49.561 1.00 88.19 613 GLY A N 1
ATOM 4572 C CA . GLY A 1 613 ? 20.202 -20.602 50.887 1.00 88.19 613 GLY A CA 1
ATOM 4573 C C . GLY A 1 613 ? 19.245 -20.287 52.043 1.00 88.19 613 GLY A C 1
ATOM 4574 O O . GLY A 1 613 ? 19.611 -19.593 52.988 1.00 88.19 613 GLY A O 1
ATOM 4575 N N . GLY A 1 614 ? 17.969 -20.671 51.912 1.00 90.75 614 GLY A N 1
ATOM 4576 C CA . GLY A 1 614 ? 16.938 -20.418 52.926 1.00 90.75 614 GLY A CA 1
ATOM 4577 C C . GLY A 1 614 ? 16.538 -18.946 53.117 1.00 90.75 614 GLY A C 1
ATOM 4578 O O . GLY A 1 614 ? 15.749 -18.654 54.016 1.00 90.75 614 GLY A O 1
ATOM 4579 N N . LYS A 1 615 ? 17.050 -18.010 52.305 1.00 93.06 615 LYS A N 1
ATOM 4580 C CA . LYS A 1 615 ? 16.714 -16.574 52.314 1.00 93.06 615 LYS A CA 1
ATOM 4581 C C . LYS A 1 615 ? 15.920 -16.205 51.055 1.00 93.06 615 LYS A C 1
ATOM 4583 O O . LYS A 1 615 ? 16.068 -16.850 50.020 1.00 93.06 615 LYS A O 1
ATOM 4588 N N . VAL A 1 616 ? 15.086 -15.166 51.146 1.00 94.75 616 VAL A N 1
ATOM 4589 C CA . VAL A 1 616 ? 14.298 -14.638 50.019 1.00 94.75 616 VAL A CA 1
ATOM 4590 C C . VAL A 1 616 ? 14.877 -13.293 49.587 1.00 94.75 616 VAL A C 1
ATOM 4592 O O . VAL A 1 616 ? 15.158 -12.433 50.424 1.00 94.75 616 VAL A O 1
ATOM 4595 N N . TYR A 1 617 ? 15.056 -13.117 48.281 1.00 96.56 617 TYR A N 1
ATOM 4596 C CA . TYR A 1 617 ? 15.568 -11.897 47.669 1.00 96.56 617 TYR A CA 1
ATOM 4597 C C . TYR A 1 617 ? 14.592 -11.380 46.621 1.00 96.56 617 TYR A C 1
ATOM 4599 O O . TYR A 1 617 ? 14.117 -12.147 45.793 1.00 96.56 617 TYR A O 1
ATOM 4607 N N . LEU A 1 618 ? 14.352 -10.075 46.620 1.00 96.38 618 LEU A N 1
ATOM 4608 C CA . LEU A 1 618 ? 13.751 -9.360 45.508 1.00 96.38 618 LEU A CA 1
ATOM 4609 C C . LEU A 1 618 ? 14.861 -8.960 44.534 1.00 96.38 618 LEU A C 1
ATOM 4611 O O . LEU A 1 618 ? 15.737 -8.163 44.871 1.00 96.38 618 LEU A O 1
ATOM 4615 N N . VAL A 1 619 ? 14.858 -9.561 43.351 1.00 95.94 619 VAL A N 1
ATOM 4616 C CA . VAL A 1 619 ? 15.827 -9.315 42.284 1.00 95.94 619 VAL A CA 1
ATOM 4617 C C . VAL A 1 619 ? 15.197 -8.363 41.280 1.00 95.94 619 VAL A C 1
ATOM 4619 O O . VAL A 1 619 ? 14.169 -8.699 40.693 1.00 95.94 619 VAL A O 1
ATOM 4622 N N . VAL A 1 620 ? 15.801 -7.189 41.097 1.00 95.94 620 VAL A N 1
ATOM 4623 C CA . VAL A 1 620 ? 15.265 -6.129 40.233 1.00 95.94 620 VAL A CA 1
ATOM 4624 C C . VAL A 1 620 ? 16.338 -5.630 39.273 1.00 95.94 620 VAL A C 1
ATOM 4626 O O . VAL A 1 620 ? 17.491 -5.450 39.674 1.00 95.94 620 VAL A O 1
ATOM 4629 N N . ARG A 1 621 ? 15.961 -5.360 38.023 1.00 95.75 621 ARG A N 1
ATOM 4630 C CA . ARG A 1 621 ? 16.760 -4.591 37.064 1.00 95.75 621 ARG A CA 1
ATOM 4631 C C . ARG A 1 621 ? 15.954 -3.397 36.567 1.00 95.75 621 ARG A C 1
ATOM 4633 O O . ARG A 1 621 ? 14.865 -3.573 36.032 1.00 95.75 621 ARG A O 1
ATOM 4640 N N . VAL A 1 622 ? 16.512 -2.200 36.723 1.00 94.81 622 VAL A N 1
ATOM 4641 C CA . VAL A 1 622 ? 15.929 -0.942 36.230 1.00 94.81 622 VAL A CA 1
ATOM 4642 C C . VAL A 1 622 ? 16.772 -0.446 35.066 1.00 94.81 622 VAL A C 1
ATOM 4644 O O . VAL A 1 622 ? 17.986 -0.328 35.221 1.00 94.81 622 VAL A O 1
ATOM 4647 N N . ASN A 1 623 ? 16.158 -0.153 33.928 1.00 91.81 623 ASN A N 1
ATOM 4648 C CA . ASN A 1 623 ? 16.814 0.471 32.789 1.00 91.81 623 ASN A CA 1
ATOM 4649 C C . ASN A 1 623 ? 16.608 1.986 32.851 1.00 91.81 623 ASN A C 1
ATOM 4651 O O . ASN A 1 623 ? 15.485 2.460 32.996 1.00 91.81 623 ASN A O 1
ATOM 4655 N N . TRP A 1 624 ? 17.696 2.746 32.745 1.00 91.00 624 TRP A N 1
ATOM 4656 C CA . TRP A 1 624 ? 17.633 4.202 32.616 1.00 91.00 624 TRP A CA 1
ATOM 4657 C C . TRP A 1 624 ? 18.880 4.687 31.877 1.00 91.00 624 TRP A C 1
ATOM 4659 O O . TRP A 1 624 ? 20.003 4.481 32.351 1.00 91.00 624 TRP A O 1
ATOM 4669 N N . LYS A 1 625 ? 18.698 5.309 30.707 1.00 82.31 625 LYS A N 1
ATOM 4670 C CA . LYS A 1 625 ? 19.769 6.031 30.009 1.00 82.31 625 LYS A CA 1
ATOM 4671 C C . LYS A 1 625 ? 19.945 7.400 30.681 1.00 82.31 625 LYS A C 1
ATOM 4673 O O . LYS A 1 625 ? 18.986 8.153 30.778 1.00 82.31 625 LYS A O 1
ATOM 4678 N N . GLY A 1 626 ? 21.147 7.691 31.184 1.00 79.50 626 GLY A N 1
ATOM 4679 C CA . GLY A 1 626 ? 21.510 9.015 31.719 1.00 79.50 626 GLY A CA 1
ATOM 4680 C C . GLY A 1 626 ? 21.657 9.135 33.243 1.00 79.50 626 GLY A C 1
ATOM 4681 O O . GLY A 1 626 ? 22.320 10.056 33.703 1.00 79.50 626 GLY A O 1
ATOM 4682 N N . HIS A 1 627 ? 21.152 8.192 34.049 1.00 83.12 627 HIS A N 1
ATOM 4683 C CA . HIS A 1 627 ? 21.299 8.237 35.516 1.00 83.12 627 HIS A CA 1
ATOM 4684 C C . HIS A 1 627 ? 21.896 6.945 36.065 1.00 83.12 627 HIS A C 1
ATOM 4686 O O . HIS A 1 627 ? 21.475 5.863 35.675 1.00 83.12 627 HIS A O 1
ATOM 4692 N N . ARG A 1 628 ? 22.851 7.045 37.007 1.00 90.12 628 ARG A N 1
ATOM 4693 C CA . ARG A 1 628 ? 23.539 5.888 37.632 1.00 90.12 628 ARG A CA 1
ATOM 4694 C C . ARG A 1 628 ? 22.683 5.133 38.662 1.00 90.12 628 ARG A C 1
ATOM 4696 O O . ARG A 1 628 ? 23.012 4.002 39.026 1.00 90.12 628 ARG A O 1
ATOM 4703 N N . TYR A 1 629 ? 21.617 5.756 39.161 1.00 92.00 629 TYR A N 1
ATOM 4704 C CA . TYR A 1 629 ? 20.767 5.213 40.218 1.00 92.00 629 TYR A CA 1
ATOM 4705 C C . TYR A 1 629 ? 19.296 5.562 39.986 1.00 92.00 629 TYR A C 1
ATOM 4707 O O . TYR A 1 629 ? 18.999 6.632 39.470 1.00 92.00 629 TYR A O 1
ATOM 4715 N N . ALA A 1 630 ? 18.398 4.687 40.437 1.00 92.75 630 ALA A N 1
ATOM 4716 C CA . ALA A 1 630 ? 16.956 4.907 40.485 1.00 92.75 630 ALA A CA 1
ATOM 4717 C C . ALA A 1 630 ? 16.424 4.604 41.891 1.00 92.75 630 ALA A C 1
ATOM 4719 O O . ALA A 1 630 ? 16.936 3.706 42.568 1.00 92.75 630 ALA A O 1
ATOM 4720 N N . THR A 1 631 ? 15.396 5.328 42.335 1.00 94.50 631 THR A N 1
ATOM 4721 C CA . THR A 1 631 ? 14.718 5.044 43.606 1.00 94.50 631 THR A CA 1
ATOM 4722 C C . THR A 1 631 ? 13.527 4.133 43.348 1.00 94.50 631 THR A C 1
ATOM 4724 O O . THR A 1 631 ? 12.638 4.445 42.563 1.00 94.50 631 THR A O 1
ATOM 4727 N N . LEU A 1 632 ? 13.515 2.986 44.014 1.00 94.88 632 LEU A N 1
ATOM 4728 C CA . LEU A 1 632 ? 12.516 1.944 43.837 1.00 94.88 632 LEU A CA 1
ATOM 4729 C C . LEU A 1 632 ? 11.692 1.789 45.109 1.00 94.88 632 LEU A C 1
ATOM 4731 O O . LEU A 1 632 ? 12.257 1.724 46.201 1.00 94.88 632 LEU A O 1
ATOM 4735 N N . ARG A 1 633 ? 10.370 1.691 44.967 1.00 95.50 633 ARG A N 1
ATOM 4736 C CA . ARG A 1 633 ? 9.424 1.404 46.049 1.00 95.50 633 ARG A CA 1
ATOM 4737 C C . ARG A 1 633 ? 8.762 0.054 45.783 1.00 95.50 633 ARG A C 1
ATOM 4739 O O . ARG A 1 633 ? 8.132 -0.142 44.753 1.00 95.50 633 ARG A O 1
ATOM 4746 N N . ALA A 1 634 ? 8.889 -0.883 46.714 1.00 95.00 634 ALA A N 1
ATOM 4747 C CA . ALA A 1 634 ? 8.295 -2.211 46.633 1.00 95.00 634 ALA A CA 1
ATOM 4748 C C . ALA A 1 634 ? 7.315 -2.438 47.792 1.00 95.00 634 ALA A C 1
ATOM 4750 O O . ALA A 1 634 ? 7.705 -2.400 48.958 1.00 95.00 634 ALA A O 1
ATOM 4751 N N . LYS A 1 635 ? 6.044 -2.711 47.484 1.00 95.56 635 LYS A N 1
ATOM 4752 C CA . LYS A 1 635 ? 5.062 -3.239 48.442 1.00 95.56 635 LYS A CA 1
ATOM 4753 C C . LYS A 1 635 ? 5.251 -4.756 48.525 1.00 95.56 635 LYS A C 1
ATOM 4755 O O . LYS A 1 635 ? 5.079 -5.453 47.528 1.00 95.56 635 LYS A O 1
ATOM 4760 N N . LEU A 1 636 ? 5.624 -5.263 49.697 1.00 95.94 636 LEU A N 1
ATOM 4761 C CA . LEU A 1 636 ? 5.877 -6.684 49.941 1.00 95.94 636 LEU A CA 1
ATOM 4762 C C . LEU A 1 636 ? 4.629 -7.328 50.553 1.00 95.94 636 LEU A C 1
ATOM 4764 O O . LEU A 1 636 ? 4.129 -6.853 51.574 1.00 95.94 636 LEU A O 1
ATOM 4768 N N . LEU A 1 637 ? 4.130 -8.399 49.939 1.00 93.94 637 LEU A N 1
ATOM 4769 C CA . LEU A 1 637 ? 2.849 -9.030 50.268 1.00 93.94 637 LEU A CA 1
ATOM 4770 C C . LEU A 1 637 ? 3.043 -10.490 50.718 1.00 93.94 637 LEU A C 1
ATOM 4772 O O . LEU A 1 637 ? 3.952 -11.186 50.252 1.00 93.94 637 LEU A O 1
ATOM 4776 N N . GLY A 1 638 ? 2.195 -10.947 51.643 1.00 94.75 638 GLY A N 1
ATOM 4777 C CA . GLY A 1 638 ? 2.157 -12.325 52.153 1.00 94.75 638 GLY A CA 1
ATOM 4778 C C . GLY A 1 638 ? 1.295 -13.275 51.309 1.00 94.75 638 GLY A C 1
ATOM 4779 O O . GLY A 1 638 ? 0.870 -12.932 50.212 1.00 94.75 638 GLY A O 1
ATOM 4780 N N . SER A 1 639 ? 1.001 -14.470 51.834 1.00 84.50 639 SER A N 1
ATOM 4781 C CA . SER A 1 639 ? 0.271 -15.556 51.142 1.00 84.50 639 SER A CA 1
ATOM 4782 C C . SER A 1 639 ? -1.220 -15.305 50.869 1.00 84.50 639 SER A C 1
ATOM 4784 O O . SER A 1 639 ? -1.869 -16.162 50.289 1.00 84.50 639 SER A O 1
ATOM 4786 N N . ARG A 1 640 ? -1.765 -14.150 51.265 1.00 88.12 640 ARG A N 1
ATOM 4787 C CA . ARG A 1 640 ? -3.162 -13.742 51.013 1.00 88.12 640 ARG A CA 1
ATOM 4788 C C . ARG A 1 640 ? -3.258 -12.312 50.472 1.00 88.12 640 ARG A C 1
ATOM 4790 O O . ARG A 1 640 ? -4.170 -11.578 50.820 1.00 88.12 640 ARG A O 1
ATOM 4797 N N . GLY A 1 641 ? -2.218 -11.828 49.788 1.00 83.31 641 GLY A N 1
ATOM 4798 C CA . GLY A 1 641 ? -2.154 -10.439 49.310 1.00 83.31 641 GLY A CA 1
ATOM 4799 C C . GLY A 1 641 ? -2.019 -9.368 50.407 1.00 83.31 641 GLY A C 1
ATOM 4800 O O . GLY A 1 641 ? -1.740 -8.214 50.092 1.00 83.31 641 GLY A O 1
ATOM 4801 N N . ARG A 1 642 ? -2.128 -9.725 51.700 1.00 90.00 642 ARG A N 1
ATOM 4802 C CA . ARG A 1 642 ? -1.938 -8.796 52.827 1.00 90.00 642 ARG A CA 1
ATOM 4803 C C . ARG A 1 642 ? -0.543 -8.171 52.784 1.00 90.00 642 ARG A C 1
ATOM 4805 O O . ARG A 1 642 ? 0.470 -8.878 52.747 1.00 90.00 642 ARG A O 1
ATOM 4812 N N . LYS A 1 643 ? -0.499 -6.840 52.837 1.00 94.62 643 LYS A N 1
ATOM 4813 C CA . LYS A 1 643 ? 0.739 -6.057 52.908 1.00 94.62 643 LYS A CA 1
ATOM 4814 C C . LYS A 1 643 ? 1.505 -6.400 54.186 1.00 94.62 643 LYS A C 1
ATOM 4816 O O . LYS A 1 643 ? 0.980 -6.254 55.284 1.00 94.62 643 LYS A O 1
ATOM 4821 N N . LEU A 1 644 ? 2.751 -6.839 54.027 1.00 93.25 644 LEU A N 1
ATOM 4822 C CA . LEU A 1 644 ? 3.676 -7.110 55.128 1.00 93.25 644 LEU A CA 1
ATOM 4823 C C . LEU A 1 644 ? 4.531 -5.881 55.440 1.00 93.25 644 LEU A C 1
ATOM 4825 O O . LEU A 1 644 ? 4.711 -5.537 56.601 1.00 93.25 644 LEU A O 1
ATOM 4829 N N . SER A 1 645 ? 5.062 -5.222 54.408 1.00 93.25 645 SER A N 1
ATOM 4830 C CA . SER A 1 645 ? 5.855 -3.996 54.549 1.00 93.25 645 SER A CA 1
ATOM 4831 C C . SER A 1 645 ? 6.014 -3.266 53.212 1.00 93.25 645 SER A C 1
ATOM 4833 O O . SER A 1 645 ? 5.676 -3.795 52.149 1.00 93.25 645 SER A O 1
ATOM 4835 N N . THR A 1 646 ? 6.530 -2.036 53.260 1.00 93.44 646 THR A N 1
ATOM 4836 C CA . THR A 1 646 ? 6.997 -1.295 52.080 1.00 93.44 646 THR A CA 1
ATOM 4837 C C . THR A 1 646 ? 8.508 -1.116 52.180 1.00 93.44 646 THR A C 1
ATOM 4839 O O . THR A 1 646 ? 9.016 -0.722 53.225 1.00 93.44 646 THR A O 1
ATOM 4842 N N . LEU A 1 647 ? 9.225 -1.382 51.093 1.00 92.25 647 LEU A N 1
ATOM 4843 C CA . LEU A 1 647 ? 10.663 -1.174 50.964 1.00 92.25 647 LEU A CA 1
ATOM 4844 C C . LEU A 1 647 ? 10.916 -0.043 49.966 1.00 92.25 647 LEU A C 1
ATOM 4846 O O . LEU A 1 647 ? 10.531 -0.172 48.810 1.00 92.25 647 LEU A O 1
ATOM 4850 N N . THR A 1 648 ? 11.607 1.020 50.374 1.00 95.06 648 THR A N 1
ATOM 4851 C CA . THR A 1 648 ? 12.105 2.055 49.453 1.00 95.06 648 THR A CA 1
ATOM 4852 C C . THR A 1 648 ? 13.629 1.987 49.418 1.00 95.06 648 THR A C 1
ATOM 4854 O O . THR A 1 648 ? 14.272 2.071 50.465 1.00 95.06 648 THR A O 1
ATOM 4857 N N . LYS A 1 649 ? 14.233 1.788 48.242 1.00 94.69 649 LYS A N 1
ATOM 4858 C CA . LYS A 1 649 ? 15.690 1.651 48.106 1.00 94.69 649 LYS A CA 1
ATOM 4859 C C . LYS A 1 649 ? 16.207 2.277 46.815 1.00 94.69 649 LYS A C 1
ATOM 4861 O O . LYS A 1 649 ? 15.636 2.078 45.747 1.00 94.69 649 LYS A O 1
ATOM 4866 N N . LYS A 1 650 ? 17.339 2.976 46.913 1.00 95.12 650 LYS A N 1
ATOM 4867 C CA . LYS A 1 650 ? 18.117 3.441 45.760 1.00 95.12 650 LYS A CA 1
ATOM 4868 C C . LYS A 1 650 ? 18.911 2.266 45.179 1.00 95.12 650 LYS A C 1
ATOM 4870 O O . LYS A 1 650 ? 19.677 1.625 45.899 1.00 95.12 650 LYS A O 1
ATOM 4875 N N . VAL A 1 651 ? 18.710 1.960 43.900 1.00 94.62 651 VAL A N 1
ATOM 4876 C CA . VAL A 1 651 ? 19.332 0.834 43.182 1.00 94.62 651 VAL A CA 1
ATOM 4877 C C . VAL A 1 651 ? 20.127 1.344 41.982 1.00 94.62 651 VAL A C 1
ATOM 4879 O O . VAL A 1 651 ? 19.776 2.366 41.399 1.00 94.62 651 VAL A O 1
ATOM 4882 N N . ARG A 1 652 ? 21.215 0.659 41.610 1.00 93.25 652 ARG A N 1
ATOM 4883 C CA . ARG A 1 652 ? 21.965 0.992 40.386 1.00 93.25 652 ARG A CA 1
ATOM 4884 C C . ARG A 1 652 ? 21.143 0.636 39.149 1.00 93.25 652 ARG A C 1
ATOM 4886 O O . ARG A 1 652 ? 20.591 -0.460 39.076 1.00 93.25 652 ARG A O 1
ATOM 4893 N N . THR A 1 653 ? 21.098 1.545 38.184 1.00 94.25 653 THR A N 1
ATOM 4894 C CA . THR A 1 653 ? 20.446 1.339 36.883 1.00 94.25 653 THR A CA 1
ATOM 4895 C C . THR A 1 653 ? 21.315 0.464 35.980 1.00 94.25 653 THR A C 1
ATOM 4897 O O . THR A 1 653 ? 22.517 0.290 36.200 1.00 94.25 653 THR A O 1
ATOM 4900 N N . ASN A 1 654 ? 20.686 -0.153 34.982 1.00 91.12 654 ASN A N 1
ATOM 4901 C CA . ASN A 1 654 ? 21.267 -1.051 33.984 1.00 91.12 654 ASN A CA 1
ATOM 4902 C C . ASN A 1 654 ? 21.997 -2.282 34.568 1.00 91.12 654 ASN A C 1
ATOM 4904 O O . ASN A 1 654 ? 22.634 -3.029 33.825 1.00 91.12 654 ASN A O 1
ATOM 4908 N N . ARG A 1 655 ? 21.845 -2.552 35.875 1.00 91.12 655 ARG A N 1
ATOM 4909 C CA . ARG A 1 655 ? 22.392 -3.711 36.598 1.00 91.12 655 ARG A CA 1
ATOM 4910 C C . ARG A 1 655 ? 21.307 -4.437 37.391 1.00 91.12 655 ARG A C 1
ATOM 4912 O O . ARG A 1 655 ? 20.329 -3.840 37.830 1.00 91.12 655 ARG A O 1
ATOM 4919 N N . THR A 1 656 ? 21.507 -5.734 37.599 1.00 93.31 656 THR A N 1
ATOM 4920 C CA . THR A 1 656 ? 20.636 -6.557 38.446 1.00 93.31 656 THR A CA 1
ATOM 4921 C C . THR A 1 656 ? 21.020 -6.381 39.915 1.00 93.31 656 THR A C 1
ATOM 4923 O O . THR A 1 656 ? 22.150 -6.677 40.301 1.00 93.31 656 THR A O 1
ATOM 4926 N N . VAL A 1 657 ? 20.079 -5.936 40.748 1.00 94.44 657 VAL A N 1
ATOM 4927 C CA . VAL A 1 657 ? 20.268 -5.714 42.190 1.00 94.44 657 VAL A CA 1
ATOM 4928 C C . VAL A 1 657 ? 19.430 -6.712 42.986 1.00 94.44 657 VAL A C 1
ATOM 4930 O O . VAL A 1 657 ? 18.286 -6.994 42.635 1.00 94.44 657 VAL A O 1
ATOM 4933 N N . LYS A 1 658 ? 19.996 -7.263 44.068 1.00 95.19 658 LYS A N 1
ATOM 4934 C CA . LYS A 1 658 ? 19.322 -8.214 44.966 1.00 95.19 658 LYS A CA 1
ATOM 4935 C C . LYS A 1 658 ? 19.045 -7.547 46.310 1.00 95.19 658 LYS A C 1
ATOM 4937 O O . LYS A 1 658 ? 19.977 -7.150 47.003 1.00 95.19 658 LYS A O 1
ATOM 4942 N N . LEU A 1 659 ? 17.777 -7.462 46.696 1.00 94.88 659 LEU A N 1
ATOM 4943 C CA . LEU A 1 659 ? 17.329 -6.881 47.961 1.00 94.88 659 LEU A CA 1
ATOM 4944 C C . LEU A 1 659 ? 16.798 -7.998 48.858 1.00 94.88 659 LEU A C 1
ATOM 4946 O O . LEU A 1 659 ? 15.866 -8.703 48.483 1.00 94.88 659 LEU A O 1
ATOM 4950 N N . ARG A 1 660 ? 17.393 -8.206 50.035 1.00 95.00 660 ARG A N 1
ATOM 4951 C CA . ARG A 1 660 ? 16.921 -9.241 50.967 1.00 95.00 660 ARG A CA 1
ATOM 4952 C C . ARG A 1 660 ? 15.560 -8.840 51.542 1.00 95.00 660 ARG A C 1
ATOM 4954 O O . ARG A 1 660 ? 15.404 -7.718 52.013 1.00 95.00 660 ARG A O 1
ATOM 4961 N N . VAL A 1 661 ? 14.608 -9.769 51.540 1.00 96.25 661 VAL A N 1
ATOM 4962 C CA . VAL A 1 661 ? 13.260 -9.573 52.095 1.00 96.25 661 VAL A CA 1
ATOM 4963 C C . VAL A 1 661 ? 12.901 -10.687 53.083 1.00 96.25 661 VAL A C 1
ATOM 4965 O O . VAL A 1 661 ? 13.597 -11.702 53.188 1.00 96.25 661 VAL A O 1
ATOM 4968 N N . SER A 1 662 ? 11.827 -10.489 53.851 1.00 94.19 662 SER A N 1
ATOM 4969 C CA . SER A 1 662 ? 11.340 -11.488 54.810 1.00 94.19 662 SER A CA 1
ATOM 4970 C C . SER A 1 662 ? 10.934 -12.790 54.110 1.00 94.19 662 SER A C 1
ATOM 4972 O O . SER A 1 662 ? 10.368 -12.769 53.018 1.00 94.19 662 SER A O 1
ATOM 4974 N N . LYS A 1 663 ? 11.153 -13.940 54.766 1.00 94.12 663 LYS A N 1
ATOM 4975 C CA . LYS A 1 663 ? 10.746 -15.259 54.243 1.00 94.12 663 LYS A CA 1
ATOM 4976 C C . LYS A 1 663 ? 9.227 -15.408 54.081 1.00 94.12 663 LYS A C 1
ATOM 4978 O O . LYS A 1 663 ? 8.776 -16.285 53.348 1.00 94.12 663 LYS A O 1
ATOM 4983 N N . LYS A 1 664 ? 8.451 -14.550 54.757 1.00 94.12 664 LYS A N 1
ATOM 4984 C CA . LYS A 1 664 ? 6.983 -14.504 54.675 1.00 94.12 664 LYS A CA 1
ATOM 4985 C C . LYS A 1 664 ? 6.473 -13.839 53.387 1.00 94.12 664 LYS A C 1
ATOM 4987 O O . LYS A 1 664 ? 5.297 -13.984 53.074 1.00 94.12 664 LYS A O 1
ATOM 4992 N N . VAL A 1 665 ? 7.333 -13.140 52.638 1.00 96.12 665 VAL A N 1
ATOM 4993 C CA . VAL A 1 665 ? 6.958 -12.476 51.382 1.00 96.12 665 VAL A CA 1
ATOM 4994 C C . VAL A 1 665 ? 6.723 -13.518 50.290 1.00 96.12 665 VAL A C 1
ATOM 4996 O O . VAL A 1 665 ? 7.593 -14.349 50.018 1.00 96.12 665 VAL A O 1
ATOM 4999 N N . LYS A 1 666 ? 5.546 -13.465 49.665 1.00 94.50 666 LYS A N 1
ATOM 5000 C CA . LYS A 1 666 ? 5.143 -14.328 48.544 1.00 94.50 666 LYS A CA 1
ATOM 5001 C C . LYS A 1 666 ? 5.003 -13.558 47.235 1.00 94.50 666 LYS A C 1
ATOM 5003 O O . LYS A 1 666 ? 5.234 -14.134 46.182 1.00 94.50 666 LYS A O 1
ATOM 5008 N N . GLN A 1 667 ? 4.712 -12.262 47.311 1.00 93.69 667 GLN A N 1
ATOM 5009 C CA . GLN A 1 667 ? 4.574 -11.382 46.155 1.00 93.69 667 GLN A CA 1
ATOM 5010 C C . GLN A 1 667 ? 5.188 -10.010 46.463 1.00 93.69 667 GLN A C 1
ATOM 5012 O O . GLN A 1 667 ? 5.232 -9.579 47.616 1.00 93.69 667 GLN A O 1
ATOM 5017 N N . ALA A 1 668 ? 5.683 -9.321 45.438 1.00 94.38 668 ALA A N 1
ATOM 5018 C CA . ALA A 1 668 ? 6.170 -7.951 45.543 1.00 94.38 668 ALA A CA 1
ATOM 5019 C C . ALA A 1 668 ? 5.606 -7.124 44.384 1.00 94.38 668 ALA A C 1
ATOM 5021 O O . ALA A 1 668 ? 5.746 -7.523 43.232 1.00 94.38 668 ALA A O 1
ATOM 5022 N N . ARG A 1 669 ? 4.985 -5.979 44.684 1.00 93.44 669 ARG A N 1
ATOM 5023 C CA . ARG A 1 669 ? 4.567 -4.986 43.682 1.00 93.44 669 ARG A CA 1
ATOM 5024 C C . ARG A 1 669 ? 5.557 -3.836 43.701 1.00 93.44 669 ARG A C 1
ATOM 5026 O O . ARG A 1 669 ? 5.807 -3.285 44.772 1.00 93.44 669 ARG A O 1
ATOM 5033 N N . ILE A 1 670 ? 6.132 -3.496 42.556 1.00 94.00 670 ILE A N 1
ATOM 5034 C CA . ILE A 1 670 ? 7.237 -2.541 42.471 1.00 94.00 670 ILE A CA 1
ATOM 5035 C C . ILE A 1 670 ? 6.838 -1.342 41.620 1.00 94.00 670 ILE A C 1
ATOM 5037 O O . ILE A 1 670 ? 6.262 -1.515 40.555 1.00 94.00 670 ILE A O 1
ATOM 5041 N N . SER A 1 671 ? 7.205 -0.147 42.068 1.00 90.69 671 SER A N 1
ATOM 5042 C CA . SER A 1 671 ? 7.167 1.078 41.278 1.00 90.69 671 SER A CA 1
ATOM 5043 C C . SER A 1 671 ? 8.484 1.850 41.390 1.00 90.69 671 SER A C 1
ATOM 5045 O O . SER A 1 671 ? 9.244 1.702 42.355 1.00 90.69 671 SER A O 1
ATOM 5047 N N . LEU A 1 672 ? 8.768 2.678 40.387 1.00 90.62 672 LEU A N 1
ATOM 5048 C CA . LEU A 1 672 ? 9.808 3.700 40.474 1.00 90.62 672 LEU A CA 1
ATOM 5049 C C . LEU A 1 672 ? 9.222 4.924 41.175 1.00 90.62 672 LEU A C 1
ATOM 5051 O O . LEU A 1 672 ? 8.083 5.308 40.916 1.00 90.62 672 LEU A O 1
ATOM 5055 N N . VAL A 1 673 ? 9.985 5.503 42.096 1.00 87.38 673 VAL A N 1
ATOM 5056 C CA . VAL A 1 673 ? 9.642 6.795 42.693 1.00 87.38 673 VAL A CA 1
ATOM 5057 C C . VAL A 1 673 ? 10.101 7.853 41.696 1.00 87.38 673 VAL A C 1
ATOM 5059 O O . VAL A 1 673 ? 11.290 7.869 41.369 1.00 87.38 673 VAL A O 1
ATOM 5062 N N . ARG A 1 674 ? 9.145 8.624 41.162 1.00 69.25 674 ARG A N 1
ATOM 5063 C CA . ARG A 1 674 ? 9.415 9.734 40.242 1.00 69.25 674 ARG A CA 1
ATOM 5064 C C . ARG A 1 674 ? 10.212 10.827 40.938 1.00 69.25 674 ARG A C 1
ATOM 5066 O O . ARG A 1 674 ? 9.950 11.046 42.143 1.00 69.25 674 ARG A O 1
#

Secondary structure (DSSP, 8-state):
-EE-GGGTTS-EEEEEEEEEE-SSSSPPEE-GGG-EEETTEEE--EE-SS-EEEEEEEEEEETTS-EEEEEEEEEEE-EEPPPEEEE--TTSTT--S--S-TT-SSEEETTPPPEEEEEE--EEEE-TTSGGGEEEETTTHHHHHHHH---SS--SS-GGGGG--S--S-S-----TT-S-TT----SSS-SSS-TT--STT-----SSSSPPPS---BS--TT-GGG----S--SSTTS-----EEEEEEPPP-STT--B--SEEEEPPHHHHTBTTSS----TT-B-SS-SEEEESGGGG-TT--SS---SS-SSS---S--EEEETT--SEEEEEEPP-EEEEEEE-SSSPEEEEPP-EEEEEEEE--TTSEEEEEEE--S---GGGG----TTSB---TT-SEEEEEEEEEEEE-SSS--SSPPEEPPPEEEEEE---EEEEEEEE--SSHHHHTEEEEEEEEE-TTS-B-TT-EEEEEE-TTSSEEEEE-EEEETTEEE--EEE--SSTT-EEEE--TTSEEEEEEE--SSSEEEEEEEETTTTEEEEEEEESSSPPP-PPPPPPTT-PPP--------------------------EEEEEEEEEETTEEEEEEEEE-SS-SEEEEEEEEE-TTS-EEEEEEEEEETTSEEEEEE-TT--EEEEEE--

Radius of gyration: 34.92 Å; chains: 1; bounding box: 70×60×110 Å

pLDDT: mean 86.64, std 14.73, range [24.84, 98.81]